Protein 7ETK (pdb70)

Sequence (568 aa):
KPQLQRLAADADVDDRMCRLLEEDGAFILKGLLPFDVVEESSFNRRELDVQMAIPPPKGERLLADKYPPHFKYVPNVATTCPTFRRNTVLINPVIHAICEAYFQRTGDYWLSAAFLREIESSGMMPAQPFHRDDATHPLMHYQQPLEAPPVSSLSVIFPLLTEFTEENGATEVILGSHRWTEVGTPERDQAVLATMDPGDVVLIVRQRVVHAGGGNRTTAGKPRRVVLAYFNSVQLTPFETYYRTMMPREMVESMTVLGQRMLGWRTMKPSDPNIVGINLIDDKRLENVLQLKAADSSKPQLQRLAADADVDRMCRLLEEDGAFILKGLLPFDVVEESSFNRRELDVQMAIPPPKGERLLADKYPPHFKYVPNVATTCPTFRNTVLINPVIHAICEAYFQRTTGDYWLSAAFLREIESGMPAQPFHRDDATHPLMHYQQPLEAPPVSSLSVIFPLTEFTEENGATEVILGSHRWTEVGTPERRDQAVLATMDPGDVLIVRQRVVHAGGGNRTTAGKPRRVVLAYFNSVQLTPFETYRRTMPREMVESMTVLGQRMLGWRTMKPSSDPNIVGINLLIDDKRLENVLQLKAAD

Nearest PDB structures (foldseek):
  7wsb-assembly3_E  TM=9.979E-01  e=2.060E-59  Aspergillus fumigatus Af293
  7de0-assembly1_C  TM=9.839E-01  e=8.414E-59  Aspergillus fumigatus AF210
  7etl-assembly1_B  TM=9.759E-01  e=6.587E-59  Aspergillus fumigatus
  6oxj-assembly1_A  TM=9.762E-01  e=5.483E-59  Aspergillus fumigatus Af293
  7de0-assembly1_B  TM=9.791E-01  e=3.884E-58  Aspergillus fumigatus AF210

Foldseek 3Di:
DDAAAEDELPDDLVVVVVCCLFFQKHKYAQQDDPVLLVLQVVLVVVVVPDDDDPPDDPPVVVDPPQWDKFWPSCQRRVSCLAPVVVRPSVVVNVCVLQVQWFDKAWQTKMKIFGDAPRFKFDKDFPCVVPVVLLVDDLPHRFFKKKKKFWSAWADPQQWAKWWQTPQLVPSDPPHDDSVNTHGPGGGGSMIMIGGGRTIMITGHHNDPDDGTTMMMIGMMGRPVDHRNDAPVPRDLVVLQAAAPSSCSNRLQWWTDTDPPPPQTPSDPPSHINCVVVVRHHNVD/DDDAAAEDELPDDLVVVVVCCLAFQKHKYAQQADPVLLVLQVVQVVVVVPPDDDDDDDPPCVPDPPQWDKDWQCCQRRVSCLAPVVVRPSVVSNVCVLQVQWFDKAWQIKMKIKGWAPRFKFAKDFPCVLPVVLLVDDLPHRFFKKKKKFWSAWADPQAWAKWWQTPQLVPSDPPHDDSVNTHGPGGHGNMIMIGGGRTIMITGHNNDHGDDMTMMMMGMMGRPVDHRNDAPVPRDLVSLQAGAPSSNSNRLQWWTATDPPVPQTPSADPSHINCVVVVRHHND

Secondary structure (DSSP, 8-state):
---PPEEETTS-HHHHHHHHHHTSEEEEES-S-HHHHHHHHHHHHHHHTSPPPSS--TTGGGS-SSSEEE--HHHH-HHHHHTGGG-HHHHHHHHHHTTTTB-EEEEEEEEEEE-TT--PPPPB-GGGGSGGGGGS-TTSPP-EEEEEEESS-B-TTTT--EE-TTGGG-SS-----GGG-EE--B-TT-EEEEETT--EE------SSSPPEEEEEEEEEETTBPPSB--TTS-HHHHHTS-HHHHHHTT-S-B-BPTT--S-BSEETTEEHHHHTT---TT-/-PPPPPEEETTS-HHHHHHHHHHTSEEEEES-S-HHHHHHHHHHHHHHHHSPPP-S--TTTTTS-SSSEEE--GGGT-HHIIIIITT-HHHHHHHHHHTTTTB-EEEEEEEEEEE-TTPPPPPPB-GGGGSGGGGGS-TTSPP-EEEEEEESS-B-TTTT--EE-TTGGG-S------GGGSEE--B-TT-EEEEETT--EEPPP---SSS--EEEEEEEEEETTBPPSB--TTS-HHHHHTS-HHHHHHTT-S-B-BSTT--S-BSEETTEEHHHHTT-----

GO terms:
  GO:0051213 dioxygenase activity (F, IDA)
  GO:1902181 verruculogen biosynthetic process (P, IDA)
  GO:1902181 verruculogen biosynthetic process (P, IMP)

InterPro domains:
  IPR008775 Phytanoyl-CoA dioxygenase-like [PF05721] (26-219)

B-factor: mean 18.47, std 6.69, range [8.36, 71.86]

CATH classification: 2.60.120.620

Structure (mmCIF, N/CA/C/O backbone):
data_7ETK
#
_entry.id   7ETK
#
_cell.length_a   62.024
_cell.length_b   77.782
_cell.length_c   62.208
_cell.angle_alpha   90.000
_cell.angle_beta   103.708
_cell.angle_gamma   90.000
#
_symmetry.space_group_name_H-M   'P 1 21 1'
#
loop_
_entity.id
_entity.type
_entity.pdbx_description
1 polymer 'Verruculogen synthase'
2 non-polymer '2-OXOGLUTARIC ACID'
3 non-polymer 'FE (II) ION'
4 non-polymer 1,2-ETHANEDIOL
5 non-polymer 'fumitremorgen B'
6 non-polymer GLYCEROL
7 water water
#
loop_
_atom_site.group_PDB
_atom_site.id
_atom_site.type_symbol
_atom_site.label_atom_id
_atom_site.label_alt_id
_atom_site.label_comp_id
_atom_site.label_asym_id
_atom_site.label_entity_id
_atom_site.label_seq_id
_atom_site.pdbx_PDB_ins_code
_atom_site.Cartn_x
_atom_site.Cartn_y
_atom_site.Cartn_z
_atom_site.occupancy
_atom_site.B_iso_or_equiv
_atom_site.auth_seq_id
_atom_site.auth_comp_id
_atom_site.auth_asym_id
_atom_site.auth_atom_id
_atom_site.pdbx_PDB_model_num
ATOM 1 N N . LYS A 1 6 ? -7.24915 43.79778 -40.60699 0.890 29.96644 6 LYS A N 1
ATOM 2 C CA . LYS A 1 6 ? -7.15605 42.87192 -39.48167 0.890 28.83816 6 LYS A CA 1
ATOM 3 C C . LYS A 1 6 ? -8.39244 41.97864 -39.40340 0.890 25.84999 6 LYS A C 1
ATOM 4 O O . LYS A 1 6 ? -9.51344 42.48174 -39.34378 0.890 25.26565 6 LYS A O 1
ATOM 10 N N . PRO A 1 7 ? -8.18817 40.66116 -39.40790 1.000 24.07743 7 PRO A N 1
ATOM 11 C CA . PRO A 1 7 ? -9.33280 39.73946 -39.45370 1.000 21.88969 7 PRO A CA 1
ATOM 12 C C . PRO A 1 7 ? -10.26063 39.93496 -38.26338 1.000 18.98546 7 PRO A C 1
ATOM 13 O O . PRO A 1 7 ? -9.82179 40.02666 -37.11552 1.000 19.46699 7 PRO A O 1
ATOM 17 N N . GLN A 1 8 ? -11.55690 39.98193 -38.54834 1.000 17.83195 8 GLN A N 1
ATOM 18 C CA . GLN A 1 8 ? -12.58372 40.24996 -37.55537 1.000 16.97111 8 GLN A CA 1
ATOM 19 C C . GLN A 1 8 ? -13.33106 38.97005 -37.21045 1.000 15.70384 8 GLN A C 1
ATOM 20 O O . GLN A 1 8 ? -13.27372 37.97766 -37.94139 1.000 16.88708 8 GLN A O 1
ATOM 26 N N . LEU A 1 9 ? -14.03613 39.00351 -36.07943 1.000 14.94495 9 LEU A N 1
ATOM 27 C CA . LEU A 1 9 ? -14.95598 37.91918 -35.76302 1.000 14.77600 9 LEU A CA 1
ATOM 28 C C . LEU A 1 9 ? -15.98333 37.77253 -36.87931 1.000 14.56218 9 LEU A C 1
ATOM 29 O O . LEU A 1 9 ? -16.53158 38.75786 -37.37889 1.000 15.16903 9 LEU A O 1
ATOM 34 N N . GLN A 1 10 ? -16.23615 36.53560 -37.28137 1.000 14.43515 10 GLN A N 1
ATOM 35 C CA . GLN A 1 10 ? -17.25134 36.27359 -38.29161 1.000 14.53176 10 GLN A CA 1
ATOM 36 C C . GLN A 1 10 ? -18.62846 36.25453 -37.64155 1.000 13.87667 10 GLN A C 1
ATOM 37 O O . GLN A 1 10 ? -18.82467 35.61592 -36.60375 1.000 14.81602 10 GLN A O 1
ATOM 43 N N . ARG A 1 11 ? -19.57218 36.96638 -38.24815 1.000 13.53785 11 ARG A N 1
ATOM 44 C CA . ARG A 1 11 ? -20.96939 36.95017 -37.83675 1.000 13.67794 11 ARG A CA 1
ATOM 45 C C . ARG A 1 11 ? -21.74527 35.98384 -38.72336 1.000 14.38599 11 ARG A C 1
ATOM 46 O O . ARG A 1 11 ? -21.54857 35.95445 -39.93863 1.000 15.98231 11 ARG A O 1
ATOM 54 N N . LEU A 1 12 ? -22.61297 35.18197 -38.10804 1.000 14.14664 12 LEU A N 1
ATOM 55 C CA . LEU A 1 12 ? -23.46944 34.23819 -38.81239 1.000 14.92700 12 LEU A CA 1
ATOM 56 C C . LEU A 1 12 ? -24.90920 34.47064 -38.38175 1.000 14.90269 12 LEU A C 1
ATOM 57 O O . LEU A 1 12 ? -25.16742 34.88182 -37.25029 1.000 15.83098 12 LEU A O 1
ATOM 62 N N . ALA A 1 13 ? -25.84581 34.18257 -39.27958 1.000 14.37138 13 ALA A N 1
ATOM 63 C CA . ALA A 1 13 ? -27.25145 34.19806 -38.90416 1.000 14.01689 13 ALA A CA 1
ATOM 64 C C . ALA A 1 13 ? -27.58506 33.00932 -38.00188 1.000 14.01111 13 ALA A C 1
ATOM 65 O O . ALA A 1 13 ? -26.87676 31.99531 -37.96060 1.000 14.78767 13 ALA A O 1
ATOM 67 N N . ALA A 1 14 ? -28.72046 33.12552 -37.31171 1.000 15.50159 14 ALA A N 1
ATOM 68 C CA . ALA A 1 14 ? -29.13955 32.09827 -36.36472 1.000 16.03926 14 ALA A CA 1
ATOM 69 C C . ALA A 1 14 ? -29.42448 30.76078 -37.03556 1.000 15.78986 14 ALA A C 1
ATOM 70 O O . ALA A 1 14 ? -29.39694 29.72651 -36.35759 1.000 16.70652 14 ALA A O 1
ATOM 72 N N . ASP A 1 15 ? -29.71817 30.75778 -38.33544 1.000 15.04886 15 ASP A N 1
ATOM 73 C CA . ASP A 1 15 ? -29.99086 29.53505 -39.08142 1.000 14.72680 15 ASP A CA 1
ATOM 74 C C . ASP A 1 15 ? -28.78760 29.02705 -39.87455 1.000 14.04435 15 ASP A C 1
ATOM 75 O O . ASP A 1 15 ? -28.95021 28.14755 -40.72440 1.000 14.82840 15 ASP A O 1
ATOM 80 N N . ALA A 1 16 ? -27.58510 29.53836 -39.61581 1.000 14.16979 16 ALA A N 1
ATOM 81 C CA . ALA A 1 16 ? -26.40824 28.98468 -40.27227 1.000 14.34480 16 ALA A CA 1
ATOM 82 C C . ALA A 1 16 ? -26.21150 27.52233 -39.86571 1.000 13.78918 16 ALA A C 1
ATOM 83 O O . ALA A 1 16 ? -26.67208 27.07065 -38.81457 1.000 14.36006 16 ALA A O 1
ATOM 85 N N . ASP A 1 17 ? -25.51688 26.77499 -40.71971 1.000 14.07437 17 ASP A N 1
ATOM 86 C CA . ASP A 1 17 ? -25.18853 25.39266 -40.39274 1.000 14.29354 17 ASP A CA 1
ATOM 87 C C . ASP A 1 17 ? -24.13701 25.32976 -39.28930 1.000 13.91487 17 ASP A C 1
ATOM 88 O O . ASP A 1 17 ? -23.18693 26.11777 -39.25864 1.000 14.06811 17 ASP A O 1
ATOM 93 N N . VAL A 1 18 ? -24.28947 24.34944 -38.39850 1.000 13.37454 18 VAL A N 1
ATOM 94 C CA . VAL A 1 18 ? -23.34951 24.20567 -37.29410 1.000 13.83812 18 VAL A CA 1
ATOM 95 C C . VAL A 1 18 ? -21.96363 23.80469 -37.79129 1.000 13.99288 18 VAL A C 1
ATOM 96 O O . VAL A 1 18 ? -20.95500 24.13495 -37.16016 1.000 14.07341 18 VAL A O 1
ATOM 100 N N . ASP A 1 19 ? -21.87018 23.14217 -38.94717 1.000 14.95553 19 ASP A N 1
ATOM 101 C CA A ASP A 1 19 ? -20.54100 22.80259 -39.44109 0.569 16.29862 19 ASP A CA 1
ATOM 102 C CA B ASP A 1 19 ? -20.56021 22.80448 -39.50237 0.431 17.10630 19 ASP A CA 1
ATOM 103 C C . ASP A 1 19 ? -19.70983 24.05522 -39.71178 1.000 16.26062 19 ASP A C 1
ATOM 104 O O . ASP A 1 19 ? -18.50276 24.06531 -39.44209 1.000 15.83610 19 ASP A O 1
ATOM 113 N N . ARG A 1 20 ? -20.33286 25.13033 -40.19240 1.000 15.59332 20 ARG A N 1
ATOM 114 C CA . ARG A 1 20 ? -19.59866 26.37575 -40.39126 1.000 16.04423 20 ARG A CA 1
ATOM 115 C C . ARG A 1 20 ? -19.16299 26.97952 -39.06158 1.000 15.18574 20 ARG A C 1
ATOM 116 O O . ARG A 1 20 ? -18.04671 27.50298 -38.94728 1.000 15.65348 20 ARG A O 1
ATOM 124 N N . MET A 1 21 ? -20.04584 26.93814 -38.06082 1.000 14.47432 21 MET A N 1
ATOM 125 C CA . MET A 1 21 ? -19.70200 27.37892 -36.71226 1.000 14.66511 21 MET A CA 1
ATOM 126 C C . MET A 1 21 ? -18.49888 26.62061 -36.17855 1.000 15.00190 21 MET A C 1
ATOM 127 O O . MET A 1 21 ? -17.58313 27.21322 -35.59961 1.000 15.55119 21 MET A O 1
ATOM 132 N N . CYS A 1 22 ? -18.48416 25.30038 -36.36773 1.000 15.16091 22 CYS A N 1
ATOM 133 C CA . CYS A 1 22 ? -17.37007 24.49259 -35.88140 1.000 16.06309 22 CYS A CA 1
ATOM 134 C C . CYS A 1 22 ? -16.07052 24.85659 -36.57839 1.000 15.17118 22 CYS A C 1
ATOM 135 O O . CYS A 1 22 ? -15.00890 24.90188 -35.94375 1.000 16.09239 22 CYS A O 1
ATOM 138 N N . ARG A 1 23 ? -16.12474 25.08480 -37.89216 1.000 16.16351 23 ARG A N 1
ATOM 139 C CA . ARG A 1 23 ? -14.91859 25.49145 -38.60511 1.000 16.75738 23 ARG A CA 1
ATOM 140 C C . ARG A 1 23 ? -14.37801 26.80888 -38.06693 1.000 15.47918 23 ARG A C 1
ATOM 141 O O . ARG A 1 23 ? -13.16071 26.97833 -37.92470 1.000 15.57000 23 ARG A O 1
ATOM 149 N N . LEU A 1 24 ? -15.26831 27.75564 -37.76234 1.000 14.69039 24 LEU A N 1
ATOM 150 C CA . LEU A 1 24 ? -14.82495 29.03143 -37.20684 1.000 14.56055 24 LEU A CA 1
ATOM 151 C C . LEU A 1 24 ? -14.21173 28.85992 -35.82086 1.000 14.37432 24 LEU A C 1
ATOM 152 O O . LEU A 1 24 ? -13.22443 29.52774 -35.49105 1.000 15.20302 24 LEU A O 1
ATOM 157 N N . LEU A 1 25 ? -14.78511 27.98404 -34.98758 1.000 14.93493 25 LEU A N 1
ATOM 158 C CA . LEU A 1 25 ? -14.19479 27.74502 -33.67236 1.000 15.80757 25 LEU A CA 1
ATOM 159 C C . LEU A 1 25 ? -12.80119 27.15173 -33.80363 1.000 16.45009 25 LEU A C 1
ATOM 160 O O . LEU A 1 25 ? -11.89265 27.50754 -33.04436 1.000 16.45387 25 LEU A O 1
ATOM 165 N N . GLU A 1 26 ? -12.60618 26.24448 -34.76065 1.000 17.26916 26 GLU A N 1
ATOM 166 C CA . GLU A 1 26 ? -11.28866 25.64032 -34.90049 1.000 18.19557 26 GLU A CA 1
ATOM 167 C C . GLU A 1 26 ? -10.27769 26.63514 -35.45399 1.000 17.43356 26 GLU A C 1
ATOM 168 O O . GLU A 1 26 ? -9.12296 26.65888 -35.01715 1.000 17.65894 26 GLU A O 1
ATOM 174 N N . GLU A 1 27 ? -10.69223 27.47485 -36.40133 1.000 16.37503 27 GLU A N 1
ATOM 175 C CA . GLU A 1 27 ? -9.75438 28.38342 -37.05184 1.000 17.23767 27 GLU A CA 1
ATOM 176 C C . GLU A 1 27 ? -9.53775 29.64809 -36.23094 1.000 16.35688 27 GLU A C 1
ATOM 177 O O . GLU A 1 27 ? -8.40480 29.98116 -35.86707 1.000 18.38638 27 GLU A O 1
ATOM 183 N N . ASP A 1 28 ? -10.61427 30.37775 -35.95049 1.000 14.57881 28 ASP A N 1
ATOM 184 C CA . ASP A 1 28 ? -10.51795 31.65473 -35.25979 1.000 15.03736 28 ASP A CA 1
ATOM 185 C C . ASP A 1 28 ? -10.61697 31.52566 -33.74974 1.000 14.37259 28 ASP A C 1
ATOM 186 O O . ASP A 1 28 ? -10.08397 32.38138 -33.03405 1.000 15.53700 28 ASP A O 1
ATOM 191 N N . GLY A 1 29 ? -11.32350 30.51214 -33.25523 1.000 13.34413 29 GLY A N 1
ATOM 192 C CA . GLY A 1 29 ? -11.55926 30.35598 -31.83543 1.000 13.18338 29 GLY A CA 1
ATOM 193 C C . GLY A 1 29 ? -12.86515 30.93574 -31.34399 1.000 13.36745 29 GLY A C 1
ATOM 194 O O . GLY A 1 29 ? -13.18327 30.78793 -30.15733 1.000 13.58653 29 GLY A O 1
ATOM 195 N N . ALA A 1 30 ? -13.62556 31.60466 -32.20596 1.000 13.15935 30 ALA A N 1
ATOM 196 C CA . ALA A 1 30 ? -14.81395 32.32127 -31.76614 1.000 12.57317 30 ALA A CA 1
ATOM 197 C C . ALA A 1 30 ? -15.58717 32.75595 -32.99776 1.000 12.73178 30 ALA A C 1
ATOM 198 O O . ALA A 1 30 ? -15.02773 32.86250 -34.09613 1.000 14.04485 30 ALA A O 1
ATOM 200 N N . PHE A 1 31 ? -16.88233 33.00257 -32.79995 1.000 13.32954 31 PHE A N 1
ATOM 201 C CA . PHE A 1 31 ? -17.73806 33.58663 -33.82371 1.000 13.56814 31 PHE A CA 1
ATOM 202 C C . PHE A 1 31 ? -18.95003 34.18017 -33.11924 1.000 12.35072 31 PHE A C 1
ATOM 203 O O . PHE A 1 31 ? -19.17209 33.94944 -31.92802 1.000 12.83246 31 PHE A O 1
ATOM 211 N N . ILE A 1 32 ? -19.74215 34.93749 -33.87573 1.000 13.04637 32 ILE A N 1
ATOM 212 C CA . ILE A 1 32 ? -20.94876 35.57768 -33.36205 1.000 12.46586 32 ILE A CA 1
ATOM 213 C C . ILE A 1 32 ? -22.15819 35.05362 -34.12526 1.000 12.96935 32 ILE A C 1
ATOM 214 O O . ILE A 1 32 ? -22.13359 34.98153 -35.36092 1.000 13.19673 32 ILE A O 1
ATOM 219 N N . LEU A 1 33 ? -23.22454 34.71928 -33.39347 1.000 13.58009 33 LEU A N 1
ATOM 220 C CA . LEU A 1 33 ? -24.53388 34.45254 -33.98413 1.000 15.12590 33 LEU A CA 1
ATOM 221 C C . LEU A 1 33 ? -25.41315 35.68208 -33.83510 1.000 15.04037 33 LEU A C 1
ATOM 222 O O . LEU A 1 33 ? -25.50110 36.25833 -32.74664 1.000 15.23615 33 LEU A O 1
ATOM 227 N N . LYS A 1 34 ? -26.07220 36.07110 -34.91825 1.000 15.10588 34 LYS A N 1
ATOM 228 C CA . LYS A 1 34 ? -26.90583 37.26405 -34.93642 1.000 15.09712 34 LYS A CA 1
ATOM 229 C C . LYS A 1 34 ? -28.36860 36.89907 -34.71435 1.000 15.46066 34 LYS A C 1
ATOM 230 O O . LYS A 1 34 ? -28.89729 35.99529 -35.36994 1.000 16.77854 34 LYS A O 1
ATOM 236 N N . GLY A 1 35 ? -29.01607 37.60678 -33.79444 1.000 15.57254 35 GLY A N 1
ATOM 237 C CA . GLY A 1 35 ? -30.46571 37.52048 -33.67911 1.000 16.65038 35 GLY A CA 1
ATOM 238 C C . GLY A 1 35 ? -30.97746 36.17939 -33.20656 1.000 16.14677 35 GLY A C 1
ATOM 239 O O . GLY A 1 35 ? -32.04361 35.73109 -33.65401 1.000 17.75961 35 GLY A O 1
ATOM 240 N N . LEU A 1 36 ? -30.24772 35.52516 -32.30733 1.000 15.35204 36 LEU A N 1
ATOM 241 C CA . LEU A 1 36 ? -30.70139 34.23703 -31.80594 1.000 15.35506 36 LEU A CA 1
ATOM 242 C C . LEU A 1 36 ? -31.89272 34.39691 -30.87318 1.000 15.39512 36 LEU A C 1
ATOM 243 O O . LEU A 1 36 ? -32.90216 33.70073 -31.02503 1.000 16.39757 36 LEU A O 1
ATOM 248 N N . LEU A 1 37 ? -31.79686 35.31826 -29.89329 1.000 15.57901 37 LEU A N 1
ATOM 249 C CA . LEU A 1 37 ? -32.86824 35.44618 -28.91041 1.000 16.35227 37 LEU A CA 1
ATOM 250 C C . LEU A 1 37 ? -33.83085 36.54833 -29.32139 1.000 17.85101 37 LEU A C 1
ATOM 251 O O . LEU A 1 37 ? -33.38527 37.65139 -29.67126 1.000 18.44614 37 LEU A O 1
ATOM 256 N N . PRO A 1 38 ? -35.14050 36.30183 -29.26870 1.000 19.84567 38 PRO A N 1
ATOM 257 C CA . PRO A 1 38 ? -36.11250 37.34150 -29.62250 1.000 20.87990 38 PRO A CA 1
ATOM 258 C C . PRO A 1 38 ? -36.16555 38.45305 -28.58622 1.000 19.94734 38 PRO A C 1
ATOM 259 O O . PRO A 1 38 ? -35.73979 38.30387 -27.43419 1.000 18.70326 38 PRO A O 1
ATOM 263 N N . PHE A 1 39 ? -36.75151 39.57318 -29.02199 1.000 21.54430 39 PHE A N 1
ATOM 264 C CA . PHE A 1 39 ? -36.85675 40.76805 -28.19063 1.000 23.00811 39 PHE A CA 1
ATOM 265 C C . PHE A 1 39 ? -37.49545 40.47130 -26.83916 1.000 22.60164 39 PHE A C 1
ATOM 266 O O . PHE A 1 39 ? -37.01183 40.93926 -25.80257 1.000 22.44723 39 PHE A O 1
ATOM 274 N N . ASP A 1 40 ? -38.58003 39.69389 -26.82717 1.000 22.18166 40 ASP A N 1
ATOM 275 C CA . ASP A 1 40 ? -39.29461 39.46638 -25.57384 1.000 22.11852 40 ASP A CA 1
ATOM 276 C C . ASP A 1 40 ? -38.45975 38.66921 -24.58284 1.000 19.77861 40 ASP A C 1
ATOM 277 O O . ASP A 1 40 ? -38.58109 38.87674 -23.37173 1.000 20.00317 40 ASP A O 1
ATOM 282 N N . VAL A 1 41 ? -37.61513 37.76266 -25.07675 1.000 18.63398 41 VAL A N 1
ATOM 283 C CA . VAL A 1 41 ? -36.75789 36.97182 -24.20179 1.000 18.10486 41 VAL A CA 1
ATOM 284 C C . VAL A 1 41 ? -35.67439 37.84812 -23.58926 1.000 17.27590 41 VAL A C 1
ATOM 285 O O . VAL A 1 41 ? -35.40984 37.78651 -22.38167 1.000 16.65121 41 VAL A O 1
ATOM 289 N N . VAL A 1 42 ? -35.03580 38.68228 -24.41222 1.000 17.36822 42 VAL A N 1
ATOM 290 C CA . VAL A 1 42 ? -34.03691 39.61384 -23.89587 1.000 18.60658 42 VAL A CA 1
ATOM 291 C C . VAL A 1 42 ? -34.66155 40.53321 -22.85734 1.000 18.31528 42 VAL A C 1
ATOM 292 O O . VAL A 1 42 ? -34.08258 40.78340 -21.79181 1.000 17.90397 42 VAL A O 1
ATOM 296 N N . GLU A 1 43 ? -35.86947 41.02344 -23.14023 1.000 19.22871 43 GLU A N 1
ATOM 297 C CA A GLU A 1 43 ? -36.51978 41.97126 -22.24288 0.566 20.30724 43 GLU A CA 1
ATOM 298 C CA B GLU A 1 43 ? -36.51465 41.97386 -22.24125 0.434 20.63439 43 GLU A CA 1
ATOM 299 C C . GLU A 1 43 ? -36.85006 41.32994 -20.90026 1.000 19.22992 43 GLU A C 1
ATOM 300 O O . GLU A 1 43 ? -36.57863 41.90720 -19.84136 1.000 18.74424 43 GLU A O 1
ATOM 311 N N . SER A 1 44 ? -37.43727 40.13002 -20.92017 1.000 18.02706 44 SER A N 1
ATOM 312 C CA A SER A 1 44 ? -37.78032 39.46021 -19.66725 0.316 17.57322 44 SER A CA 1
ATOM 313 C CA B SER A 1 44 ? -37.78133 39.48077 -19.65835 0.684 17.66574 44 SER A CA 1
ATOM 314 C C . SER A 1 44 ? -36.53286 39.09501 -18.87030 1.000 16.79830 44 SER A C 1
ATOM 315 O O . SER A 1 44 ? -36.51406 39.22003 -17.64043 1.000 16.52078 44 SER A O 1
ATOM 320 N N . PHE A 1 45 ? -35.47887 38.63433 -19.55537 1.000 16.57606 45 PHE A N 1
ATOM 321 C CA . PHE A 1 45 ? -34.22186 38.33393 -18.87542 1.000 16.10179 45 PHE A CA 1
ATOM 322 C C . PHE A 1 45 ? -33.67025 39.58425 -18.19442 1.000 16.03895 45 PHE A C 1
ATOM 323 O O . PHE A 1 45 ? -33.26358 39.54397 -17.02661 1.000 16.07353 45 PHE A O 1
ATOM 331 N N . ASN A 1 46 ? -33.69580 40.72205 -18.89161 1.000 16.32586 46 ASN A N 1
ATOM 332 C CA . ASN A 1 46 ? -33.20030 41.95517 -18.28815 1.000 16.74891 46 ASN A CA 1
ATOM 333 C C . ASN A 1 46 ? -34.02689 42.37215 -17.07599 1.000 16.94921 46 ASN A C 1
ATOM 334 O O . ASN A 1 46 ? -33.47320 42.87109 -16.08982 1.000 17.58222 46 ASN A O 1
ATOM 339 N N . ARG A 1 47 ? -35.35398 42.19828 -17.13339 1.000 16.47753 47 ARG A N 1
ATOM 340 C CA A ARG A 1 47 ? -36.19070 42.54989 -15.98748 0.447 16.99701 47 ARG A CA 1
ATOM 341 C CA B ARG A 1 47 ? -36.19215 42.54938 -15.98820 0.553 17.12901 47 ARG A CA 1
ATOM 342 C C . ARG A 1 47 ? -35.90869 41.64454 -14.79465 1.000 16.08043 47 ARG A C 1
ATOM 343 O O . ARG A 1 47 ? -35.93451 42.09834 -13.64521 1.000 15.89372 47 ARG A O 1
ATOM 358 N N . GLU A 1 48 ? -35.63719 40.36139 -15.04704 1.000 14.97929 48 GLU A N 1
ATOM 359 C CA . GLU A 1 48 ? -35.28773 39.45020 -13.96030 1.000 14.65000 48 GLU A CA 1
ATOM 360 C C . GLU A 1 48 ? -33.94426 39.82276 -13.35003 1.000 14.93243 48 GLU A C 1
ATOM 361 O O . GLU A 1 48 ? -33.77745 39.78957 -12.12622 1.000 15.22414 48 GLU A O 1
ATOM 367 N N . LEU A 1 49 ? -32.98578 40.21643 -14.18313 1.000 15.63183 49 LEU A N 1
ATOM 368 C CA . LEU A 1 49 ? -31.70761 40.67450 -13.65522 1.000 16.61787 49 LEU A CA 1
ATOM 369 C C . LEU A 1 49 ? -31.84501 41.99398 -12.91637 1.000 17.04340 49 LEU A C 1
ATOM 370 O O . LEU A 1 49 ? -31.12984 42.22094 -11.93601 1.000 17.50328 49 LEU A O 1
ATOM 375 N N . ASP A 1 50 ? -32.76884 42.86089 -13.34823 1.000 16.18702 50 ASP A N 1
ATOM 376 C CA . ASP A 1 50 ? -33.00112 44.10975 -12.62767 1.000 17.41056 50 ASP A CA 1
ATOM 377 C C . ASP A 1 50 ? -33.38037 43.83700 -11.17934 1.000 16.84459 50 ASP A C 1
ATOM 378 O O . ASP A 1 50 ? -32.96699 44.56751 -10.27259 1.000 17.51921 50 ASP A O 1
ATOM 383 N N . VAL A 1 51 ? -34.19397 42.80428 -10.94737 1.000 16.44850 51 VAL A N 1
ATOM 384 C CA . VAL A 1 51 ? -34.57096 42.43844 -9.58249 1.000 16.89896 51 VAL A CA 1
ATOM 385 C C . VAL A 1 51 ? -33.32492 42.16266 -8.75225 1.000 17.17553 51 VAL A C 1
ATOM 386 O O . VAL A 1 51 ? -33.18712 42.64324 -7.62029 1.000 18.50901 51 VAL A O 1
ATOM 390 N N . GLN A 1 52 ? -32.39836 41.37760 -9.30906 1.000 17.20519 52 GLN A N 1
ATOM 391 C CA . GLN A 1 52 ? -31.18796 41.01457 -8.57687 1.000 18.51247 52 GLN A CA 1
ATOM 392 C C . GLN A 1 52 ? -30.23620 42.19448 -8.44020 1.000 19.86404 52 GLN A C 1
ATOM 393 O O . GLN A 1 52 ? -29.55227 42.32474 -7.41876 1.000 21.41529 52 GLN A O 1
ATOM 399 N N . MET A 1 53 ? -30.16321 43.05400 -9.46226 1.000 20.05436 53 MET A N 1
ATOM 400 C CA . MET A 1 53 ? -29.27669 44.21378 -9.40981 1.000 21.41200 53 MET A CA 1
ATOM 401 C C . MET A 1 53 ? -29.73209 45.24865 -8.39040 1.000 23.65081 53 MET A C 1
ATOM 402 O O . MET A 1 53 ? -28.91018 46.04274 -7.92021 1.000 25.41470 53 MET A O 1
ATOM 407 N N . ALA A 1 54 ? -31.01983 45.26849 -8.04866 1.000 24.70282 54 ALA A N 1
ATOM 408 C CA . ALA A 1 54 ? -31.50979 46.17635 -7.02239 1.000 27.12465 54 ALA A CA 1
ATOM 409 C C . ALA A 1 54 ? -31.20763 45.68761 -5.61233 1.000 30.02357 54 ALA A C 1
ATOM 410 O O . ALA A 1 54 ? -31.32773 46.47035 -4.66305 1.000 31.69365 54 ALA A O 1
ATOM 412 N N . ILE A 1 55 ? -30.82589 44.42744 -5.45776 1.000 32.30944 55 ILE A N 1
ATOM 413 C CA . ILE A 1 55 ? -30.41824 43.89785 -4.15527 1.000 34.17798 55 ILE A CA 1
ATOM 414 C C . ILE A 1 55 ? -28.99632 44.36942 -3.86448 1.000 35.99328 55 ILE A C 1
ATOM 415 O O . ILE A 1 55 ? -28.10050 44.15902 -4.69930 1.000 36.20347 55 ILE A O 1
ATOM 420 N N . PRO A 1 56 ? -28.74524 44.99870 -2.71564 1.000 37.73253 56 PRO A N 1
ATOM 421 C CA . PRO A 1 56 ? -27.37994 45.40629 -2.39926 1.000 38.61120 56 PRO A CA 1
ATOM 422 C C . PRO A 1 56 ? -26.49673 44.18808 -2.21251 1.000 39.36965 56 PRO A C 1
ATOM 423 O O . PRO A 1 56 ? -26.96957 43.11988 -1.78595 1.000 39.69138 56 PRO A O 1
ATOM 427 N N . PRO A 1 57 ? -25.20645 44.28958 -2.53981 1.000 39.75840 57 PRO A N 1
ATOM 428 C CA . PRO A 1 57 ? -24.31392 43.15364 -2.32710 1.000 39.62380 57 PRO A CA 1
ATOM 429 C C . PRO A 1 57 ? -24.17160 42.86656 -0.84402 1.000 39.03896 57 PRO A C 1
ATOM 430 O O . PRO A 1 57 ? -24.32976 43.77009 -0.00580 1.000 39.75192 57 PRO A O 1
ATOM 434 N N . PRO A 1 58 ? -23.88305 41.62392 -0.46982 0.662 38.08996 58 PRO A N 1
ATOM 435 C CA . PRO A 1 58 ? -23.65142 41.32927 0.94498 0.662 37.12898 58 PRO A CA 1
ATOM 436 C C . PRO A 1 58 ? -22.28762 41.84070 1.37128 0.662 36.02498 58 PRO A C 1
ATOM 437 O O . PRO A 1 58 ? -21.36381 41.95679 0.56323 0.662 35.90678 58 PRO A O 1
ATOM 441 N N . LYS A 1 59 ? -22.16922 42.16635 2.65648 0.504 35.11525 59 LYS A N 1
ATOM 442 C CA . LYS A 1 59 ? -20.86909 42.50107 3.22275 0.504 34.36062 59 LYS A CA 1
ATOM 443 C C . LYS A 1 59 ? -20.17384 41.29721 3.84137 0.504 32.85690 59 LYS A C 1
ATOM 444 O O . LYS A 1 59 ? -19.06695 41.43758 4.37014 0.504 33.53807 59 LYS A O 1
ATOM 450 N N . GLY A 1 60 ? -20.79177 40.12416 3.78986 1.000 30.54805 60 GLY A N 1
ATOM 451 C CA . GLY A 1 60 ? -20.07534 38.90775 4.07684 1.000 28.50824 60 GLY A CA 1
ATOM 452 C C . GLY A 1 60 ? -19.13782 38.56806 2.92996 1.000 26.26544 60 GLY A C 1
ATOM 453 O O . GLY A 1 60 ? -18.86148 39.37091 2.03694 1.000 26.21047 60 GLY A O 1
ATOM 454 N N . GLU A 1 61 ? -18.65238 37.33278 2.95842 1.000 25.04698 61 GLU A N 1
ATOM 455 C CA . GLU A 1 61 ? -17.68043 36.89341 1.96811 1.000 24.26729 61 GLU A CA 1
ATOM 456 C C . GLU A 1 61 ? -18.31058 36.84685 0.58001 1.000 21.91772 61 GLU A C 1
ATOM 457 O O . GLU A 1 61 ? -19.45435 36.41910 0.40800 1.000 22.90999 61 GLU A O 1
ATOM 463 N N . ARG A 1 62 ? -17.55505 37.30825 -0.41205 1.000 18.77564 62 ARG A N 1
ATOM 464 C CA . ARG A 1 62 ? -17.90699 37.17868 -1.82405 1.000 18.29423 62 ARG A CA 1
ATOM 465 C C . ARG A 1 62 ? -16.66733 36.62014 -2.50964 1.000 16.48740 62 ARG A C 1
ATOM 466 O O . ARG A 1 62 ? -15.68380 37.34569 -2.69565 1.000 17.33696 62 ARG A O 1
ATOM 474 N N . LEU A 1 63 ? -16.71030 35.33400 -2.87714 1.000 15.26443 63 LEU A N 1
ATOM 475 C CA . LEU A 1 63 ? -15.47851 34.61999 -3.20838 1.000 15.40013 63 LEU A CA 1
ATOM 476 C C . LEU A 1 63 ? -14.79780 35.18952 -4.44829 1.000 15.33201 63 LEU A C 1
ATOM 477 O O . LEU A 1 63 ? -13.56200 35.29969 -4.48995 1.000 16.07933 63 LEU A O 1
ATOM 482 N N . LEU A 1 64 ? -15.57617 35.54026 -5.47639 1.000 14.89440 64 LEU A N 1
ATOM 483 C CA . LEU A 1 64 ? -15.01358 36.17015 -6.66451 1.000 18.46083 64 LEU A CA 1
ATOM 484 C C . LEU A 1 64 ? -14.95438 37.68666 -6.50843 1.000 14.52931 64 LEU A C 1
ATOM 485 O O . LEU A 1 64 ? -13.90203 38.28880 -6.73633 1.000 15.33683 64 LEU A O 1
ATOM 490 N N . ALA A 1 65 ? -16.06264 38.31897 -6.10817 1.000 14.00873 65 ALA A N 1
ATOM 491 C CA . ALA A 1 65 ? -16.11676 39.78042 -6.13239 1.000 14.85975 65 ALA A CA 1
ATOM 492 C C . ALA A 1 65 ? -15.10941 40.40828 -5.17238 1.000 15.82430 65 ALA A C 1
ATOM 493 O O . ALA A 1 65 ? -14.54632 41.46813 -5.46805 1.000 16.93005 65 ALA A O 1
ATOM 495 N N . ASP A 1 66 ? -14.85608 39.76920 -4.02250 1.000 15.10680 66 ASP A N 1
ATOM 496 C CA . ASP A 1 66 ? -13.92801 40.35249 -3.05424 1.000 16.46597 66 ASP A CA 1
ATOM 497 C C . ASP A 1 66 ? -12.49031 40.34306 -3.54606 1.000 15.98417 66 ASP A C 1
ATOM 498 O O . ASP A 1 66 ? -11.66377 41.08806 -3.01420 1.000 17.98438 66 ASP A O 1
ATOM 503 N N . LYS A 1 67 ? -12.16045 39.50602 -4.52270 1.000 15.10816 67 LYS A N 1
ATOM 504 C CA . LYS A 1 67 ? -10.76735 39.35429 -4.90247 1.000 14.98699 67 LYS A CA 1
ATOM 505 C C . LYS A 1 67 ? -10.34035 40.29179 -6.01911 1.000 14.56440 67 LYS A C 1
ATOM 506 O O . LYS A 1 67 ? -9.13821 40.52930 -6.18738 1.000 16.63876 67 LYS A O 1
ATOM 512 N N . TYR A 1 68 ? -11.28376 40.85947 -6.75069 1.000 14.25228 68 TYR A N 1
ATOM 513 C CA . TYR A 1 68 ? -10.99707 41.66779 -7.91921 1.000 14.47402 68 TYR A CA 1
ATOM 514 C C . TYR A 1 68 ? -11.44563 43.10481 -7.67793 1.000 14.59888 68 TYR A C 1
ATOM 515 O O . TYR A 1 68 ? -12.27332 43.36739 -6.79809 1.000 14.96215 68 TYR A O 1
ATOM 524 N N . PRO A 1 69 ? -10.90264 44.06638 -8.41713 1.000 14.57884 69 PRO A N 1
ATOM 525 C CA . PRO A 1 69 ? -11.29729 45.46325 -8.20798 1.000 15.02852 69 PRO A CA 1
ATOM 526 C C . PRO A 1 69 ? -12.76570 45.66541 -8.53411 1.000 14.98335 69 PRO A C 1
ATOM 527 O O . PRO A 1 69 ? -13.37081 44.85650 -9.25706 1.000 14.55555 69 PRO A O 1
ATOM 531 N N . PRO A 1 70 ? -13.37633 46.73699 -8.01151 1.000 15.72535 70 PRO A N 1
ATOM 532 C CA . PRO A 1 70 ? -14.80384 47.01933 -8.25145 1.000 15.69609 70 PRO A CA 1
ATOM 533 C C . PRO A 1 70 ? -15.03940 47.60583 -9.63815 1.000 16.66835 70 PRO A C 1
ATOM 534 O O . PRO A 1 70 ? -15.51520 48.72709 -9.80327 1.000 17.69657 70 PRO A O 1
ATOM 538 N N . HIS A 1 71 ? -14.70742 46.82352 -10.66020 1.000 15.68789 71 HIS A N 1
ATOM 539 C CA . HIS A 1 71 ? -14.77063 47.27406 -12.04167 1.000 15.50134 71 HIS A CA 1
ATOM 540 C C . HIS A 1 71 ? -15.90892 46.60715 -12.80585 1.000 14.46720 71 HIS A C 1
ATOM 541 O O . HIS A 1 71 ? -15.94291 46.64497 -14.04269 1.000 15.38015 71 HIS A O 1
ATOM 548 N N . PHE A 1 72 ? -16.85381 46.02464 -12.07660 1.000 14.20914 72 PHE A N 1
ATOM 549 C CA . PHE A 1 72 ? -18.00867 45.32373 -12.61587 1.000 14.33873 72 PHE A CA 1
ATOM 550 C C . PHE A 1 72 ? -18.93422 45.08859 -11.44115 1.000 14.11792 72 PHE A C 1
ATOM 551 O O . PHE A 1 72 ? -18.48395 45.04014 -10.29265 1.000 15.34535 72 PHE A O 1
ATOM 559 N N . LYS A 1 73 ? -20.22111 44.95758 -11.73070 1.000 14.89785 73 LYS A N 1
ATOM 560 C CA . LYS A 1 73 ? -21.18490 44.44025 -10.77341 1.000 15.59503 73 LYS A CA 1
ATOM 561 C C . LYS A 1 73 ? -21.52696 43.01693 -11.18955 1.000 15.21805 73 LYS A C 1
ATOM 562 O O . LYS A 1 73 ? -21.64554 42.72562 -12.38147 1.000 17.21526 73 LYS A O 1
ATOM 568 N N . TYR A 1 74 ? -21.63498 42.12429 -10.21171 1.000 15.84293 74 TYR A N 1
ATOM 569 C CA . TYR A 1 74 ? -21.65317 40.68404 -10.43909 1.000 15.63414 74 TYR A CA 1
ATOM 570 C C . TYR A 1 74 ? -22.93250 40.08763 -9.87216 1.000 14.96288 74 TYR A C 1
ATOM 571 O O . TYR A 1 74 ? -23.24533 40.30388 -8.69396 1.000 17.00027 74 TYR A O 1
ATOM 580 N N . VAL A 1 75 ? -23.65642 39.33643 -10.69516 1.000 14.76807 75 VAL A N 1
ATOM 581 C CA . VAL A 1 75 ? -24.80026 38.54609 -10.25531 1.000 14.81162 75 VAL A CA 1
ATOM 582 C C . VAL A 1 75 ? -24.54689 37.09408 -10.63196 1.000 14.14968 75 VAL A C 1
ATOM 583 O O . VAL A 1 75 ? -24.68533 36.71151 -11.79571 1.000 14.31776 75 VAL A O 1
ATOM 587 N N . PRO A 1 76 ? -24.17282 36.25578 -9.67100 1.000 14.73024 76 PRO A N 1
ATOM 588 C CA . PRO A 1 76 ? -24.02004 34.81751 -9.92251 1.000 15.64514 76 PRO A CA 1
ATOM 589 C C . PRO A 1 76 ? -25.38741 34.13751 -9.84928 1.000 14.26844 76 PRO A C 1
ATOM 590 O O . PRO A 1 76 ? -26.40726 34.77664 -9.60809 1.000 15.10161 76 PRO A O 1
ATOM 594 N N . ASN A 1 77 ? -25.40753 32.82300 -10.08339 1.000 14.72538 77 ASN A N 1
ATOM 595 C CA . ASN A 1 77 ? -26.59328 32.02098 -9.77711 1.000 15.50046 77 ASN A CA 1
ATOM 596 C C . ASN A 1 77 ? -27.79242 32.38019 -10.66165 1.000 14.64150 77 ASN A C 1
ATOM 597 O O . ASN A 1 77 ? -28.94774 32.25228 -10.24359 1.000 15.53867 77 ASN A O 1
ATOM 602 N N . VAL A 1 78 ? -27.52601 32.81400 -11.89807 1.000 14.46950 78 VAL A N 1
ATOM 603 C CA . VAL A 1 78 ? -28.56894 33.31116 -12.79178 1.000 15.03246 78 VAL A CA 1
ATOM 604 C C . VAL A 1 78 ? -29.58859 32.22865 -13.13698 1.000 14.11002 78 VAL A C 1
ATOM 605 O O . VAL A 1 78 ? -30.76810 32.52814 -13.35966 1.000 14.24759 78 VAL A O 1
ATOM 609 N N . ALA A 1 79 ? -29.17604 30.95989 -13.16448 1.000 13.72474 79 ALA A N 1
ATOM 610 C CA . ALA A 1 79 ? -30.14523 29.91154 -13.46331 1.000 14.90156 79 ALA A CA 1
ATOM 611 C C . ALA A 1 79 ? -31.19660 29.75946 -12.36775 1.000 14.90088 79 ALA A C 1
ATOM 612 O O . ALA A 1 79 ? -32.29299 29.26194 -12.63917 1.000 16.18178 79 ALA A O 1
ATOM 614 N N . THR A 1 80 ? -30.89895 30.18821 -11.14714 1.000 14.24709 80 THR A N 1
ATOM 615 C CA . THR A 1 80 ? -31.88505 30.15425 -10.07948 1.000 14.74356 80 THR A CA 1
ATOM 616 C C . THR A 1 80 ? -32.76660 31.39298 -10.08604 1.000 14.14158 80 THR A C 1
ATOM 617 O O . THR A 1 80 ? -33.98429 31.29535 -9.89505 1.000 15.70636 80 THR A O 1
ATOM 621 N N . THR A 1 81 ? -32.18299 32.56377 -10.30672 1.000 13.76358 81 THR A N 1
ATOM 622 C CA . THR A 1 81 ? -32.92494 33.79736 -10.08903 1.000 14.89683 81 THR A CA 1
ATOM 623 C C . THR A 1 81 ? -33.57622 34.33896 -11.34963 1.000 14.21198 81 THR A C 1
ATOM 624 O O . THR A 1 81 ? -34.38551 35.26481 -11.25693 1.000 14.89948 81 THR A O 1
ATOM 628 N N . CYS A 1 82 ? -33.28087 33.77305 -12.51859 1.000 13.97593 82 CYS A N 1
ATOM 629 C CA . CYS A 1 82 ? -33.79741 34.27968 -13.78886 1.000 14.51654 82 CYS A CA 1
ATOM 630 C C . CYS A 1 82 ? -34.53839 33.17316 -14.52276 1.000 14.58507 82 CYS A C 1
ATOM 631 O O . CYS A 1 82 ? -33.93040 32.41068 -15.29092 1.000 14.88550 82 CYS A O 1
ATOM 634 N N . PRO A 1 83 ? -35.86208 33.07343 -14.34614 1.000 14.69328 83 PRO A N 1
ATOM 635 C CA . PRO A 1 83 ? -36.61935 32.01841 -15.04636 1.000 15.14495 83 PRO A CA 1
ATOM 636 C C . PRO A 1 83 ? -36.47349 32.05046 -16.56203 1.000 14.58586 83 PRO A C 1
ATOM 637 O O . PRO A 1 83 ? -36.53514 30.99361 -17.20071 1.000 15.13298 83 PRO A O 1
ATOM 641 N N . THR A 1 84 ? -36.29605 33.22439 -17.16794 1.000 14.37435 84 THR A N 1
ATOM 642 C CA . THR A 1 84 ? -36.09356 33.24965 -18.61332 1.000 14.72523 84 THR A CA 1
ATOM 643 C C . THR A 1 84 ? -34.80742 32.52961 -18.99875 1.000 14.21187 84 THR A C 1
ATOM 644 O O . THR A 1 84 ? -34.74839 31.86269 -20.03962 1.000 14.93807 84 THR A O 1
ATOM 648 N N . PHE A 1 85 ? -33.76187 32.64310 -18.17448 1.000 14.14136 85 PHE A N 1
ATOM 649 C CA . PHE A 1 85 ? -32.55725 31.87044 -18.45172 1.000 14.19661 85 PHE A CA 1
ATOM 650 C C . PHE A 1 85 ? -32.82138 30.38143 -18.28157 1.000 14.24168 85 PHE A C 1
ATOM 651 O O . PHE A 1 85 ? -32.53395 29.58198 -19.17591 1.000 14.67965 85 PHE A O 1
ATOM 659 N N . ARG A 1 86 ? -33.38611 29.99529 -17.13973 1.000 15.55787 86 ARG A N 1
ATOM 660 C CA A ARG A 1 86 ? -33.56241 28.58533 -16.80548 0.535 16.88022 86 ARG A CA 1
ATOM 661 C CA B ARG A 1 86 ? -33.51111 28.57200 -16.85345 0.465 17.08288 86 ARG A CA 1
ATOM 662 C C . ARG A 1 86 ? -34.52539 27.88297 -17.76310 1.000 17.58852 86 ARG A C 1
ATOM 663 O O . ARG A 1 86 ? -34.30030 26.73204 -18.15722 1.000 19.54650 86 ARG A O 1
ATOM 678 N N . ASN A 1 87 ? -35.61389 28.55979 -18.14101 1.000 16.37147 87 ASN A N 1
ATOM 679 C CA . ASN A 1 87 ? -36.67181 27.92695 -18.92723 1.000 17.35217 87 ASN A CA 1
ATOM 680 C C . ASN A 1 87 ? -36.53802 28.12082 -20.43024 1.000 16.70279 87 ASN A C 1
ATOM 681 O O . ASN A 1 87 ? -37.20164 27.40061 -21.18169 1.000 17.97424 87 ASN A O 1
ATOM 686 N N . THR A 1 88 ? -35.72070 29.07096 -20.88656 1.000 15.27936 88 THR A N 1
ATOM 687 C CA . THR A 1 88 ? -35.67079 29.40972 -22.30454 1.000 15.14202 88 THR A CA 1
ATOM 688 C C . THR A 1 88 ? -34.24152 29.46873 -22.83512 1.000 14.63229 88 THR A C 1
ATOM 689 O O . THR A 1 88 ? -33.89299 28.72621 -23.75416 1.000 16.56518 88 THR A O 1
ATOM 693 N N . VAL A 1 89 ? -33.40314 30.34274 -22.28193 1.000 13.90646 89 VAL A N 1
ATOM 694 C CA . VAL A 1 89 ? -32.05889 30.50367 -22.83274 1.000 14.40007 89 VAL A CA 1
ATOM 695 C C . VAL A 1 89 ? -31.24044 29.22603 -22.66089 1.000 14.01766 89 VAL A C 1
ATOM 696 O O . VAL A 1 89 ? -30.58649 28.75489 -23.59957 1.000 14.32922 89 VAL A O 1
ATOM 700 N N . LEU A 1 90 ? -31.28546 28.63749 -21.46403 1.000 13.89410 90 LEU A N 1
ATOM 701 C CA . LEU A 1 90 ? -30.47017 27.47574 -21.13788 1.000 14.16041 90 LEU A CA 1
ATOM 702 C C . LEU A 1 90 ? -30.77747 26.27916 -22.02439 1.000 14.53115 90 LEU A C 1
ATOM 703 O O . LEU A 1 90 ? -29.91831 25.40936 -22.18067 1.000 15.89436 90 LEU A O 1
ATOM 708 N N . ILE A 1 91 ? -31.97718 26.20812 -22.59232 1.000 14.72564 91 ILE A N 1
ATOM 709 C CA . ILE A 1 91 ? -32.38923 25.07043 -23.40296 1.000 14.85580 91 ILE A CA 1
ATOM 710 C C . ILE A 1 91 ? -32.49689 25.43736 -24.88468 1.000 14.40602 91 ILE A C 1
ATOM 711 O O . ILE A 1 91 ? -33.07487 24.68498 -25.67440 1.000 15.64875 91 ILE A O 1
ATOM 716 N N . ASN A 1 92 ? -31.92235 26.56683 -25.27966 1.000 14.38452 92 ASN A N 1
ATOM 717 C CA . ASN A 1 92 ? -32.04542 27.01976 -26.65835 1.000 14.08247 92 ASN A CA 1
ATOM 718 C C . ASN A 1 92 ? -31.53921 25.95543 -27.63536 1.000 13.78782 92 ASN A C 1
ATOM 719 O O . ASN A 1 92 ? -30.41985 25.44130 -27.47034 1.000 13.75033 92 ASN A O 1
ATOM 724 N N . PRO A 1 93 ? -32.31431 25.61068 -28.66912 1.000 14.79294 93 PRO A N 1
ATOM 725 C CA . PRO A 1 93 ? -31.90349 24.50150 -29.54906 1.000 15.52341 93 PRO A CA 1
ATOM 726 C C . PRO A 1 93 ? -30.64880 24.76868 -30.35905 1.000 15.16937 93 PRO A C 1
ATOM 727 O O . PRO A 1 93 ? -29.92273 23.81567 -30.65778 1.000 15.48069 93 PRO A O 1
ATOM 731 N N . VAL A 1 94 ? -30.38044 26.01373 -30.75754 1.000 14.67994 94 VAL A N 1
ATOM 732 C CA . VAL A 1 94 ? -29.15698 26.29845 -31.50537 1.000 15.20044 94 VAL A CA 1
ATOM 733 C C . VAL A 1 94 ? -27.93910 26.15269 -30.60279 1.000 14.11621 94 VAL A C 1
ATOM 734 O O . VAL A 1 94 ? -26.93385 25.54143 -30.98550 1.000 14.53297 94 VAL A O 1
ATOM 738 N N . ILE A 1 95 ? -28.01128 26.71172 -29.38942 1.000 14.26232 95 ILE A N 1
ATOM 739 C CA . ILE A 1 95 ? -26.92865 26.53081 -28.42071 1.000 13.99604 95 ILE A CA 1
ATOM 740 C C . ILE A 1 95 ? -26.62958 25.05047 -28.21805 1.000 12.99873 95 ILE A C 1
ATOM 741 O O . ILE A 1 95 ? -25.46689 24.63128 -28.21572 1.000 13.15336 95 ILE A O 1
ATOM 746 N N . HIS A 1 96 ? -27.67196 24.22514 -28.08574 1.000 12.70482 96 HIS A N 1
ATOM 747 C CA . HIS A 1 96 ? -27.43037 22.80113 -27.87064 1.000 13.16147 96 HIS A CA 1
ATOM 748 C C . HIS A 1 96 ? -26.94056 22.09232 -29.12133 1.000 13.56639 96 HIS A C 1
ATOM 749 O O . HIS A 1 96 ? -26.13005 21.16682 -29.01712 1.000 13.91904 96 HIS A O 1
ATOM 756 N N . ALA A 1 97 ? -27.36280 22.53048 -30.30673 1.000 12.93739 97 ALA A N 1
ATOM 757 C CA . ALA A 1 97 ? -26.78520 21.95336 -31.51536 1.000 13.20325 97 ALA A CA 1
ATOM 758 C C . ALA A 1 97 ? -25.28753 22.23186 -31.57520 1.000 12.69912 97 ALA A C 1
ATOM 759 O O . ALA A 1 97 ? -24.49992 21.35369 -31.95016 1.000 13.19190 97 ALA A O 1
ATOM 761 N N . ILE A 1 98 ? -24.87870 23.45007 -31.19829 1.000 12.85999 98 ILE A N 1
ATOM 762 C CA . ILE A 1 98 ? -23.45430 23.78260 -31.14459 1.000 13.37018 98 ILE A CA 1
ATOM 763 C C . ILE A 1 98 ? -22.74631 22.90755 -30.12020 1.000 13.21537 98 ILE A C 1
ATOM 764 O O . ILE A 1 98 ? -21.70246 22.30065 -30.40214 1.000 13.78887 98 ILE A O 1
ATOM 769 N N . CYS A 1 99 ? -23.30700 22.83720 -28.90500 1.000 12.97613 99 CYS A N 1
ATOM 770 C CA . CYS A 1 99 ? -22.68157 22.05132 -27.84449 1.000 13.09562 99 CYS A CA 1
ATOM 771 C C . CYS A 1 99 ? -22.56493 20.58457 -28.23538 1.000 13.16526 99 CYS A C 1
ATOM 772 O O . CYS A 1 99 ? -21.53433 19.94737 -27.98385 1.000 13.43676 99 CYS A O 1
ATOM 775 N N . GLU A 1 100 ? -23.61100 20.02582 -28.84982 1.000 13.46850 100 GLU A N 1
ATOM 776 C CA . GLU A 1 100 ? -23.56767 18.61613 -29.22834 1.000 13.78866 100 GLU A CA 1
ATOM 777 C C . GLU A 1 100 ? -22.46737 18.34756 -30.24551 1.000 13.56695 100 GLU A C 1
ATOM 778 O O . GLU A 1 100 ? -21.80077 17.30997 -30.18711 1.000 15.27316 100 GLU A O 1
ATOM 784 N N . ALA A 1 101 ? -22.25836 19.26771 -31.18937 1.000 13.54631 101 ALA A N 1
ATOM 785 C CA . ALA A 1 101 ? -21.17532 19.08841 -32.15273 1.000 13.87454 101 ALA A CA 1
ATOM 786 C C . ALA A 1 101 ? -19.81784 19.29665 -31.49203 1.000 14.00380 101 ALA A C 1
ATOM 787 O O . ALA A 1 101 ? -18.88199 18.51681 -31.70346 1.000 15.59080 101 ALA A O 1
ATOM 789 N N . TYR A 1 102 ? -19.70119 20.34548 -30.68191 1.000 13.50431 102 TYR A N 1
ATOM 790 C CA . TYR A 1 102 ? -18.41827 20.70981 -30.09338 1.000 13.70679 102 TYR A CA 1
ATOM 791 C C . TYR A 1 102 ? -17.95195 19.68215 -29.06838 1.000 13.28752 102 TYR A C 1
ATOM 792 O O . TYR A 1 102 ? -16.76634 19.32401 -29.03825 1.000 13.79318 102 TYR A O 1
ATOM 801 N N . PHE A 1 103 ? -18.86480 19.18787 -28.22953 1.000 13.06886 103 PHE A N 1
ATOM 802 C CA . PHE A 1 103 ? -18.54476 18.24444 -27.16981 1.000 13.61254 103 PHE A CA 1
ATOM 803 C C . PHE A 1 103 ? -18.67887 16.79627 -27.61716 1.000 13.44303 103 PHE A C 1
ATOM 804 O O . PHE A 1 103 ? -18.60833 15.89825 -26.77760 1.000 14.33516 103 PHE A O 1
ATOM 812 N N . GLN A 1 104 ? -18.86736 16.55271 -28.91626 1.000 14.67201 104 GLN A N 1
ATOM 813 C CA . GLN A 1 104 ? -19.06777 15.18994 -29.40899 1.000 15.65256 104 GLN A CA 1
ATOM 814 C C . GLN A 1 104 ? -18.00279 14.23193 -28.88215 1.000 14.98553 104 GLN A C 1
ATOM 815 O O . GLN A 1 104 ? -18.31814 13.14078 -28.38886 1.000 16.47537 104 GLN A O 1
ATOM 821 N N . ARG A 1 105 ? -16.73159 14.62405 -28.97574 1.000 14.59987 105 ARG A N 1
ATOM 822 C CA . ARG A 1 105 ? -15.65478 13.71141 -28.60403 1.000 14.63144 105 ARG A CA 1
ATOM 823 C C . ARG A 1 105 ? -15.57189 13.47957 -27.09568 1.000 14.48270 105 ARG A C 1
ATOM 824 O O . ARG A 1 105 ? -15.15205 12.40247 -26.66855 1.000 16.89029 105 ARG A O 1
ATOM 832 N N . THR A 1 106 ? -15.94065 14.46035 -26.27291 1.000 13.60015 106 THR A N 1
ATOM 833 C CA . THR A 1 106 ? -15.82319 14.29003 -24.82472 1.000 13.18339 106 THR A CA 1
ATOM 834 C C . THR A 1 106 ? -17.04529 13.63364 -24.19955 1.000 12.68311 106 THR A C 1
ATOM 835 O O . THR A 1 106 ? -16.93528 13.08058 -23.09979 1.000 13.12934 106 THR A O 1
ATOM 839 N N . GLY A 1 107 ? -18.19758 13.68094 -24.86400 1.000 12.42594 107 GLY A N 1
ATOM 840 C CA . GLY A 1 107 ? -19.41832 13.16122 -24.28407 1.000 12.26408 107 GLY A CA 1
ATOM 841 C C . GLY A 1 107 ? -20.31933 14.24375 -23.72553 1.000 12.04052 107 GLY A C 1
ATOM 842 O O . GLY A 1 107 ? -20.37669 15.35318 -24.26573 1.000 13.43197 107 GLY A O 1
ATOM 843 N N . ASP A 1 108 ? -21.03302 13.93862 -22.64407 1.000 11.82673 108 ASP A N 1
ATOM 844 C CA . ASP A 1 108 ? -22.01709 14.88100 -22.14182 1.000 12.46120 108 ASP A CA 1
ATOM 845 C C . ASP A 1 108 ? -21.35130 16.13266 -21.58435 1.000 11.74543 108 ASP A C 1
ATOM 846 O O . ASP A 1 108 ? -20.19141 16.12470 -21.14334 1.000 11.37088 108 ASP A O 1
ATOM 851 N N . TYR A 1 109 ? -22.11766 17.21631 -21.60586 1.000 12.03925 109 TYR A N 1
ATOM 852 C CA . TYR A 1 109 ? -21.71645 18.50170 -21.06804 1.000 11.41704 109 TYR A CA 1
ATOM 853 C C . TYR A 1 109 ? -22.81617 19.00515 -20.13557 1.000 11.02244 109 TYR A C 1
ATOM 854 O O . TYR A 1 109 ? -23.95534 18.52981 -20.16080 1.000 11.47794 109 TYR A O 1
ATOM 863 N N . TRP A 1 110 ? -22.47332 19.99560 -19.31602 1.000 10.94963 110 TRP A N 1
ATOM 864 C CA . TRP A 1 110 ? -23.43484 20.63151 -18.42231 1.000 11.22800 110 TRP A CA 1
ATOM 865 C C . TRP A 1 110 ? -22.99563 22.05904 -18.14301 1.000 11.31821 110 TRP A C 1
ATOM 866 O O . TRP A 1 110 ? -21.94440 22.51473 -18.59934 1.000 11.77770 110 TRP A O 1
ATOM 877 N N . LEU A 1 111 ? -23.81831 22.76927 -17.38738 1.000 11.96870 111 LEU A N 1
ATOM 878 C CA . LEU A 1 111 ? -23.56941 24.17274 -17.09671 1.000 11.74345 111 LEU A CA 1
ATOM 879 C C . LEU A 1 111 ? -22.63766 24.29045 -15.89844 1.000 10.93923 111 LEU A C 1
ATOM 880 O O . LEU A 1 111 ? -22.96667 23.84042 -14.79765 1.000 13.46937 111 LEU A O 1
ATOM 885 N N . SER A 1 112 ? -21.48660 24.91064 -16.11576 1.000 11.46900 112 SER A N 1
ATOM 886 C CA . SER A 1 112 ? -20.53407 25.14008 -15.04285 1.000 11.65391 112 SER A CA 1
ATOM 887 C C . SER A 1 112 ? -20.79432 26.43770 -14.28975 1.000 11.60341 112 SER A C 1
ATOM 888 O O . SER A 1 112 ? -20.56233 26.50076 -13.07344 1.000 13.19700 112 SER A O 1
ATOM 891 N N . ALA A 1 113 ? -21.27594 27.46959 -14.98070 1.000 12.06402 113 ALA A N 1
ATOM 892 C CA . ALA A 1 113 ? -21.61686 28.72974 -14.33716 1.000 12.91438 113 ALA A CA 1
ATOM 893 C C . ALA A 1 113 ? -22.50118 29.52278 -15.28048 1.000 12.33568 113 ALA A C 1
ATOM 894 O O . ALA A 1 113 ? -22.38885 29.39837 -16.50479 1.000 12.82106 113 ALA A O 1
ATOM 896 N N . ALA A 1 114 ? -23.35606 30.36427 -14.70425 1.000 12.22659 114 ALA A N 1
ATOM 897 C CA . ALA A 1 114 ? -24.05681 31.37681 -15.47687 1.000 12.61528 114 ALA A CA 1
ATOM 898 C C . ALA A 1 114 ? -24.14945 32.62107 -14.61937 1.000 12.51604 114 ALA A C 1
ATOM 899 O O . ALA A 1 114 ? -24.70600 32.57748 -13.51964 1.000 13.01402 114 ALA A O 1
ATOM 901 N N . PHE A 1 115 ? -23.60192 33.72704 -15.11481 1.000 12.34593 115 PHE A N 1
ATOM 902 C CA . PHE A 1 115 ? -23.55919 34.93665 -14.31338 1.000 12.14221 115 PHE A CA 1
ATOM 903 C C . PHE A 1 115 ? -23.67773 36.16526 -15.19480 1.000 11.87728 115 PHE A C 1
ATOM 904 O O . PHE A 1 115 ? -23.39003 36.12562 -16.39473 1.000 12.60843 115 PHE A O 1
ATOM 912 N N . LEU A 1 116 ? -24.08145 37.26776 -14.56619 1.000 12.46390 116 LEU A N 1
ATOM 913 C CA . LEU A 1 116 ? -24.09937 38.58200 -15.19340 1.000 12.15591 116 LEU A CA 1
ATOM 914 C C . LEU A 1 116 ? -22.93365 39.42158 -14.69710 1.000 11.53271 116 LEU A C 1
ATOM 915 O O . LEU A 1 116 ? -22.61317 39.41026 -13.50303 1.000 12.90117 116 LEU A O 1
ATOM 920 N N . ARG A 1 117 ? -22.32832 40.16729 -15.61783 1.000 12.43118 117 ARG A N 1
ATOM 921 C CA . ARG A 1 117 ? -21.51003 41.32640 -15.28651 1.000 12.63961 117 ARG A CA 1
ATOM 922 C C . ARG A 1 117 ? -22.21386 42.55826 -15.83018 1.000 12.43380 117 ARG A C 1
ATOM 923 O O . ARG A 1 117 ? -22.66131 42.56222 -16.98376 1.000 13.16953 117 ARG A O 1
ATOM 931 N N . GLU A 1 118 ? -22.29785 43.60201 -15.01393 1.000 12.74802 118 GLU A N 1
ATOM 932 C CA . GLU A 1 118 ? -22.78002 44.90136 -15.45758 1.000 13.36241 118 GLU A CA 1
ATOM 933 C C . GLU A 1 118 ? -21.65108 45.90665 -15.27296 1.000 13.52338 118 GLU A C 1
ATOM 934 O O . GLU A 1 118 ? -21.08866 46.01417 -14.17696 1.000 14.43817 118 GLU A O 1
ATOM 940 N N . ILE A 1 119 ? -21.31384 46.63389 -16.33959 1.000 13.64555 119 ILE A N 1
ATOM 941 C CA . ILE A 1 119 ? -20.14016 47.50844 -16.35606 1.000 14.23663 119 ILE A CA 1
ATOM 942 C C . ILE A 1 119 ? -20.58145 48.93675 -16.66206 1.000 15.32076 119 ILE A C 1
ATOM 943 O O . ILE A 1 119 ? -20.96874 49.25491 -17.79516 1.000 15.31756 119 ILE A O 1
ATOM 948 N N . GLU A 1 120 ? -20.48606 49.80669 -15.67035 1.000 16.15347 120 GLU A N 1
ATOM 949 C CA . GLU A 1 120 ? -20.95186 51.17570 -15.80804 1.000 18.00148 120 GLU A CA 1
ATOM 950 C C . GLU A 1 120 ? -19.84029 52.08358 -16.32643 1.000 18.12662 120 GLU A C 1
ATOM 951 O O . GLU A 1 120 ? -18.65723 51.74211 -16.29789 1.000 17.57204 120 GLU A O 1
ATOM 957 N N . SER A 1 121 ? -20.24798 53.26149 -16.79804 1.000 19.28034 121 SER A N 1
ATOM 958 C CA A SER A 1 121 ? -19.29947 54.26155 -17.27008 0.545 19.68246 121 SER A CA 1
ATOM 959 C CA B SER A 1 121 ? -19.30393 54.26361 -17.27123 0.455 20.12961 121 SER A CA 1
ATOM 960 C C . SER A 1 121 ? -18.25473 54.55828 -16.20575 1.000 19.70484 121 SER A C 1
ATOM 961 O O . SER A 1 121 ? -18.57348 54.72398 -15.02282 1.000 19.67178 121 SER A O 1
ATOM 966 N N . GLY A 1 122 ? -16.99807 54.64525 -16.64157 1.000 19.81331 122 GLY A N 1
ATOM 967 C CA . GLY A 1 122 ? -15.88168 54.90020 -15.75881 1.000 20.99945 122 GLY A CA 1
ATOM 968 C C . GLY A 1 122 ? -15.12457 53.66060 -15.33629 1.000 21.17729 122 GLY A C 1
ATOM 969 O O . GLY A 1 122 ? -14.01978 53.78450 -14.79852 1.000 22.74924 122 GLY A O 1
ATOM 970 N N . MET A 1 123 ? -15.68021 52.47583 -15.55683 1.000 19.06575 123 MET A N 1
ATOM 971 C CA A MET A 1 123 ? -14.97763 51.26157 -15.17840 0.562 17.59783 123 MET A CA 1
ATOM 972 C CA B MET A 1 123 ? -14.99212 51.23963 -15.19248 0.438 18.69402 123 MET A CA 1
ATOM 973 C C . MET A 1 123 ? -13.99707 50.86428 -16.28116 1.000 17.62895 123 MET A C 1
ATOM 974 O O . MET A 1 123 ? -14.35065 50.89376 -17.46543 1.000 18.70254 123 MET A O 1
ATOM 983 N N . PRO A 1 124 ? -12.76914 50.50050 -15.93724 1.000 16.52262 124 PRO A N 1
ATOM 984 C CA . PRO A 1 124 ? -11.79463 50.10548 -16.95735 1.000 16.33281 124 PRO A CA 1
ATOM 985 C C . PRO A 1 124 ? -11.99468 48.65164 -17.37935 1.000 15.34446 124 PRO A C 1
ATOM 986 O O . PRO A 1 124 ? -12.82612 47.91781 -16.84343 1.000 16.48123 124 PRO A O 1
ATOM 990 N N . ALA A 1 125 ? -11.18562 48.24011 -18.35035 1.000 13.96525 125 ALA A N 1
ATOM 991 C CA . ALA A 1 125 ? -11.26549 46.91512 -18.94387 1.000 14.13545 125 ALA A CA 1
ATOM 992 C C . ALA A 1 125 ? -10.90598 45.82506 -17.93310 1.000 14.43610 125 ALA A C 1
ATOM 993 O O . ALA A 1 125 ? -10.18975 46.05003 -16.95253 1.000 15.15997 125 ALA A O 1
ATOM 995 N N . GLN A 1 126 ? -11.39208 44.62330 -18.21218 1.000 13.36438 126 GLN A N 1
ATOM 996 C CA . GLN A 1 126 ? -11.07273 43.39727 -17.50655 1.000 12.90510 126 GLN A CA 1
ATOM 997 C C . GLN A 1 126 ? -9.74036 42.85890 -18.02279 1.000 13.24928 126 GLN A C 1
ATOM 998 O O . GLN A 1 126 ? -9.42756 43.00987 -19.20613 1.000 14.24705 126 GLN A O 1
ATOM 1004 N N . PRO A 1 127 ? -8.93809 42.21992 -17.16493 1.000 13.39964 127 PRO A N 1
ATOM 1005 C CA . PRO A 1 127 ? -7.71101 41.58001 -17.66163 1.000 13.96308 127 PRO A CA 1
ATOM 1006 C C . PRO A 1 127 ? -8.01345 40.45967 -18.64490 1.000 13.39690 127 PRO A C 1
ATOM 1007 O O . PRO A 1 127 ? -9.00634 39.73914 -18.51129 1.000 13.47401 127 PRO A O 1
ATOM 1011 N N . PHE A 1 128 ? -7.12308 40.30416 -19.62716 1.000 13.67645 128 PHE A N 1
ATOM 1012 C CA . PHE A 1 128 ? -7.19582 39.17165 -20.54274 1.000 13.66970 128 PHE A CA 1
ATOM 1013 C C . PHE A 1 128 ? -7.08364 37.86294 -19.77333 1.000 13.20834 128 PHE A C 1
ATOM 1014 O O . PHE A 1 128 ? -6.29363 37.73414 -18.82832 1.000 14.24134 128 PHE A O 1
ATOM 1022 N N . HIS A 1 129 ? -7.83937 36.86811 -20.21729 1.000 12.50678 129 HIS A N 1
ATOM 1023 C CA . HIS A 1 129 ? -7.81986 35.57632 -19.55027 1.000 12.55714 129 HIS A CA 1
ATOM 1024 C C . HIS A 1 129 ? -8.36480 34.50969 -20.48797 1.000 12.23058 129 HIS A C 1
ATOM 1025 O O . HIS A 1 129 ? -8.94328 34.79685 -21.54099 1.000 12.77471 129 HIS A O 1
ATOM 1032 N N . ARG A 1 130 ? -8.17257 33.26493 -20.07474 1.000 13.18212 130 ARG A N 1
ATOM 1033 C CA . ARG A 1 130 ? -8.92517 32.13290 -20.58549 1.000 12.61641 130 ARG A CA 1
ATOM 1034 C C . ARG A 1 130 ? -9.90700 31.71902 -19.50446 1.000 12.19567 130 ARG A C 1
ATOM 1035 O O . ARG A 1 130 ? -9.54138 31.64877 -18.32675 1.000 12.73177 130 ARG A O 1
ATOM 1043 N N . ASP A 1 131 ? -11.14971 31.42211 -19.89337 1.000 12.21212 131 ASP A N 1
ATOM 1044 C CA . ASP A 1 131 ? -12.08064 30.87827 -18.91557 1.000 12.29482 131 ASP A CA 1
ATOM 1045 C C . ASP A 1 131 ? -11.57262 29.55210 -18.37414 1.000 11.56798 131 ASP A C 1
ATOM 1046 O O . ASP A 1 131 ? -11.94303 29.17153 -17.25889 1.000 12.32116 131 ASP A O 1
ATOM 1051 N N . ASP A 1 132 ? -10.69665 28.87458 -19.13864 1.000 11.97541 132 ASP A N 1
ATOM 1052 C CA . ASP A 1 132 ? -10.08759 27.60201 -18.75438 1.000 12.29225 132 ASP A CA 1
ATOM 1053 C C . ASP A 1 132 ? -9.47494 27.63181 -17.36584 1.000 11.76479 132 ASP A C 1
ATOM 1054 O O . ASP A 1 132 ? -9.26486 26.57223 -16.76343 1.000 12.15071 132 ASP A O 1
ATOM 1059 N N . ALA A 1 133 ? -9.05436 28.80795 -16.89458 1.000 12.08375 133 ALA A N 1
ATOM 1060 C CA . ALA A 1 133 ? -8.38708 28.90922 -15.60045 1.000 12.61069 133 ALA A CA 1
ATOM 1061 C C . ALA A 1 133 ? -9.25186 28.41782 -14.43996 1.000 11.80127 133 ALA A C 1
ATOM 1062 O O . ALA A 1 133 ? -8.71322 28.19183 -13.34967 1.000 13.42816 133 ALA A O 1
ATOM 1064 N N . THR A 1 134 ? -10.56551 28.24295 -14.62972 1.000 11.78687 134 THR A N 1
ATOM 1065 C CA . THR A 1 134 ? -11.37190 27.61598 -13.58455 1.000 11.71403 134 THR A CA 1
ATOM 1066 C C . THR A 1 134 ? -10.86123 26.22038 -13.24946 1.000 11.27505 134 THR A C 1
ATOM 1067 O O . THR A 1 134 ? -10.95335 25.78169 -12.09884 1.000 11.71917 134 THR A O 1
ATOM 1071 N N . HIS A 1 135 ? -10.37481 25.49075 -14.25445 1.000 11.02703 135 HIS A N 1
ATOM 1072 C CA . HIS A 1 135 ? -9.93222 24.10558 -14.10560 1.000 11.25220 135 HIS A CA 1
ATOM 1073 C C . HIS A 1 135 ? -8.53470 24.02795 -14.70184 1.000 11.16511 135 HIS A C 1
ATOM 1074 O O . HIS A 1 135 ? -8.37068 23.75005 -15.90059 1.000 11.87314 135 HIS A O 1
ATOM 1081 N N . PRO A 1 136 ? -7.50401 24.29817 -13.89271 1.000 11.63554 136 PRO A N 1
ATOM 1082 C CA . PRO A 1 136 ? -6.12687 24.39543 -14.41249 1.000 12.32628 136 PRO A CA 1
ATOM 1083 C C . PRO A 1 136 ? -5.61793 23.17700 -15.17540 1.000 11.87388 136 PRO A C 1
ATOM 1084 O O . PRO A 1 136 ? -4.65240 23.30988 -15.94201 1.000 12.67851 136 PRO A O 1
ATOM 1088 N N . LEU A 1 137 ? -6.22753 22.00155 -15.00873 1.000 12.58254 137 LEU A N 1
ATOM 1089 C CA . LEU A 1 137 ? -5.81397 20.85888 -15.81880 1.000 12.14817 137 LEU A CA 1
ATOM 1090 C C . LEU A 1 137 ? -5.96882 21.13333 -17.31326 1.000 11.44529 137 LEU A C 1
ATOM 1091 O O . LEU A 1 137 ? -5.26530 20.51202 -18.12141 1.000 12.38353 137 LEU A O 1
ATOM 1096 N N . MET A 1 138 ? -6.84941 22.07053 -17.69474 1.000 12.11141 138 MET A N 1
ATOM 1097 C CA . MET A 1 138 ? -7.04882 22.34691 -19.11391 1.000 12.32315 138 MET A CA 1
ATOM 1098 C C . MET A 1 138 ? -5.78877 22.89722 -19.75521 1.000 12.82037 138 MET A C 1
ATOM 1099 O O . MET A 1 138 ? -5.58389 22.73469 -20.96366 1.000 13.55719 138 MET A O 1
ATOM 1104 N N . HIS A 1 139 ? -4.93656 23.54751 -18.96600 1.000 12.49203 139 HIS A N 1
ATOM 1105 C CA . HIS A 1 139 ? -3.71131 24.10645 -19.51533 1.000 13.70618 139 HIS A CA 1
ATOM 1106 C C . HIS A 1 139 ? -2.83321 23.02448 -20.11812 1.000 13.45731 139 HIS A C 1
ATOM 1107 O O . HIS A 1 139 ? -2.10209 23.28295 -21.08436 1.000 14.32963 139 HIS A O 1
ATOM 1114 N N . TYR A 1 140 ? -2.90331 21.81532 -19.56880 1.000 13.34102 140 TYR A N 1
ATOM 1115 C CA . TYR A 1 140 ? -2.06965 20.70326 -19.99308 1.000 13.86263 140 TYR A CA 1
ATOM 1116 C C . TYR A 1 140 ? -2.72154 19.83149 -21.05613 1.000 14.05678 140 TYR A C 1
ATOM 1117 O O . TYR A 1 140 ? -2.05941 18.94070 -21.59588 1.000 15.85063 140 TYR A O 1
ATOM 1126 N N . GLN A 1 141 ? -3.98513 20.06508 -21.37620 1.000 13.87970 141 GLN A N 1
ATOM 1127 C CA A GLN A 1 141 ? -4.64477 19.28151 -22.41796 0.551 14.15238 141 GLN A CA 1
ATOM 1128 C CA B GLN A 1 141 ? -4.64263 19.28076 -22.41377 0.449 14.27714 141 GLN A CA 1
ATOM 1129 C C . GLN A 1 141 ? -4.10062 19.67989 -23.78407 1.000 15.24249 141 GLN A C 1
ATOM 1130 O O . GLN A 1 141 ? -4.06091 20.87046 -24.10065 1.000 16.61387 141 GLN A O 1
ATOM 1141 N N . PRO A 1 142 ? -3.67744 18.72139 -24.61749 1.000 17.24451 142 PRO A N 1
ATOM 1142 C CA . PRO A 1 142 ? -3.20057 19.06784 -25.96243 1.000 19.60490 142 PRO A CA 1
ATOM 1143 C C . PRO A 1 142 ? -4.30361 19.72382 -26.77807 1.000 19.64803 142 PRO A C 1
ATOM 1144 O O . PRO A 1 142 ? -5.49295 19.47934 -26.56521 1.000 18.01245 142 PRO A O 1
ATOM 1148 N N . LEU A 1 143 ? -3.89543 20.56086 -27.73646 1.000 21.88035 143 LEU A N 1
ATOM 1149 C CA . LEU A 1 143 ? -4.87918 21.27543 -28.54585 1.000 23.31087 143 LEU A CA 1
ATOM 1150 C C . LEU A 1 143 ? -5.79254 20.31756 -29.29609 1.000 22.40859 143 LEU A C 1
ATOM 1151 O O . LEU A 1 143 ? -6.97922 20.61188 -29.48972 1.000 22.65383 143 LEU A O 1
ATOM 1156 N N . GLU A 1 144 ? -5.27504 19.15920 -29.69370 1.000 21.47422 144 GLU A N 1
ATOM 1157 C CA . GLU A 1 144 ? -6.06273 18.22693 -30.48603 1.000 21.84207 144 GLU A CA 1
ATOM 1158 C C . GLU A 1 144 ? -6.95258 17.31390 -29.64828 1.000 19.31578 144 GLU A C 1
ATOM 1159 O O . GLU A 1 144 ? -7.73586 16.55702 -30.22746 1.000 20.16432 144 GLU A O 1
ATOM 1165 N N . ALA A 1 145 ? -6.86057 17.36656 -28.31864 1.000 17.52680 145 ALA A N 1
ATOM 1166 C CA . ALA A 1 145 ? -7.68874 16.52852 -27.46318 1.000 16.50119 145 ALA A CA 1
ATOM 1167 C C . ALA A 1 145 ? -9.15217 16.98348 -27.49982 1.000 15.14097 145 ALA A C 1
ATOM 1168 O O . ALA A 1 145 ? -9.45183 18.11720 -27.87878 1.000 14.89417 145 ALA A O 1
ATOM 1170 N N . PRO A 1 146 ? -10.08422 16.10634 -27.13064 1.000 13.91764 146 PRO A N 1
ATOM 1171 C CA . PRO A 1 146 ? -11.50436 16.49283 -27.09144 1.000 13.90490 146 PRO A CA 1
ATOM 1172 C C . PRO A 1 146 ? -11.70786 17.71843 -26.22062 1.000 13.55387 146 PRO A C 1
ATOM 1173 O O . PRO A 1 146 ? -11.30346 17.72815 -25.04895 1.000 13.32369 146 PRO A O 1
ATOM 1177 N N . PRO A 1 147 ? -12.33104 18.77170 -26.74630 1.000 13.96357 147 PRO A N 1
ATOM 1178 C CA . PRO A 1 147 ? -12.55835 19.96387 -25.92051 1.000 13.49430 147 PRO A CA 1
ATOM 1179 C C . PRO A 1 147 ? -13.48471 19.66148 -24.75328 1.000 12.55448 147 PRO A C 1
ATOM 1180 O O . PRO A 1 147 ? -14.42060 18.86108 -24.86219 1.000 13.18869 147 PRO A O 1
ATOM 1184 N N . VAL A 1 148 ? -13.22864 20.33924 -23.63458 1.000 11.99077 148 VAL A N 1
ATOM 1185 C CA . VAL A 1 148 ? -13.98617 20.13756 -22.40448 1.000 12.00784 148 VAL A CA 1
ATOM 1186 C C . VAL A 1 148 ? -14.65485 21.40590 -21.88323 1.000 12.05244 148 VAL A C 1
ATOM 1187 O O . VAL A 1 148 ? -15.33487 21.34461 -20.85560 1.000 12.18180 148 VAL A O 1
ATOM 1191 N N . SER A 1 149 ? -14.51202 22.54758 -22.56273 1.000 11.87532 149 SER A N 1
ATOM 1192 C CA A SER A 1 149 ? -15.10629 23.78760 -22.08884 0.259 11.94585 149 SER A CA 1
ATOM 1193 C CA B SER A 1 149 ? -15.15479 23.76768 -22.09282 0.741 12.30745 149 SER A CA 1
ATOM 1194 C C . SER A 1 149 ? -15.50693 24.65881 -23.27546 1.000 11.83900 149 SER A C 1
ATOM 1195 O O . SER A 1 149 ? -14.83271 24.65660 -24.31163 1.000 12.74703 149 SER A O 1
ATOM 1200 N N . LEU A 1 150 ? -16.58241 25.43628 -23.10691 1.000 11.52493 150 LEU A N 1
ATOM 1201 C CA . LEU A 1 150 ? -17.08655 26.33624 -24.13915 1.000 11.82138 150 LEU A CA 1
ATOM 1202 C C . LEU A 1 150 ? -17.74242 27.51754 -23.44316 1.000 11.58518 150 LEU A C 1
ATOM 1203 O O . LEU A 1 150 ? -18.50283 27.33250 -22.49816 1.000 12.50793 150 LEU A O 1
ATOM 1208 N N . SER A 1 151 ? -17.48362 28.72407 -23.92873 1.000 11.35077 151 SER A N 1
ATOM 1209 C CA . SER A 1 151 ? -18.03770 29.93348 -23.32983 1.000 11.53213 151 SER A CA 1
ATOM 1210 C C . SER A 1 151 ? -19.08532 30.53488 -24.25886 1.000 11.12123 151 SER A C 1
ATOM 1211 O O . SER A 1 151 ? -18.80646 30.79597 -25.43294 1.000 12.85219 151 SER A O 1
ATOM 1214 N N . VAL A 1 152 ? -20.28262 30.76538 -23.73342 1.000 11.26296 152 VAL A N 1
ATOM 1215 C CA . VAL A 1 152 ? -21.40781 31.27962 -24.50673 1.000 11.74399 152 VAL A CA 1
ATOM 1216 C C . VAL A 1 152 ? -21.78717 32.61736 -23.88500 1.000 11.54217 152 VAL A C 1
ATOM 1217 O O . VAL A 1 152 ? -22.26393 32.67182 -22.74291 1.000 12.85784 152 VAL A O 1
ATOM 1221 N N . ILE A 1 153 ? -21.55209 33.69956 -24.61949 1.000 11.74713 153 ILE A N 1
ATOM 1222 C CA . ILE A 1 153 ? -21.55656 35.04593 -24.06238 1.000 12.60205 153 ILE A CA 1
ATOM 1223 C C . ILE A 1 153 ? -22.71786 35.82318 -24.68046 1.000 12.59612 153 ILE A C 1
ATOM 1224 O O . ILE A 1 153 ? -22.74255 36.06273 -25.89387 1.000 13.24042 153 ILE A O 1
ATOM 1229 N N . PHE A 1 154 ? -23.68214 36.21772 -23.84385 1.000 13.14184 154 PHE A N 1
ATOM 1230 C CA . PHE A 1 154 ? -24.89157 36.89818 -24.30639 1.000 13.28514 154 PHE A CA 1
ATOM 1231 C C . PHE A 1 154 ? -24.81051 38.38333 -24.00422 1.000 12.47098 154 PHE A C 1
ATOM 1232 O O . PHE A 1 154 ? -24.76440 38.76114 -22.82434 1.000 14.28586 154 PHE A O 1
ATOM 1240 N N . PRO A 1 155 ? -24.84739 39.25771 -25.01058 1.000 12.50828 155 PRO A N 1
ATOM 1241 C CA . PRO A 1 155 ? -25.01402 40.69258 -24.74501 1.000 13.37303 155 PRO A CA 1
ATOM 1242 C C . PRO A 1 155 ? -26.46840 40.97240 -24.38924 1.000 13.17036 155 PRO A C 1
ATOM 1243 O O . PRO A 1 155 ? -27.38488 40.58624 -25.12023 1.000 14.39095 155 PRO A O 1
ATOM 1247 N N . LEU A 1 156 ? -26.68404 41.63578 -23.25468 1.000 13.69830 156 LEU A N 1
ATOM 1248 C CA A LEU A 1 156 ? -28.01880 42.05600 -22.85037 0.411 14.07868 156 LEU A CA 1
ATOM 1249 C CA B LEU A 1 156 ? -28.02180 42.05361 -22.86372 0.589 14.03098 156 LEU A CA 1
ATOM 1250 C C . LEU A 1 156 ? -28.24194 43.54422 -23.06485 1.000 14.32393 156 LEU A C 1
ATOM 1251 O O . LEU A 1 156 ? -29.36566 44.03198 -22.87129 1.000 15.18692 156 LEU A O 1
ATOM 1260 N N . THR A 1 157 ? -27.19694 44.26322 -23.45118 1.000 14.68273 157 THR A N 1
ATOM 1261 C CA . THR A 1 157 ? -27.24369 45.59622 -24.01769 1.000 14.85935 157 THR A CA 1
ATOM 1262 C C . THR A 1 157 ? -26.42590 45.53036 -25.29518 1.000 14.72293 157 THR A C 1
ATOM 1263 O O . THR A 1 157 ? -25.74932 44.53567 -25.56734 1.000 15.22177 157 THR A O 1
ATOM 1267 N N . GLU A 1 158 ? -26.45181 46.60642 -26.07067 0.785 13.09309 158 GLU A N 1
ATOM 1268 C CA . GLU A 1 158 ? -25.49124 46.69995 -27.15813 0.785 13.74801 158 GLU A CA 1
ATOM 1269 C C . GLU A 1 158 ? -24.07161 46.62005 -26.60338 0.785 12.71136 158 GLU A C 1
ATOM 1270 O O . GLU A 1 158 ? -23.79526 47.03104 -25.46873 0.785 13.23805 158 GLU A O 1
ATOM 1276 N N . PHE A 1 159 ? -23.18011 46.04413 -27.40350 1.000 14.24784 159 PHE A N 1
ATOM 1277 C CA . PHE A 1 159 ? -21.74295 46.07103 -27.16002 1.000 14.08468 159 PHE A CA 1
ATOM 1278 C C . PHE A 1 159 ? -21.13234 46.95167 -28.23988 1.000 14.66307 159 PHE A C 1
ATOM 1279 O O . PHE A 1 159 ? -21.26408 46.64359 -29.43170 1.000 15.01679 159 PHE A O 1
ATOM 1287 N N . THR A 1 160 ? -20.44568 48.01747 -27.83187 1.000 15.17440 160 THR A N 1
ATOM 1288 C CA . THR A 1 160 ? -19.79619 48.93570 -28.76077 1.000 15.67780 160 THR A CA 1
ATOM 1289 C C . THR A 1 160 ? -18.33961 49.10214 -28.35589 1.000 16.05398 160 THR A C 1
ATOM 1290 O O . THR A 1 160 ? -17.92116 48.70126 -27.26779 1.000 16.00604 160 THR A O 1
ATOM 1294 N N . GLU A 1 161 ? -17.56445 49.72788 -29.24145 1.000 16.72532 161 GLU A N 1
ATOM 1295 C CA . GLU A 1 161 ? -16.18157 50.03490 -28.90392 1.000 18.11688 161 GLU A CA 1
ATOM 1296 C C . GLU A 1 161 ? -16.11411 50.90421 -27.65533 1.000 17.14822 161 GLU A C 1
ATOM 1297 O O . GLU A 1 161 ? -15.30671 50.65989 -26.74880 1.000 18.48348 161 GLU A O 1
ATOM 1303 N N . GLU A 1 162 ? -16.99074 51.89998 -27.57045 1.000 16.19785 162 GLU A N 1
ATOM 1304 C CA . GLU A 1 162 ? -16.91956 52.85360 -26.47238 1.000 16.17447 162 GLU A CA 1
ATOM 1305 C C . GLU A 1 162 ? -17.42501 52.28045 -25.15624 1.000 15.36525 162 GLU A C 1
ATOM 1306 O O . GLU A 1 162 ? -16.96208 52.71746 -24.09760 1.000 16.01665 162 GLU A O 1
ATOM 1312 N N . ASN A 1 163 ? -18.35989 51.32335 -25.18006 1.000 15.29548 163 ASN A N 1
ATOM 1313 C CA . ASN A 1 163 ? -18.87369 50.78858 -23.92406 1.000 14.87647 163 ASN A CA 1
ATOM 1314 C C . ASN A 1 163 ? -18.18959 49.50481 -23.47803 1.000 13.65643 163 ASN A C 1
ATOM 1315 O O . ASN A 1 163 ? -18.52095 48.98688 -22.40703 1.000 14.60727 163 ASN A O 1
ATOM 1320 N N . GLY A 1 164 ? -17.24147 48.98556 -24.26167 1.000 14.45285 164 GLY A N 1
ATOM 1321 C CA . GLY A 1 164 ? -16.38781 47.89969 -23.80703 1.000 14.66912 164 GLY A CA 1
ATOM 1322 C C . GLY A 1 164 ? -16.74273 46.51927 -24.31827 1.000 13.66959 164 GLY A C 1
ATOM 1323 O O . GLY A 1 164 ? -16.57693 45.53958 -23.58895 1.000 14.28658 164 GLY A O 1
ATOM 1324 N N . ALA A 1 165 ? -17.20131 46.42603 -25.56928 1.000 13.87134 165 ALA A N 1
ATOM 1325 C CA . ALA A 1 165 ? -17.48487 45.14662 -26.21104 1.000 14.24225 165 ALA A CA 1
ATOM 1326 C C . ALA A 1 165 ? -16.36767 44.14599 -25.95508 1.000 13.38528 165 ALA A C 1
ATOM 1327 O O . ALA A 1 165 ? -15.18314 44.48721 -26.01012 1.000 13.96724 165 ALA A O 1
ATOM 1329 N N . THR A 1 166 ? -16.75589 42.89670 -25.69440 1.000 13.67472 166 THR A N 1
ATOM 1330 C CA . THR A 1 166 ? -15.78673 41.84249 -25.42649 1.000 13.23913 166 THR A CA 1
ATOM 1331 C C . THR A 1 166 ? -14.69868 41.81712 -26.48883 1.000 13.44839 166 THR A C 1
ATOM 1332 O O . THR A 1 166 ? -14.97738 41.84445 -27.68997 1.000 13.52442 166 THR A O 1
ATOM 1336 N N . GLU A 1 167 ? -13.45780 41.73664 -26.03128 1.000 13.80860 167 GLU A N 1
ATOM 1337 C CA . GLU A 1 167 ? -12.28599 41.68283 -26.89462 1.000 14.63059 167 GLU A CA 1
ATOM 1338 C C . GLU A 1 167 ? -11.81002 40.24182 -26.95832 1.000 13.67937 167 GLU A C 1
ATOM 1339 O O . GLU A 1 167 ? -11.69219 39.58690 -25.92245 1.000 14.46325 167 GLU A O 1
ATOM 1345 N N . VAL A 1 168 ? -11.56972 39.74717 -28.17044 1.000 13.02996 168 VAL A N 1
ATOM 1346 C CA . VAL A 1 168 ? -11.18230 38.36036 -28.39474 1.000 13.12955 168 VAL A CA 1
ATOM 1347 C C . VAL A 1 168 ? -9.91634 38.35246 -29.23707 1.000 13.04884 168 VAL A C 1
ATOM 1348 O O . VAL A 1 168 ? -9.84550 39.04500 -30.25758 1.000 13.63084 168 VAL A O 1
ATOM 1352 N N . ILE A 1 169 ? -8.92555 37.56209 -28.83424 1.000 13.67236 169 ILE A N 1
ATOM 1353 C CA . ILE A 1 169 ? -7.70727 37.40853 -29.62447 1.000 13.83973 169 ILE A CA 1
ATOM 1354 C C . ILE A 1 169 ? -7.87183 36.16196 -30.48991 1.000 13.66643 169 ILE A C 1
ATOM 1355 O O . ILE A 1 169 ? -7.75422 35.03008 -30.01056 1.000 14.27817 169 ILE A O 1
ATOM 1360 N N . LEU A 1 170 ? -8.14510 36.36416 -31.77685 1.000 13.71841 170 LEU A N 1
ATOM 1361 C CA . LEU A 1 170 ? -8.36135 35.23824 -32.67611 1.000 14.26296 170 LEU A CA 1
ATOM 1362 C C . LEU A 1 170 ? -7.10548 34.38245 -32.75821 1.000 14.95046 170 LEU A C 1
ATOM 1363 O O . LEU A 1 170 ? -5.98298 34.89567 -32.78116 1.000 15.54525 170 LEU A O 1
ATOM 1368 N N . GLY A 1 171 ? -7.29795 33.06922 -32.78328 1.000 14.74645 171 GLY A N 1
ATOM 1369 C CA . GLY A 1 171 ? -6.18492 32.15886 -32.91117 1.000 15.41438 171 GLY A CA 1
ATOM 1370 C C . GLY A 1 171 ? -5.41750 31.89490 -31.63629 1.000 15.55571 171 GLY A C 1
ATOM 1371 O O . GLY A 1 171 ? -4.49317 31.07300 -31.65298 1.000 16.28489 171 GLY A O 1
ATOM 1372 N N . SER A 1 172 ? -5.77449 32.54510 -30.52587 1.000 14.36090 172 SER A N 1
ATOM 1373 C CA . SER A 1 172 ? -4.98812 32.41502 -29.30375 1.000 13.68869 172 SER A CA 1
ATOM 1374 C C . SER A 1 172 ? -5.15401 31.06005 -28.63267 1.000 13.93253 172 SER A C 1
ATOM 1375 O O . SER A 1 172 ? -4.39922 30.75314 -27.70336 1.000 14.79967 172 SER A O 1
ATOM 1378 N N . HIS A 1 173 ? -6.11165 30.24464 -29.07664 1.000 13.85783 173 HIS A N 1
ATOM 1379 C CA . HIS A 1 173 ? -6.17482 28.87033 -28.60242 1.000 14.20167 173 HIS A CA 1
ATOM 1380 C C . HIS A 1 173 ? -5.00670 28.03226 -29.09345 1.000 15.94172 173 HIS A C 1
ATOM 1381 O O . HIS A 1 173 ? -4.80571 26.93115 -28.58081 1.000 18.13306 173 HIS A O 1
ATOM 1388 N N . ARG A 1 174 ? -4.22897 28.52448 -30.04960 1.000 16.49728 174 ARG A N 1
ATOM 1389 C CA . ARG A 1 174 ? -3.02760 27.83080 -30.48152 1.000 18.10815 174 ARG A CA 1
ATOM 1390 C C . ARG A 1 174 ? -1.79700 28.21548 -29.67212 1.000 18.74146 174 ARG A C 1
ATOM 1391 O O . ARG A 1 174 ? -0.72738 27.64121 -29.88957 1.000 21.11889 174 ARG A O 1
ATOM 1399 N N . TRP A 1 175 ? -1.91908 29.15509 -28.73985 1.000 17.77641 175 TRP A N 1
ATOM 1400 C CA . TRP A 1 175 ? -0.80952 29.51700 -27.87123 1.000 17.84344 175 TRP A CA 1
ATOM 1401 C C . TRP A 1 175 ? -0.76370 28.57801 -26.67223 1.000 17.64905 175 TRP A C 1
ATOM 1402 O O . TRP A 1 175 ? -1.79952 28.23793 -26.09058 1.000 17.28304 175 TRP A O 1
ATOM 1413 N N . THR A 1 176 ? 0.44585 28.19203 -26.26739 1.000 19.29975 176 THR A N 1
ATOM 1414 C CA . THR A 1 176 ? 0.55935 27.46547 -25.00742 1.000 20.13627 176 THR A CA 1
ATOM 1415 C C . THR A 1 176 ? 0.20668 28.36468 -23.82444 1.000 18.61852 176 THR A C 1
ATOM 1416 O O . THR A 1 176 ? -0.62982 28.00339 -22.98314 1.000 17.55670 176 THR A O 1
ATOM 1420 N N . GLU A 1 177 ? 0.80348 29.55316 -23.76334 1.000 19.01379 177 GLU A N 1
ATOM 1421 C CA . GLU A 1 177 ? 0.64061 30.47023 -22.64563 1.000 19.08236 177 GLU A CA 1
ATOM 1422 C C . GLU A 1 177 ? -0.19163 31.67925 -23.05073 1.000 18.96171 177 GLU A C 1
ATOM 1423 O O . GLU A 1 177 ? -0.15276 32.12331 -24.20068 1.000 19.55554 177 GLU A O 1
ATOM 1429 N N . VAL A 1 178 ? -0.93681 32.21953 -22.08116 1.000 19.00432 178 VAL A N 1
ATOM 1430 C CA . VAL A 1 178 ? -1.63345 33.48656 -22.29788 1.000 19.11009 178 VAL A CA 1
ATOM 1431 C C . VAL A 1 178 ? -0.63280 34.59961 -22.58767 1.000 20.38540 178 VAL A C 1
ATOM 1432 O O . VAL A 1 178 ? -0.82935 35.41548 -23.49609 1.000 20.97247 178 VAL A O 1
ATOM 1436 N N . GLY A 1 179 ? 0.46059 34.64337 -21.83111 1.000 21.26725 179 GLY A N 1
ATOM 1437 C CA . GLY A 1 179 ? 1.42177 35.71281 -22.00276 1.000 22.12367 179 GLY A CA 1
ATOM 1438 C C . GLY A 1 179 ? 0.86033 37.04073 -21.52393 1.000 23.38912 179 GLY A C 1
ATOM 1439 O O . GLY A 1 179 ? -0.02256 37.10662 -20.66147 1.000 24.03848 179 GLY A O 1
ATOM 1440 N N . THR A 1 180 ? 1.36961 38.11872 -22.11070 1.000 24.26827 180 THR A N 1
ATOM 1441 C CA . THR A 1 180 ? 0.93975 39.47875 -21.78754 1.000 24.97118 180 THR A CA 1
ATOM 1442 C C . THR A 1 180 ? 0.62148 40.21445 -23.08270 1.000 25.11304 180 THR A C 1
ATOM 1443 O O . THR A 1 180 ? 1.33792 41.13842 -23.48254 1.000 25.73373 180 THR A O 1
ATOM 1447 N N . PRO A 1 181 ? -0.45094 39.82766 -23.76756 1.000 24.74102 181 PRO A N 1
ATOM 1448 C CA . PRO A 1 181 ? -0.75105 40.45268 -25.05761 1.000 24.65551 181 PRO A CA 1
ATOM 1449 C C . PRO A 1 181 ? -1.22403 41.88652 -24.88557 1.000 24.72940 181 PRO A C 1
ATOM 1450 O O . PRO A 1 181 ? -1.81377 42.25754 -23.86879 1.000 24.94499 181 PRO A O 1
ATOM 1454 N N . GLU A 1 182 ? -0.95769 42.69427 -25.90688 0.791 24.19307 182 GLU A N 1
ATOM 1455 C CA . GLU A 1 182 ? -1.46131 44.05652 -25.95469 0.791 24.71508 182 GLU A CA 1
ATOM 1456 C C . GLU A 1 182 ? -2.92222 44.05190 -26.38447 0.791 22.51998 182 GLU A C 1
ATOM 1457 O O . GLU A 1 182 ? -3.37614 43.14802 -27.09282 0.791 20.73833 182 GLU A O 1
ATOM 1463 N N . ARG A 1 183 ? -3.66448 45.07671 -25.94455 1.000 22.91142 183 ARG A N 1
ATOM 1464 C CA . ARG A 1 183 ? -5.08404 45.14880 -26.28003 1.000 22.57283 183 ARG A CA 1
ATOM 1465 C C . ARG A 1 183 ? -5.30693 45.14915 -27.78573 1.000 21.50018 183 ARG A C 1
ATOM 1466 O O . ARG A 1 183 ? -6.29465 44.58136 -28.25951 1.000 21.04476 183 ARG A O 1
ATOM 1474 N N . ASP A 1 184 ? -4.39378 45.75111 -28.55658 1.000 20.72829 184 ASP A N 1
ATOM 1475 C CA . ASP A 1 184 ? -4.59327 45.82865 -30.00114 1.000 21.68178 184 ASP A CA 1
ATOM 1476 C C . ASP A 1 184 ? -4.43486 44.48695 -30.70929 1.000 20.01636 184 ASP A C 1
ATOM 1477 O O . ASP A 1 184 ? -4.66112 44.42100 -31.92073 1.000 20.80283 184 ASP A O 1
ATOM 1482 N N . GLN A 1 185 ? -4.04455 43.42625 -29.99783 1.000 18.61323 185 GLN A N 1
ATOM 1483 C CA . GLN A 1 185 ? -4.06659 42.09824 -30.59613 1.000 18.65194 185 GLN A CA 1
ATOM 1484 C C . GLN A 1 185 ? -5.47992 41.54909 -30.70761 1.000 17.97972 185 GLN A C 1
ATOM 1485 O O . GLN A 1 185 ? -5.71325 40.61733 -31.48879 1.000 19.13815 185 GLN A O 1
ATOM 1491 N N . ALA A 1 186 ? -6.42531 42.11292 -29.96155 1.000 16.36925 186 ALA A N 1
ATOM 1492 C CA . ALA A 1 186 ? -7.78991 41.61505 -29.93817 1.000 16.02225 186 ALA A CA 1
ATOM 1493 C C . ALA A 1 186 ? -8.66463 42.36298 -30.93859 1.000 15.99186 186 ALA A C 1
ATOM 1494 O O . ALA A 1 186 ? -8.37671 43.49589 -31.33786 1.000 17.62889 186 ALA A O 1
ATOM 1496 N N . VAL A 1 187 ? -9.74846 41.70821 -31.34271 1.000 14.77727 187 VAL A N 1
ATOM 1497 C CA . VAL A 1 187 ? -10.81895 42.34647 -32.09243 1.000 14.89011 187 VAL A CA 1
ATOM 1498 C C . VAL A 1 187 ? -12.06683 42.38649 -31.21398 1.000 13.92381 187 VAL A C 1
ATOM 1499 O O . VAL A 1 187 ? -12.17003 41.68026 -30.20954 1.000 14.65286 187 VAL A O 1
ATOM 1503 N N . LEU A 1 188 ? -13.03441 43.20577 -31.61725 1.000 14.12175 188 LEU A N 1
ATOM 1504 C CA . LEU A 1 188 ? -14.19413 43.50809 -30.78668 1.000 13.98940 188 LEU A CA 1
ATOM 1505 C C . LEU A 1 188 ? -15.41500 42.71238 -31.22350 1.000 14.05709 188 LEU A C 1
ATOM 1506 O O . LEU A 1 188 ? -15.74653 42.66834 -32.41301 1.000 15.35709 188 LEU A O 1
ATOM 1511 N N . ALA A 1 189 ? -16.11060 42.13728 -30.24524 1.000 14.12610 189 ALA A N 1
ATOM 1512 C CA . ALA A 1 189 ? -17.40986 41.50786 -30.45464 1.000 14.03195 189 ALA A CA 1
ATOM 1513 C C . ALA A 1 189 ? -18.51829 42.54773 -30.27974 1.000 13.78042 189 ALA A C 1
ATOM 1514 O O . ALA A 1 189 ? -19.33883 42.49441 -29.36165 1.000 14.25863 189 ALA A O 1
ATOM 1516 N N . THR A 1 190 ? -18.52583 43.52479 -31.18520 1.000 14.35584 190 THR A N 1
ATOM 1517 C CA . THR A 1 190 ? -19.64491 44.45802 -31.22981 1.000 14.90263 190 THR A CA 1
ATOM 1518 C C . THR A 1 190 ? -20.89846 43.69622 -31.65157 1.000 15.38742 190 THR A C 1
ATOM 1519 O O . THR A 1 190 ? -20.85459 42.87401 -32.57435 1.000 15.82998 190 THR A O 1
ATOM 1523 N N . MET A 1 191 ? -21.99870 43.92354 -30.93218 1.000 14.96085 191 MET A N 1
ATOM 1524 C CA . MET A 1 191 ? -23.18683 43.08449 -31.00732 1.000 15.08731 191 MET A CA 1
ATOM 1525 C C . MET A 1 191 ? -24.36774 43.88343 -30.49191 1.000 14.41447 191 MET A C 1
ATOM 1526 O O . MET A 1 191 ? -24.20499 44.90513 -29.82322 1.000 15.22107 191 MET A O 1
ATOM 1531 N N . ASP A 1 192 ? -25.55972 43.38421 -30.78810 1.000 15.13675 192 ASP A N 1
ATOM 1532 C CA . ASP A 1 192 ? -26.80627 43.90222 -30.25613 1.000 16.06788 192 ASP A CA 1
ATOM 1533 C C . ASP A 1 192 ? -27.47422 42.83733 -29.39724 1.000 15.35281 192 ASP A C 1
ATOM 1534 O O . ASP A 1 192 ? -27.18272 41.64289 -29.53797 1.000 15.58048 192 ASP A O 1
ATOM 1539 N N . PRO A 1 193 ? -28.33966 43.23330 -28.46090 1.000 15.85448 193 PRO A N 1
ATOM 1540 C CA . PRO A 1 193 ? -29.04271 42.23198 -27.65500 1.000 16.23731 193 PRO A CA 1
ATOM 1541 C C . PRO A 1 193 ? -29.77759 41.26318 -28.56517 1.000 15.88026 193 PRO A C 1
ATOM 1542 O O . PRO A 1 193 ? -30.33965 41.65284 -29.59061 1.000 17.05864 193 PRO A O 1
ATOM 1546 N N . GLY A 1 194 ? -29.74001 39.98736 -28.19939 1.000 16.41549 194 GLY A N 1
ATOM 1547 C CA . GLY A 1 194 ? -30.23215 38.92198 -29.03628 1.000 16.69741 194 GLY A CA 1
ATOM 1548 C C . GLY A 1 194 ? -29.14192 38.13821 -29.72769 1.000 14.73519 194 GLY A C 1
ATOM 1549 O O . GLY A 1 194 ? -29.35166 36.96641 -30.05009 1.000 14.91307 194 GLY A O 1
ATOM 1550 N N . ASP A 1 195 ? -27.98289 38.75511 -29.94473 1.000 13.77585 195 ASP A N 1
ATOM 1551 C CA . ASP A 1 195 ? -26.83377 38.05827 -30.49728 1.000 13.36136 195 ASP A CA 1
ATOM 1552 C C . ASP A 1 195 ? -26.19191 37.16753 -29.42913 1.000 13.58171 195 ASP A C 1
ATOM 1553 O O . ASP A 1 195 ? -26.54048 37.22057 -28.24250 1.000 14.32708 195 ASP A O 1
ATOM 1558 N N . VAL A 1 196 ? -25.21793 36.35465 -29.84912 1.000 13.09514 196 VAL A N 1
ATOM 1559 C CA A VAL A 1 196 ? -24.42284 35.525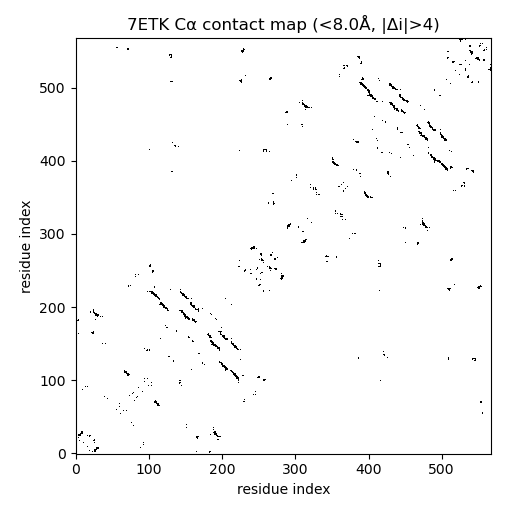67 -28.94224 0.490 13.37506 196 VAL A CA 1
ATOM 1560 C CA B VAL A 1 196 ? -24.40785 35.58566 -28.91493 0.510 13.45018 196 VAL A CA 1
ATOM 1561 C C . VAL A 1 196 ? -22.99793 35.45813 -29.47549 1.000 13.02383 196 VAL A C 1
ATOM 1562 O O . VAL A 1 196 ? -22.79376 35.30984 -30.68560 1.000 14.00962 196 VAL A O 1
ATOM 1569 N N . LEU A 1 197 ? -22.01909 35.54032 -28.57696 1.000 12.11957 197 LEU A N 1
ATOM 1570 C CA . LEU A 1 197 ? -20.61701 35.31576 -28.90230 1.000 11.53584 197 LEU A CA 1
ATOM 1571 C C . LEU A 1 197 ? -20.21352 33.95251 -28.34330 1.000 11.76241 197 LEU A C 1
ATOM 1572 O O . LEU A 1 197 ? -20.41433 33.68074 -27.15531 1.000 12.96466 197 LEU A O 1
ATOM 1577 N N . ILE A 1 198 ? -19.67780 33.08004 -29.19545 1.000 12.22767 198 ILE A N 1
ATOM 1578 C CA . ILE A 1 198 ? -19.25389 31.74113 -28.79017 1.000 12.14379 198 ILE A CA 1
ATOM 1579 C C . ILE A 1 198 ? -17.73612 31.71772 -28.80900 1.000 11.62281 198 ILE A C 1
ATOM 1580 O O . ILE A 1 198 ? -17.12724 32.04430 -29.83401 1.000 12.48950 198 ILE A O 1
ATOM 1585 N N . VAL A 1 199 ? -17.12458 31.33100 -27.68622 1.000 11.84991 199 VAL A N 1
ATOM 1586 C CA . VAL A 1 199 ? -15.67209 31.36806 -27.51928 1.000 12.20051 199 VAL A CA 1
ATOM 1587 C C . VAL A 1 199 ? -15.17569 29.98005 -27.12059 1.000 12.09546 199 VAL A C 1
ATOM 1588 O O . VAL A 1 199 ? -15.55092 29.45440 -26.06189 1.000 12.65602 199 VAL A O 1
ATOM 1592 N N . ARG A 1 200 ? -14.30320 29.41021 -27.95403 1.000 12.44970 200 ARG A N 1
ATOM 1593 C CA . ARG A 1 200 ? -13.71775 28.09092 -27.75606 1.000 13.44804 200 ARG A CA 1
ATOM 1594 C C . ARG A 1 200 ? -12.82697 28.05720 -26.51186 1.000 11.94710 200 ARG A C 1
ATOM 1595 O O . ARG A 1 200 ? -12.29286 29.07492 -26.06603 1.000 12.57376 200 ARG A O 1
ATOM 1603 N N . GLN A 1 201 ? -12.66433 26.85303 -25.96024 1.000 12.16514 201 GLN A N 1
ATOM 1604 C CA . GLN A 1 201 ? -11.63857 26.60210 -24.95552 1.000 12.03882 201 GLN A CA 1
ATOM 1605 C C . GLN A 1 201 ? -10.29604 27.17527 -25.40455 1.000 11.70180 201 GLN A C 1
ATOM 1606 O O . GLN A 1 201 ? -9.93252 27.10285 -26.58088 1.000 12.89338 201 GLN A O 1
ATOM 1612 N N . ARG A 1 202 ? -9.56410 27.75804 -24.45802 1.000 12.22790 202 ARG A N 1
ATOM 1613 C CA . ARG A 1 202 ? -8.18682 28.23292 -24.60956 1.000 12.15609 202 ARG A CA 1
ATOM 1614 C C . ARG A 1 202 ? -8.07938 29.58137 -25.32415 1.000 11.97535 202 ARG A C 1
ATOM 1615 O O . ARG A 1 202 ? -6.95182 30.05153 -25.54631 1.000 13.06435 202 ARG A O 1
ATOM 1623 N N . VAL A 1 203 ? -9.18971 30.23634 -25.66250 1.000 11.66846 203 VAL A N 1
ATOM 1624 C CA . VAL A 1 203 ? -9.14591 31.50908 -26.37754 1.000 12.38780 203 VAL A CA 1
ATOM 1625 C C . VAL A 1 203 ? -9.05788 32.65087 -25.37331 1.000 12.37128 203 VAL A C 1
ATOM 1626 O O . VAL A 1 203 ? -9.85041 32.72846 -24.42403 1.000 13.05225 203 VAL A O 1
ATOM 1630 N N . VAL A 1 204 ? -8.08659 33.53322 -25.58251 1.000 12.46480 204 VAL A N 1
ATOM 1631 C CA . VAL A 1 204 ? -7.84966 34.66475 -24.69344 1.000 12.81309 204 VAL A CA 1
ATOM 1632 C C . VAL A 1 204 ? -8.82663 35.78396 -25.03784 1.000 12.28099 204 VAL A C 1
ATOM 1633 O O . VAL A 1 204 ? -8.98502 36.15323 -26.21021 1.000 13.09805 204 VAL A O 1
ATOM 1637 N N . HIS A 1 205 ? -9.46803 36.34542 -24.01571 1.000 12.37205 205 HIS A N 1
ATOM 1638 C CA . HIS A 1 205 ? -10.49021 37.36364 -24.23128 1.000 12.28019 205 HIS A CA 1
ATOM 1639 C C . HIS A 1 205 ? -10.65484 38.17281 -22.95194 1.000 12.41302 205 HIS A C 1
ATOM 1640 O O . HIS A 1 205 ? -10.10530 37.82469 -21.90632 1.000 13.11470 205 HIS A O 1
ATOM 1647 N N . ALA A 1 206 ? -11.43640 39.25244 -23.03874 1.000 12.40159 206 ALA A N 1
ATOM 1648 C CA . ALA A 1 206 ? -11.65943 40.13349 -21.89343 1.000 13.47067 206 ALA A CA 1
ATOM 1649 C C . ALA A 1 206 ? -12.76046 41.13404 -22.20053 1.000 12.58507 206 ALA A C 1
ATOM 1650 O O . ALA A 1 206 ? -12.86970 41.62119 -23.32259 1.000 13.33919 206 ALA A O 1
ATOM 1652 N N . GLY A 1 207 ? -13.52788 41.49329 -21.17342 1.000 12.83792 207 GLY A N 1
ATOM 1653 C CA . GLY A 1 207 ? -14.38490 42.66118 -21.27774 1.000 13.66032 207 GLY A CA 1
ATOM 1654 C C . GLY A 1 207 ? -13.57396 43.93863 -21.37885 1.000 13.82942 207 GLY A C 1
ATOM 1655 O O . GLY A 1 207 ? -12.45126 44.03287 -20.88519 1.000 13.61598 207 GLY A O 1
ATOM 1656 N N . GLY A 1 208 ? -14.14486 44.93378 -22.05467 1.000 13.82193 208 GLY A N 1
ATOM 1657 C CA . GLY A 1 208 ? -13.49117 46.21145 -22.21723 1.000 14.51997 208 GLY A CA 1
ATOM 1658 C C . GLY A 1 208 ? -13.96052 47.23848 -21.19341 1.000 14.84893 208 GLY A C 1
ATOM 1659 O O . GLY A 1 208 ? -14.84640 46.99376 -20.37806 1.000 15.10542 208 GLY A O 1
ATOM 1660 N N . GLY A 1 209 ? -13.32904 48.41173 -21.24000 1.000 15.24509 209 GLY A N 1
ATOM 1661 C CA . GLY A 1 209 ? -13.73780 49.49476 -20.36823 1.000 15.62349 209 GLY A CA 1
ATOM 1662 C C . GLY A 1 209 ? -14.94125 50.22712 -20.93291 1.000 15.60392 209 GLY A C 1
ATOM 1663 O O . GLY A 1 209 ? -15.17858 50.24102 -22.13636 1.000 16.25179 209 GLY A O 1
ATOM 1664 N N . ASN A 1 210 ? -15.72829 50.83208 -20.04989 1.000 15.80507 210 ASN A N 1
ATOM 1665 C CA . ASN A 1 210 ? -16.88407 51.61780 -20.46283 1.000 16.33875 210 ASN A CA 1
ATOM 1666 C C . ASN A 1 210 ? -16.51809 53.09262 -20.36395 1.000 16.53843 210 ASN A C 1
ATOM 1667 O O . ASN A 1 210 ? -16.43299 53.64816 -19.26643 1.000 18.49407 210 ASN A O 1
ATOM 1672 N N . ARG A 1 211 ? -16.28975 53.71334 -21.51600 1.000 16.69310 211 ARG A N 1
ATOM 1673 C CA . ARG A 1 211 ? -15.89168 55.11035 -21.60550 1.000 18.84302 211 ARG A CA 1
ATOM 1674 C C . ARG A 1 211 ? -17.03827 56.03679 -21.98733 1.000 17.69518 211 ARG A C 1
ATOM 1675 O O . ARG A 1 211 ? -16.81525 57.23804 -22.17763 1.000 18.24170 211 ARG A O 1
ATOM 1683 N N . THR A 1 212 ? -18.25542 55.51772 -22.10322 1.000 16.95571 212 THR A N 1
ATOM 1684 C CA . THR A 1 212 ? -19.36575 56.34875 -22.53333 1.000 16.21173 212 THR A CA 1
ATOM 1685 C C . THR A 1 212 ? -19.78759 57.29028 -21.41109 1.000 15.95847 212 THR A C 1
ATOM 1686 O O . THR A 1 212 ? -19.44096 57.09990 -20.23992 1.000 17.37082 212 THR A O 1
ATOM 1690 N N . THR A 1 213 ? -20.54689 58.32234 -21.77955 1.000 15.91092 213 THR A N 1
ATOM 1691 C CA . THR A 1 213 ? -21.19758 59.18274 -20.79809 1.000 15.54419 213 THR A CA 1
ATOM 1692 C C . THR A 1 213 ? -22.70305 59.23657 -21.01928 1.000 16.36525 213 THR A C 1
ATOM 1693 O O . THR A 1 213 ? -23.37010 60.13816 -20.50807 1.000 15.58390 213 THR A O 1
ATOM 1697 N N . ALA A 1 214 ? -23.23793 58.28057 -21.77729 1.000 16.81945 214 ALA A N 1
ATOM 1698 C CA . ALA A 1 214 ? -24.66599 58.10090 -21.99384 1.000 17.95078 214 ALA A CA 1
ATOM 1699 C C . ALA A 1 214 ? -24.91903 56.62297 -22.25925 1.000 19.27058 214 ALA A C 1
ATOM 1700 O O . ALA A 1 214 ? -24.02242 55.88761 -22.67407 1.000 21.60049 214 ALA A O 1
ATOM 1702 N N . GLY A 1 215 ? -26.14711 56.19047 -22.00583 1.000 19.63668 215 GLY A N 1
ATOM 1703 C CA . GLY A 1 215 ? -26.53605 54.81952 -22.25456 1.000 20.37510 215 GLY A CA 1
ATOM 1704 C C . GLY A 1 215 ? -26.48633 53.96006 -21.00006 1.000 20.35768 215 GLY A C 1
ATOM 1705 O O . GLY A 1 215 ? -25.79363 54.26065 -20.02052 1.000 21.08714 215 GLY A O 1
ATOM 1706 N N . LYS A 1 216 ? -27.23016 52.85437 -21.04697 1.000 20.70187 216 LYS A N 1
ATOM 1707 C CA . LYS A 1 216 ? -27.26925 51.91696 -19.93590 1.000 20.75999 216 LYS A CA 1
ATOM 1708 C C . LYS A 1 216 ? -25.89587 51.27531 -19.74096 1.000 18.78809 216 LYS A C 1
ATOM 1709 O O . LYS A 1 216 ? -25.13927 51.10802 -20.69782 1.000 19.05612 216 LYS A O 1
ATOM 1715 N N . PRO A 1 217 ? -25.56075 50.88110 -18.51597 1.000 16.98112 217 PRO A N 1
ATOM 1716 C CA . PRO A 1 217 ? -24.32465 50.11572 -18.30729 1.000 16.22858 217 PRO A CA 1
ATOM 1717 C C . PRO A 1 217 ? -24.33124 48.85163 -19.16314 1.000 15.06498 217 PRO A C 1
ATOM 1718 O O . PRO A 1 217 ? -25.37411 48.21995 -19.37459 1.000 16.22009 217 PRO A O 1
ATOM 1722 N N . ARG A 1 218 ? -23.15818 48.49374 -19.67780 1.000 13.41887 218 ARG A N 1
ATOM 1723 C CA . ARG A 1 218 ? -23.05733 47.28844 -20.49085 1.000 13.17718 218 ARG A CA 1
ATOM 1724 C C . ARG A 1 218 ? -23.40567 46.05424 -19.65885 1.000 12.97070 218 ARG A C 1
ATOM 1725 O O . ARG A 1 218 ? -22.96986 45.90891 -18.51228 1.000 14.47307 218 ARG A O 1
ATOM 1733 N N . ARG A 1 219 ? -24.21634 45.16078 -20.22796 1.000 12.78199 219 ARG A N 1
ATOM 1734 C CA . ARG A 1 219 ? -24.59010 43.92550 -19.54618 1.000 12.97572 219 ARG A CA 1
ATOM 1735 C C . ARG A 1 219 ? -24.18220 42.71947 -20.37226 1.000 12.69346 219 ARG A C 1
ATOM 1736 O O . ARG A 1 219 ? -24.51584 42.63048 -21.56295 1.000 13.57531 219 ARG A O 1
ATOM 1744 N N . VAL A 1 220 ? -23.50538 41.77611 -19.72322 1.000 13.81076 220 VAL A N 1
ATOM 1745 C CA . VAL A 1 220 ? -23.04756 40.56083 -20.37777 1.000 13.82591 220 VAL A CA 1
ATOM 1746 C C . VAL A 1 220 ? -23.35569 39.37880 -19.46666 1.000 12.97325 220 VAL A C 1
ATOM 1747 O O . VAL A 1 220 ? -23.06490 39.41665 -18.26510 1.000 14.55060 220 VAL A O 1
ATOM 1751 N N . VAL A 1 221 ? -23.95158 38.33211 -20.02755 1.000 12.74218 221 VAL A N 1
ATOM 1752 C CA . VAL A 1 221 ? -24.15502 37.07686 -19.31486 1.000 13.10014 221 VAL A CA 1
ATOM 1753 C C . VAL A 1 221 ? -23.24759 36.01708 -19.92376 1.000 13.04224 221 VAL A C 1
ATOM 1754 O O . VAL A 1 221 ? -23.27310 35.78878 -21.14217 1.000 14.16098 221 VAL A O 1
ATOM 1758 N N . LEU A 1 222 ? -22.45537 35.36332 -19.08068 1.000 12.72266 222 LEU A N 1
ATOM 1759 C CA . LEU A 1 222 ? -21.69240 34.19275 -19.49437 1.000 12.69979 222 LEU A CA 1
ATOM 1760 C C . LEU A 1 222 ? -22.44569 32.94719 -19.06914 1.000 11.72874 222 LEU A C 1
ATOM 1761 O O . LEU A 1 222 ? -22.77513 32.79292 -17.88928 1.000 12.91409 222 LEU A O 1
ATOM 1766 N N . ALA A 1 223 ? -22.69063 32.06135 -20.02657 1.000 11.87049 223 ALA A N 1
ATOM 1767 C CA . ALA A 1 223 ? -23.09328 30.68753 -19.76310 1.000 11.96383 223 ALA A CA 1
ATOM 1768 C C . ALA A 1 223 ? -21.88807 29.82140 -20.11478 1.000 11.61931 223 ALA A C 1
ATOM 1769 O O . ALA A 1 223 ? -21.52246 29.69296 -21.29195 1.000 12.10315 223 ALA A O 1
ATOM 1771 N N . TYR A 1 224 ? -21.25684 29.25964 -19.09117 1.000 11.54839 224 TYR A N 1
ATOM 1772 C CA . TYR A 1 224 ? -20.01340 28.51191 -19.23140 1.000 11.48873 224 TYR A CA 1
ATOM 1773 C C . TYR A 1 224 ? -20.36144 27.03218 -19.17505 1.000 11.07313 224 TYR A C 1
ATOM 1774 O O . TYR A 1 224 ? -20.87013 26.55196 -18.15974 1.000 12.40295 224 TYR A O 1
ATOM 1783 N N . PHE A 1 225 ? -20.13704 26.32565 -20.27878 1.000 11.42084 225 PHE A N 1
ATOM 1784 C CA . PHE A 1 225 ? -20.44561 24.90723 -20.37029 1.000 11.31592 225 PHE A CA 1
ATOM 1785 C C . PHE A 1 225 ? -19.15858 24.10242 -20.26688 1.000 10.45886 225 PHE A C 1
ATOM 1786 O O . PHE A 1 225 ? -18.12438 24.48897 -20.82075 1.000 12.06962 225 PHE A O 1
ATOM 1794 N N . ASN A 1 226 ? -19.21498 22.98327 -19.55096 1.000 11.10173 226 ASN A N 1
ATOM 1795 C CA . ASN A 1 226 ? -18.06567 22.10075 -19.42723 1.000 11.59048 226 ASN A CA 1
ATOM 1796 C C . ASN A 1 226 ? -18.51358 20.66978 -19.69092 1.000 11.22591 226 ASN A C 1
ATOM 1797 O O . ASN A 1 226 ? -19.66687 20.30619 -19.44262 1.000 11.51687 226 ASN A O 1
ATOM 1802 N N . SER A 1 227 ? -17.57095 19.83594 -20.13169 1.000 11.18958 227 SER A N 1
ATOM 1803 C CA . SER A 1 227 ? -17.76378 18.39418 -20.02125 1.000 11.05824 227 SER A CA 1
ATOM 1804 C C . SER A 1 227 ? -18.24268 18.04100 -18.61741 1.000 10.53812 227 SER A C 1
ATOM 1805 O O . SER A 1 227 ? -17.80950 18.63875 -17.63077 1.000 10.63699 227 SER A O 1
ATOM 1808 N N . VAL A 1 228 ? -19.11847 17.03896 -18.52483 1.000 10.86860 228 VAL A N 1
ATOM 1809 C CA . VAL A 1 228 ? -19.56671 16.55161 -17.22135 1.000 11.19286 228 VAL A CA 1
ATOM 1810 C C . VAL A 1 228 ? -18.44367 15.92021 -16.41618 1.000 10.67543 228 VAL A C 1
ATOM 1811 O O . VAL A 1 228 ? -18.61491 15.65266 -15.21901 1.000 11.72080 228 VAL A O 1
ATOM 1815 N N . GLN A 1 229 ? -17.28974 15.68247 -17.04231 1.000 10.89402 229 GLN A N 1
ATOM 1816 C CA . GLN A 1 229 ? -16.11928 15.24913 -16.29812 1.000 11.42445 229 GLN A CA 1
ATOM 1817 C C . GLN A 1 229 ? -15.58756 16.33211 -15.37486 1.000 10.88795 229 GLN A C 1
ATOM 1818 O O . GLN A 1 229 ? -14.82933 16.01471 -14.44763 1.000 11.59763 229 GLN A O 1
ATOM 1824 N N . LEU A 1 230 ? -15.93085 17.59228 -15.62988 1.000 11.12298 230 LEU A N 1
ATOM 1825 C CA . LEU A 1 230 ? -15.41384 18.72582 -14.87265 1.000 11.06904 230 LEU A CA 1
ATOM 1826 C C . LEU A 1 230 ? -16.44407 19.21739 -13.86175 1.000 11.00330 230 LEU A C 1
ATOM 1827 O O . LEU A 1 230 ? -17.62257 19.39291 -14.19260 1.000 11.40960 230 LEU A O 1
ATOM 1832 N N . THR A 1 231 ? -15.98602 19.44843 -12.63910 1.000 11.13514 231 THR A N 1
ATOM 1833 C CA . THR A 1 231 ? -16.85427 19.90700 -11.55547 1.000 10.96541 231 THR A CA 1
ATOM 1834 C C . THR A 1 231 ? -17.40742 21.29318 -11.85724 1.000 10.88040 231 THR A C 1
ATOM 1835 O O . THR A 1 231 ? -16.63524 22.20386 -12.16563 1.000 11.55709 231 THR A O 1
ATOM 1839 N N . PRO A 1 232 ? -18.71859 21.50711 -11.74147 1.000 10.45381 232 PRO A N 1
ATOM 1840 C CA . PRO A 1 232 ? -19.25925 22.85301 -11.96938 1.000 11.06792 232 PRO A CA 1
ATOM 1841 C C . PRO A 1 232 ? -18.65139 23.86804 -11.00980 1.000 11.42531 232 PRO A C 1
ATOM 1842 O O . PRO A 1 232 ? -18.51662 23.62239 -9.80581 1.000 11.93117 232 PRO A O 1
ATOM 1846 N N . PHE A 1 233 ? -18.25826 25.01118 -11.56868 1.000 11.66480 233 PHE A N 1
ATOM 1847 C CA . PHE A 1 233 ? -17.81255 26.14246 -10.76474 1.000 12.10580 233 PHE A CA 1
ATOM 1848 C C . PHE A 1 233 ? -18.87543 26.53494 -9.74544 1.000 12.31341 233 PHE A C 1
ATOM 1849 O O . PHE A 1 233 ? -18.58437 26.65746 -8.54913 1.000 13.27324 233 PHE A O 1
ATOM 1857 N N . GLU A 1 234 ? -20.12232 26.68993 -10.19910 1.000 12.61967 234 GLU A N 1
ATOM 1858 C CA . GLU A 1 234 ? -21.28401 26.93950 -9.35116 1.000 13.46174 234 GLU A CA 1
ATOM 1859 C C . GLU A 1 234 ? -22.09300 25.65886 -9.23657 1.000 12.19075 234 GLU A C 1
ATOM 1860 O O . GLU A 1 234 ? -22.36822 25.00695 -10.24758 1.000 13.28491 234 GLU A O 1
ATOM 1866 N N . THR A 1 235 ? -22.55501 25.34467 -8.03023 1.000 12.51192 235 THR A N 1
ATOM 1867 C CA . THR A 1 235 ? -23.44045 24.20322 -7.84018 1.000 12.93800 235 THR A CA 1
ATOM 1868 C C . THR A 1 235 ? -24.89440 24.63566 -7.69526 1.000 12.08732 235 THR A C 1
ATOM 1869 O O . THR A 1 235 ? -25.20983 25.55025 -6.92881 1.000 14.34699 235 THR A O 1
ATOM 1873 N N . TYR A 1 236 ? -25.78001 23.95450 -8.41921 1.000 12.29503 236 TYR A N 1
ATOM 1874 C CA A TYR A 1 236 ? -27.21280 24.19857 -8.33265 0.548 12.26553 236 TYR A CA 1
ATOM 1875 C CA B TYR A 1 236 ? -27.21371 24.19361 -8.33570 0.452 12.53239 236 TYR A CA 1
ATOM 1876 C C . TYR A 1 236 ? -27.91207 23.19665 -7.41896 1.000 12.36461 236 TYR A C 1
ATOM 1877 O O . TYR A 1 236 ? -29.14438 23.08157 -7.44988 1.000 13.59003 236 TYR A O 1
ATOM 1894 N N . ARG A 1 237 ? -27.14277 22.51687 -6.56577 1.000 12.95249 237 ARG A N 1
ATOM 1895 C CA . ARG A 1 237 ? -27.67899 21.46512 -5.71548 1.000 13.97784 237 ARG A CA 1
ATOM 1896 C C . ARG A 1 237 ? -28.60361 21.98058 -4.62399 1.000 14.37610 237 ARG A C 1
ATOM 1897 O O . ARG A 1 237 ? -29.30400 21.16905 -4.01274 1.000 16.28214 237 ARG A O 1
ATOM 1905 N N . THR A 1 238 ? -28.60389 23.28396 -4.33159 1.000 14.98784 238 THR A N 1
ATOM 1906 C CA . THR A 1 238 ? -29.51162 23.82156 -3.32561 1.000 15.96924 238 THR A CA 1
ATOM 1907 C C . THR A 1 238 ? -30.78472 24.40258 -3.92004 1.000 16.97358 238 THR A C 1
ATOM 1908 O O . THR A 1 238 ? -31.59675 24.96244 -3.18102 1.000 18.52147 238 THR A O 1
ATOM 1912 N N . MET A 1 239 ? -30.97605 24.28972 -5.22860 1.000 16.04266 239 MET A N 1
ATOM 1913 C CA A MET A 1 239 ? -32.23252 24.71978 -5.81897 0.386 16.20793 239 MET A CA 1
ATOM 1914 C CA B MET A 1 239 ? -32.23038 24.71081 -5.83599 0.614 15.92991 239 MET A CA 1
ATOM 1915 C C . MET A 1 239 ? -33.37602 23.90504 -5.22218 1.000 16.37935 239 MET A C 1
ATOM 1916 O O . MET A 1 239 ? -33.25367 22.68511 -5.06039 1.000 16.87709 239 MET A O 1
ATOM 1925 N N . PRO A 1 240 ? -34.49053 24.54244 -4.85956 1.000 17.31607 240 PRO A N 1
ATOM 1926 C CA . PRO A 1 240 ? -35.60182 23.77961 -4.27492 1.000 18.23168 240 PRO A CA 1
ATOM 1927 C C . PRO A 1 240 ? -36.10482 22.72634 -5.24912 1.000 17.22714 240 PRO A C 1
ATOM 1928 O O . PRO A 1 240 ? -36.12469 22.94479 -6.46347 1.000 16.44210 240 PRO A O 1
ATOM 1932 N N . ARG A 1 241 ? -36.50895 21.57208 -4.70432 1.000 18.04349 241 ARG A N 1
ATOM 1933 C CA . ARG A 1 241 ? -37.03591 20.49882 -5.54837 1.000 19.26171 241 ARG A CA 1
ATOM 1934 C C . ARG A 1 241 ? -38.16863 20.99709 -6.43486 1.000 19.13617 241 ARG A C 1
ATOM 1935 O O . ARG A 1 241 ? -38.26139 20.62931 -7.61274 1.000 18.83408 241 ARG A O 1
ATOM 1943 N N . GLU A 1 242 ? -39.04667 21.82568 -5.87446 1.000 19.60997 242 GLU A N 1
ATOM 1944 C CA . GLU A 1 242 ? -40.14536 22.39430 -6.64031 1.000 20.83196 242 GLU A CA 1
ATOM 1945 C C . GLU A 1 242 ? -39.63800 23.10448 -7.89182 1.000 18.66572 242 GLU A C 1
ATOM 1946 O O . GLU A 1 242 ? -40.20946 22.95631 -8.98006 1.000 18.79771 242 GLU A O 1
ATOM 1952 N N . MET A 1 243 ? -38.54320 23.85486 -7.76556 1.000 16.78378 243 MET A N 1
ATOM 1953 C CA . MET A 1 243 ? -38.01058 24.55343 -8.92832 1.000 16.83723 243 MET A CA 1
ATOM 1954 C C . MET A 1 243 ? -37.34241 23.58126 -9.90083 1.000 16.57996 243 MET A C 1
ATOM 1955 O O . MET A 1 243 ? -37.52047 23.69380 -11.11960 1.000 17.15110 243 MET A O 1
ATOM 1960 N N . VAL A 1 244 ? -36.58199 22.61246 -9.38289 1.000 16.26382 244 VAL A N 1
ATOM 1961 C CA . VAL A 1 244 ? -35.96106 21.60274 -10.24243 1.000 16.54893 244 VAL A CA 1
ATOM 1962 C C . VAL A 1 244 ? -37.01825 20.90880 -11.08847 1.000 15.91500 244 VAL A C 1
ATOM 1963 O O . VAL A 1 244 ? -36.85628 20.73650 -12.30362 1.000 15.69939 244 VAL A O 1
ATOM 1967 N N . GLU A 1 245 ? -38.11336 20.48419 -10.45292 1.000 15.49048 245 GLU A N 1
ATOM 1968 C CA . GLU A 1 245 ? -39.11647 19.69404 -11.15206 1.000 17.25043 245 GLU A CA 1
ATOM 1969 C C . GLU A 1 245 ? -39.93496 20.51786 -12.13318 1.000 18.01923 245 GLU A C 1
ATOM 1970 O O . GLU A 1 245 ? -40.60769 19.93512 -12.99099 1.000 19.45103 245 GLU A O 1
ATOM 1976 N N . SER A 1 246 ? -39.87608 21.84718 -12.04320 1.000 18.05845 246 SER A N 1
ATOM 1977 C CA . SER A 1 246 ? -40.50970 22.71266 -13.02768 1.000 19.10222 246 SER A CA 1
ATOM 1978 C C . SER A 1 246 ? -39.68552 22.85120 -14.30111 1.000 18.41744 246 SER A C 1
ATOM 1979 O O . SER A 1 246 ? -40.17911 23.42127 -15.28078 1.000 20.03240 246 SER A O 1
ATOM 1982 N N . MET A 1 247 ? -38.44993 22.35886 -14.31072 1.000 17.70023 247 MET A N 1
ATOM 1983 C CA . MET A 1 247 ? -37.60681 22.41280 -15.49332 1.000 18.02822 247 MET A CA 1
ATOM 1984 C C . MET A 1 247 ? -37.83972 21.18710 -16.36799 1.000 17.41951 247 MET A C 1
ATOM 1985 O O . MET A 1 247 ? -38.36335 20.16402 -15.92525 1.000 17.86030 247 MET A O 1
ATOM 1990 N N . THR A 1 248 ? -37.43257 21.30349 -17.62747 1.000 16.78091 248 THR A N 1
ATOM 1991 C CA . THR A 1 248 ? -37.40013 20.15111 -18.51223 1.000 16.46123 248 THR A CA 1
ATOM 1992 C C . THR A 1 248 ? -36.24297 19.22764 -18.13262 1.000 15.06323 248 THR A C 1
ATOM 1993 O O . THR A 1 248 ? -35.32920 19.59630 -17.38685 1.000 14.85210 248 THR A O 1
ATOM 1997 N N . VAL A 1 249 ? -36.27534 18.01665 -18.69129 1.000 15.08474 249 VAL A N 1
ATOM 1998 C CA . VAL A 1 249 ? -35.17260 17.08037 -18.48384 1.000 14.76607 249 VAL A CA 1
ATOM 1999 C C . VAL A 1 249 ? -33.84754 17.70936 -18.89082 1.000 13.67743 249 VAL A C 1
ATOM 2000 O O . VAL A 1 249 ? -32.84687 17.60252 -18.16933 1.000 13.27094 249 VAL A O 1
ATOM 2004 N N . LEU A 1 250 ? -33.82017 18.38579 -20.04373 1.000 14.14024 250 LEU A N 1
ATOM 2005 C CA . LEU A 1 250 ? -32.57719 18.99493 -20.50378 1.000 13.60869 250 LEU A CA 1
ATOM 2006 C C . LEU A 1 250 ? -32.06425 20.01914 -19.49853 1.000 13.19485 250 LEU A C 1
ATOM 2007 O O . LEU A 1 250 ? -30.86421 20.05913 -19.19675 1.000 13.00136 250 LEU A O 1
ATOM 2012 N N . GLY A 1 251 ? -32.95798 20.84664 -18.95384 1.000 13.68471 251 GLY A N 1
ATOM 2013 C CA . GLY A 1 251 ? -32.53889 21.80810 -17.95014 1.000 13.80790 251 GLY A CA 1
ATOM 2014 C C . GLY A 1 251 ? -31.99010 21.14699 -16.69942 1.000 13.50975 251 GLY A C 1
ATOM 2015 O O . GLY A 1 251 ? -30.96760 21.57635 -16.15876 1.000 13.83758 251 GLY A O 1
ATOM 2016 N N . GLN A 1 252 ? -32.65545 20.08616 -16.22821 1.000 13.78414 252 GLN A N 1
ATOM 2017 C CA . GLN A 1 252 ? -32.16089 19.34787 -15.06779 1.000 13.15062 252 GLN A CA 1
ATOM 2018 C C . GLN A 1 252 ? -30.78640 18.75961 -15.34158 1.000 13.04923 252 GLN A C 1
ATOM 2019 O O . GLN A 1 252 ? -29.90867 18.77210 -14.47108 1.000 13.05339 252 GLN A O 1
ATOM 2025 N N . ARG A 1 253 ? -30.58923 18.22445 -16.54660 1.000 12.23183 253 ARG A N 1
ATOM 2026 C CA . ARG A 1 253 ? -29.28454 17.68571 -16.91441 1.000 12.23010 253 ARG A CA 1
ATOM 2027 C C . ARG A 1 253 ? -28.21837 18.76987 -16.88732 1.000 11.60034 253 ARG A C 1
ATOM 2028 O O . ARG A 1 253 ? -27.10589 18.54662 -16.39519 1.000 12.10937 253 ARG A O 1
ATOM 2036 N N . MET A 1 254 ? -28.53956 19.95596 -17.41540 1.000 12.00792 254 MET A N 1
ATOM 2037 C CA . MET A 1 254 ? -27.57172 21.04886 -17.41313 1.000 11.63442 254 MET A CA 1
ATOM 2038 C C . MET A 1 254 ? -27.20499 21.48428 -16.00201 1.000 11.67928 254 MET A C 1
ATOM 2039 O O . MET A 1 254 ? -26.07234 21.91899 -15.76536 1.000 11.90638 254 MET A O 1
ATOM 2044 N N . LEU A 1 255 ? -28.14594 21.41890 -15.06661 1.000 11.61168 255 LEU A N 1
ATOM 2045 C CA . LEU A 1 255 ? -27.91602 21.95973 -13.73675 1.000 12.11869 255 LEU A CA 1
ATOM 2046 C C . LEU A 1 255 ? -27.42002 20.91867 -12.73517 1.000 11.40888 255 LEU A C 1
ATOM 2047 O O . LEU A 1 255 ? -27.38799 21.20924 -11.53414 1.000 12.92424 255 LEU A O 1
ATOM 2052 N N . GLY A 1 256 ? -27.02677 19.72891 -13.19059 1.000 11.50952 256 GLY A N 1
ATOM 2053 C CA . GLY A 1 256 ? -26.35858 18.78778 -12.31459 1.000 11.49690 256 GLY A CA 1
ATOM 2054 C C . GLY A 1 256 ? -27.26141 17.86375 -11.53117 1.000 11.57609 256 GLY A C 1
ATOM 2055 O O . GLY A 1 256 ? -26.76836 17.13112 -10.66253 1.000 11.77505 256 GLY A O 1
ATOM 2056 N N . TRP A 1 257 ? -28.56189 17.84493 -11.83411 1.000 11.83485 257 TRP A N 1
ATOM 2057 C CA . TRP A 1 257 ? -29.54874 17.06354 -11.09599 1.000 11.91594 257 TRP A CA 1
ATOM 2058 C C . TRP A 1 257 ? -29.76862 15.66437 -11.66315 1.000 12.23670 257 TRP A C 1
ATOM 2059 O O . TRP A 1 257 ? -30.62008 14.92286 -11.14978 1.000 13.29310 257 TRP A O 1
ATOM 2070 N N . ARG A 1 258 ? -29.02198 15.27592 -12.69442 1.000 12.12604 258 ARG A N 1
ATOM 2071 C CA . ARG A 1 258 ? -29.15724 13.95610 -13.29614 1.000 11.77991 258 ARG A CA 1
ATOM 2072 C C . ARG A 1 258 ? -27.79723 13.29321 -13.47420 1.000 10.90051 258 ARG A C 1
ATOM 2073 O O . ARG A 1 258 ? -26.75287 13.94963 -13.57666 1.000 11.61180 258 ARG A O 1
ATOM 2081 N N . THR A 1 259 ? -27.82357 11.96619 -13.52797 1.000 11.86337 259 THR A N 1
ATOM 2082 C CA . THR A 1 259 ? -26.63121 11.22298 -13.91014 1.000 11.59954 259 THR A CA 1
ATOM 2083 C C . THR A 1 259 ? -26.31295 11.51319 -15.37968 1.000 11.72329 259 THR A C 1
ATOM 2084 O O . THR A 1 259 ? -27.21704 11.68547 -16.20167 1.000 13.31434 259 THR A O 1
ATOM 2088 N N . MET A 1 260 ? -25.02257 11.63776 -15.69670 1.000 11.44922 260 MET A N 1
ATOM 2089 C CA . MET A 1 260 ? -24.57151 12.01918 -17.03094 1.000 12.06342 260 MET A CA 1
ATOM 2090 C C . MET A 1 260 ? -23.56051 10.99774 -17.54072 1.000 11.97659 260 MET A C 1
ATOM 2091 O O . MET A 1 260 ? -23.17570 10.06445 -16.83073 1.000 13.20618 260 MET A O 1
ATOM 2096 N N . LYS A 1 261 ? -23.13109 11.17372 -18.78888 0.734 9.88186 261 LYS A N 1
ATOM 2097 C CA . LYS A 1 261 ? -22.36905 10.15422 -19.50559 0.734 11.40806 261 LYS A CA 1
ATOM 2098 C C . LYS A 1 261 ? -21.15240 10.76729 -20.18863 0.734 10.99933 261 LYS A C 1
ATOM 2099 O O . LYS A 1 261 ? -21.27688 11.34294 -21.28173 0.734 10.44749 261 LYS A O 1
ATOM 2105 N N . PRO A 1 262 ? -19.96144 10.64949 -19.59947 1.000 13.00864 262 PRO A N 1
ATOM 2106 C CA . PRO A 1 262 ? -18.73527 10.94503 -20.35148 1.000 13.84576 262 PRO A CA 1
ATOM 2107 C C . PRO A 1 262 ? -18.60161 9.97155 -21.51179 1.000 13.67222 262 PRO A C 1
ATOM 2108 O O . PRO A 1 262 ? -19.31191 8.96584 -21.60784 1.000 14.00631 262 PRO A O 1
ATOM 2112 N N . SER A 1 263 ? -17.64961 10.26061 -22.39741 1.000 13.83062 263 SER A N 1
ATOM 2113 C CA . SER A 1 263 ? -17.40873 9.39239 -23.54012 1.000 14.23473 263 SER A CA 1
ATOM 2114 C C . SER A 1 263 ? -16.94433 8.00741 -23.09976 1.000 14.46571 263 SER A C 1
ATOM 2115 O O . SER A 1 263 ? -16.52252 7.78203 -21.95928 1.000 14.04151 263 SER A O 1
ATOM 2118 N N . ASP A 1 264 ? -17.02381 7.06725 -24.03523 1.000 15.75251 264 ASP A N 1
ATOM 2119 C CA . ASP A 1 264 ? -16.25200 5.83977 -23.91012 1.000 16.91495 264 ASP A CA 1
ATOM 2120 C C . ASP A 1 264 ? -14.80786 6.22641 -23.59682 1.000 16.14412 264 ASP A C 1
ATOM 2121 O O . ASP A 1 264 ? -14.31996 7.24409 -24.10683 1.000 16.90604 264 ASP A O 1
ATOM 2126 N N . PRO A 1 265 ? -14.08005 5.44364 -22.78431 1.000 14.93321 265 PRO A N 1
ATOM 2127 C CA . 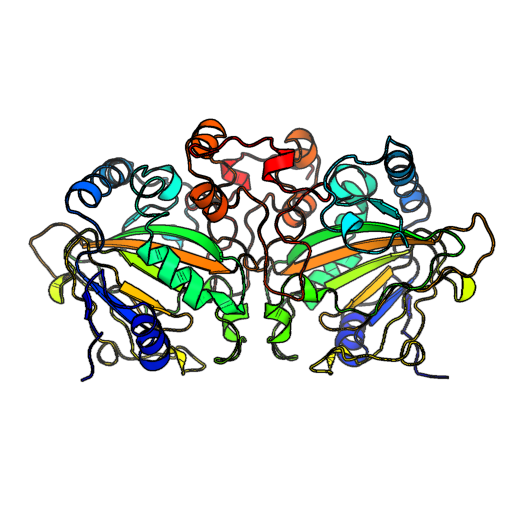PRO A 1 265 ? -14.44971 4.11114 -22.28422 1.000 15.12752 265 PRO A CA 1
ATOM 2128 C C . PRO A 1 265 ? -15.26849 4.05781 -20.98449 1.000 14.82227 265 PRO A C 1
ATOM 2129 O O . PRO A 1 265 ? -15.42263 2.96459 -20.44587 1.000 15.17225 265 PRO A O 1
ATOM 2133 N N . ASN A 1 266 ? -15.78488 5.18039 -20.48903 1.000 13.83630 266 ASN A N 1
ATOM 2134 C CA . ASN A 1 266 ? -16.70789 5.13275 -19.35656 1.000 12.96705 266 ASN A CA 1
ATOM 2135 C C . ASN A 1 266 ? -18.08868 4.77175 -19.89622 1.000 14.22430 266 ASN A C 1
ATOM 2136 O O . ASN A 1 266 ? -18.76805 5.60438 -20.49828 1.000 15.38067 266 ASN A O 1
ATOM 2141 N N . ILE A 1 267 ? -18.51112 3.52164 -19.68264 1.000 13.69056 267 ILE A N 1
ATOM 2142 C CA . ILE A 1 267 ? -19.82948 3.06518 -20.11692 1.000 13.87611 267 ILE A CA 1
ATOM 2143 C C . ILE A 1 267 ? -20.84978 3.09784 -18.99485 1.000 13.66104 267 ILE A C 1
ATOM 2144 O O . ILE A 1 267 ? -22.01100 2.72057 -19.20949 1.000 15.43500 267 ILE A O 1
ATOM 2149 N N . VAL A 1 268 ? -20.45102 3.53034 -17.80420 1.000 13.49045 268 VAL A N 1
ATOM 2150 C CA . VAL A 1 268 ? -21.30725 3.52164 -16.62173 1.000 13.11336 268 VAL A CA 1
ATOM 2151 C C . VAL A 1 268 ? -21.98799 4.86400 -16.40224 1.000 13.60948 268 VAL A C 1
ATOM 2152 O O . VAL A 1 268 ? -23.20693 4.93035 -16.23998 1.000 15.40121 268 VAL A O 1
ATOM 2156 N N . GLY A 1 269 ? -21.21529 5.94562 -16.36783 1.000 12.98274 269 GLY A N 1
ATOM 2157 C CA . GLY A 1 269 ? -21.74788 7.26214 -16.12888 1.000 12.43945 269 GLY A CA 1
ATOM 2158 C C . GLY A 1 269 ? -20.93316 8.00913 -15.10524 1.000 11.90029 269 GLY A C 1
ATOM 2159 O O . GLY A 1 269 ? -19.81618 7.61744 -14.74859 1.000 12.45774 269 GLY A O 1
ATOM 2160 N N . ILE A 1 270 ? -21.50020 9.12181 -14.64731 1.000 12.64837 270 ILE A N 1
ATOM 2161 C CA . ILE A 1 270 ? -20.87752 9.99316 -13.66080 1.000 12.53731 270 ILE A CA 1
ATOM 2162 C C . ILE A 1 270 ? -22.01166 10.69173 -12.93485 1.000 11.74081 270 ILE A C 1
ATOM 2163 O O . ILE A 1 270 ? -23.11282 10.82384 -13.47515 1.000 12.40622 270 ILE A O 1
ATOM 2168 N N . ASN A 1 271 ? -21.76377 11.11013 -11.68927 1.000 11.67635 271 ASN A N 1
ATOM 2169 C CA . ASN A 1 271 ? -22.80475 11.77352 -10.90046 1.000 11.62775 271 ASN A CA 1
ATOM 2170 C C . ASN A 1 271 ? -23.96130 10.81405 -10.61364 1.000 11.58033 271 ASN A C 1
ATOM 2171 O O . ASN A 1 271 ? -25.13391 11.11699 -10.86737 1.000 12.46736 271 ASN A O 1
ATOM 2176 N N . LEU A 1 272 ? -23.62005 9.63861 -10.09162 1.000 12.36836 272 LEU A N 1
ATOM 2177 C CA . LEU A 1 272 ? -24.57981 8.59120 -9.76669 1.000 11.82252 272 LEU A CA 1
ATOM 2178 C C . LEU A 1 272 ? -24.49040 8.27987 -8.27367 1.000 12.34671 272 LEU A C 1
ATOM 2179 O O . LEU A 1 272 ? -23.58460 8.73991 -7.57430 1.000 12.71797 272 LEU A O 1
ATOM 2184 N N . ILE A 1 273 ? -25.44707 7.50437 -7.76531 1.000 12.09901 273 ILE A N 1
ATOM 2185 C CA . ILE A 1 273 ? -25.41954 7.09784 -6.36240 1.000 13.13099 273 ILE A CA 1
ATOM 2186 C C . ILE A 1 273 ? -26.22568 5.81672 -6.22408 1.000 12.26711 273 ILE A C 1
ATOM 2187 O O . ILE A 1 273 ? -27.20691 5.60355 -6.94301 1.000 12.89395 273 ILE A O 1
ATOM 2192 N N . ASP A 1 274 ? -25.80195 4.95298 -5.30301 1.000 13.02075 274 ASP A N 1
ATOM 2193 C CA . ASP A 1 274 ? -26.44519 3.65350 -5.09698 1.000 13.86227 274 ASP A CA 1
ATOM 2194 C C . ASP A 1 274 ? -26.41745 2.80159 -6.36406 1.000 13.80422 274 ASP A C 1
ATOM 2195 O O . ASP A 1 274 ? -27.29418 1.96219 -6.57542 1.000 14.74420 274 ASP A O 1
ATOM 2200 N N . ASP A 1 275 ? -25.41315 3.01712 -7.22364 1.000 13.12324 275 ASP A N 1
ATOM 2201 C CA . ASP A 1 275 ? -25.32220 2.35441 -8.52951 1.000 12.90086 275 ASP A CA 1
ATOM 2202 C C . ASP A 1 275 ? -26.56655 2.61326 -9.37833 1.000 12.33184 275 ASP A C 1
ATOM 2203 O O . ASP A 1 275 ? -26.95840 1.77942 -10.19748 1.000 13.23954 275 ASP A O 1
ATOM 2208 N N . LYS A 1 276 ? -27.18193 3.77454 -9.17722 1.000 12.90246 276 LYS A N 1
ATOM 2209 C CA . LYS A 1 276 ? -28.40612 4.15363 -9.86099 1.000 13.24180 276 LYS A CA 1
ATOM 2210 C C . LYS A 1 276 ? -28.29922 5.58889 -10.35863 1.000 12.69284 276 LYS A C 1
ATOM 2211 O O . LYS A 1 276 ? -27.43444 6.36125 -9.93041 1.000 12.75618 276 LYS A O 1
ATOM 2217 N N . ARG A 1 277 ? -29.19796 5.95170 -11.26982 0.851 11.70065 277 ARG A N 1
ATOM 2218 C CA . ARG A 1 277 ? -29.25260 7.32963 -11.72919 0.851 12.45141 277 ARG A CA 1
ATOM 2219 C C . ARG A 1 277 ? -29.75543 8.22496 -10.60995 0.851 12.51778 277 ARG A C 1
ATOM 2220 O O . ARG A 1 277 ? -30.71221 7.88675 -9.90351 0.851 12.81984 277 ARG A O 1
ATOM 2228 N N . LEU A 1 278 ? -29.10296 9.37989 -10.46237 1.000 13.22337 278 LEU A N 1
ATOM 2229 C CA . LEU A 1 278 ? -29.46328 10.33036 -9.41762 1.000 13.33640 278 LEU A CA 1
ATOM 2230 C C . LEU A 1 278 ? -30.94263 10.69306 -9.47113 1.000 13.53370 278 LEU A C 1
ATOM 2231 O O . LEU A 1 278 ? -31.62096 10.74514 -8.43480 1.000 14.50265 278 LEU A O 1
ATOM 2236 N N . GLU A 1 279 ? -31.46534 10.93182 -10.67420 1.000 13.77308 279 GLU A N 1
ATOM 2237 C CA . GLU A 1 279 ? -32.86256 11.32549 -10.80284 1.000 14.93915 279 GLU A CA 1
ATOM 2238 C C . GLU A 1 279 ? -33.80943 10.19473 -10.42278 1.000 15.60125 279 GLU A C 1
ATOM 2239 O O . GLU A 1 279 ? -34.95014 10.45207 -10.02735 1.000 17.19784 279 GLU A O 1
ATOM 2245 N N . ASN A 1 280 ? -33.36592 8.94431 -10.54538 1.000 14.76717 280 ASN A N 1
ATOM 2246 C CA . ASN A 1 280 ? -34.18259 7.83007 -10.08153 1.000 16.43952 280 ASN A CA 1
ATOM 2247 C C . ASN A 1 280 ? -34.15966 7.71401 -8.56056 1.000 16.22564 280 ASN A C 1
ATOM 2248 O O . ASN A 1 280 ? -35.21180 7.53218 -7.93681 1.000 17.25058 280 ASN A O 1
ATOM 2253 N N . VAL A 1 281 ? -32.98495 7.86156 -7.94502 1.000 15.35925 281 VAL A N 1
ATOM 2254 C CA . VAL A 1 281 ? -32.89800 7.85486 -6.48544 1.000 16.28709 281 VAL A CA 1
ATOM 2255 C C . VAL A 1 281 ? -33.75466 8.96963 -5.89453 1.000 17.04930 281 VAL A C 1
ATOM 2256 O O . VAL A 1 281 ? -34.45840 8.77381 -4.89633 1.000 18.64686 281 VAL A O 1
ATOM 2260 N N . LEU A 1 282 ? -33.73179 10.14685 -6.51605 1.000 16.49871 282 LEU A N 1
ATOM 2261 C CA . LEU A 1 282 ? -34.52081 11.28136 -6.05103 1.000 17.50539 282 LEU A CA 1
ATOM 2262 C C . LEU A 1 282 ? -35.97225 11.23162 -6.50579 1.000 18.16235 282 LEU A C 1
ATOM 2263 O O . LEU A 1 282 ? -36.77157 12.05994 -6.05116 1.000 19.67838 282 LEU A O 1
ATOM 2268 N N . GLN A 1 283 ? -36.32539 10.31292 -7.40270 1.000 18.43119 283 GLN A N 1
ATOM 2269 C CA . GLN A 1 283 ? -37.66652 10.25854 -7.99050 1.000 20.78916 283 GLN A CA 1
ATOM 2270 C C . GLN A 1 283 ? -38.07944 11.61674 -8.55821 1.000 20.51887 283 GLN A C 1
ATOM 2271 O O . GLN A 1 283 ? -39.15993 12.13715 -8.28030 1.000 21.18777 283 GLN A O 1
ATOM 2277 N N . LEU A 1 284 ? -37.20215 12.19033 -9.37303 1.000 19.53075 284 LEU A N 1
ATOM 2278 C CA . LEU A 1 284 ? -37.40069 13.53660 -9.89014 1.000 20.36138 284 LEU A CA 1
ATOM 2279 C C . LEU A 1 284 ? -38.43734 13.54400 -10.99959 1.000 20.14707 284 LEU A C 1
ATOM 2280 O O . LEU A 1 284 ? -38.31367 12.80416 -11.98008 1.000 21.57862 284 LEU A O 1
ATOM 2285 N N . LYS A 1 285 ? -39.44445 14.39579 -10.85268 1.000 19.76842 285 LYS A N 1
ATOM 2286 C CA . LYS A 1 285 ? -40.32497 14.72314 -11.95877 1.000 20.00576 285 LYS A CA 1
ATOM 2287 C C . LYS A 1 285 ? -39.68101 15.80767 -12.81575 1.000 19.08182 285 LYS A C 1
ATOM 2288 O O . LYS A 1 285 ? -38.72466 16.46928 -12.40468 1.000 18.52368 285 LYS A O 1
ATOM 2294 N N . ALA A 1 286 ? -40.20996 15.97659 -14.02506 1.000 19.76698 286 ALA A N 1
ATOM 2295 C CA . ALA A 1 286 ? -39.76292 17.03762 -14.91588 1.000 20.01848 286 ALA A CA 1
ATOM 2296 C C . ALA A 1 286 ? -40.95726 17.54592 -15.70950 1.000 20.83150 286 ALA A C 1
ATOM 2297 O O . ALA A 1 286 ? -41.94967 16.83698 -15.90096 1.000 21.39398 286 ALA A O 1
ATOM 2299 N N . ALA A 1 287 ? -40.84363 18.79125 -16.17568 1.000 21.91186 287 ALA A N 1
ATOM 2300 C CA . ALA A 1 287 ? -41.94654 19.43923 -16.87931 1.000 24.09504 287 ALA A CA 1
ATOM 2301 C C . ALA A 1 287 ? -42.33278 18.69155 -18.14461 1.000 26.37411 287 ALA A C 1
ATOM 2302 O O . ALA A 1 287 ? -43.50481 18.70791 -18.53841 1.000 27.92882 287 ALA A O 1
ATOM 2304 N N . ASP A 1 288 ? -41.37230 18.04650 -18.80370 1.000 27.77125 288 ASP A N 1
ATOM 2305 C CA . ASP A 1 288 ? -41.64467 17.31056 -20.03047 1.000 28.95645 288 ASP A CA 1
ATOM 2306 C C . ASP A 1 288 ? -41.54880 15.80083 -19.84489 1.000 31.32062 288 ASP A C 1
ATOM 2307 O O . ASP A 1 288 ? -41.33391 15.06999 -20.81680 1.000 32.26367 288 ASP A O 1
ATOM 2312 N N . SER A 1 289 ? -41.71207 15.32200 -18.61711 1.000 32.99200 289 SER A N 1
ATOM 2313 C CA . SER A 1 289 ? -41.79553 13.89136 -18.35767 1.000 35.21337 289 SER A CA 1
ATOM 2314 C C . SER A 1 289 ? -43.23954 13.48477 -18.09084 1.000 36.43947 289 SER A C 1
ATOM 2315 O O . SER A 1 289 ? -43.70907 13.54376 -16.95375 1.000 37.60415 289 SER A O 1
ATOM 2318 N N . SER B 1 5 ? 11.85453 -13.71466 -9.98474 1.000 38.55830 5 SER B N 1
ATOM 2319 C CA . SER B 1 5 ? 11.00260 -13.22422 -11.06434 1.000 37.64429 5 SER B CA 1
ATOM 2320 C C . SER B 1 5 ? 11.16716 -11.71995 -11.29417 1.000 36.38199 5 SER B C 1
ATOM 2321 O O . SER B 1 5 ? 12.26382 -11.17882 -11.15967 1.000 37.15406 5 SER B O 1
ATOM 2324 N N . LYS B 1 6 ? 10.07168 -11.05385 -11.64365 1.000 34.54447 6 LYS B N 1
ATOM 2325 C CA . LYS B 1 6 ? 10.10103 -9.65036 -12.01860 1.000 32.27449 6 LYS B CA 1
ATOM 2326 C C . LYS B 1 6 ? 10.25725 -8.76301 -10.78737 1.000 29.79952 6 LYS B C 1
ATOM 2327 O O . LYS B 1 6 ? 10.07115 -9.21875 -9.65639 1.000 29.50040 6 LYS B O 1
ATOM 2333 N N . PRO B 1 7 ? 10.61965 -7.49106 -10.98005 1.000 27.54984 7 PRO B N 1
ATOM 2334 C CA . PRO B 1 7 ? 10.57538 -6.53949 -9.86290 1.000 25.22597 7 PRO B CA 1
ATOM 2335 C C . PRO B 1 7 ? 9.18006 -6.49611 -9.26323 1.000 22.58787 7 PRO B C 1
ATOM 2336 O O . PRO B 1 7 ? 8.17796 -6.46824 -9.97949 1.000 22.79442 7 PRO B O 1
ATOM 2340 N N . GLN B 1 8 ? 9.12582 -6.49437 -7.93801 1.000 20.57179 8 GLN B N 1
ATOM 2341 C CA . GLN B 1 8 ? 7.88011 -6.59371 -7.19558 1.000 19.49742 8 GLN B CA 1
ATOM 2342 C C . GLN B 1 8 ? 7.47941 -5.23043 -6.65325 1.000 17.69673 8 GLN B C 1
ATOM 2343 O O . GLN B 1 8 ? 8.28448 -4.29846 -6.59619 1.000 17.90370 8 GLN B O 1
ATOM 2349 N N . LEU B 1 9 ? 6.21473 -5.12211 -6.25699 1.000 17.02895 9 LEU B N 1
ATOM 2350 C CA . LEU B 1 9 ? 5.77648 -3.93547 -5.53818 1.000 16.05082 9 LEU B CA 1
ATOM 2351 C C . LEU B 1 9 ? 6.62920 -3.74579 -4.29210 1.000 16.21709 9 LEU B C 1
ATOM 2352 O O . LEU B 1 9 ? 6.91678 -4.69591 -3.56187 1.000 16.15375 9 LEU B O 1
ATOM 2357 N N . GLN B 1 10 ? 7.04301 -2.51250 -4.05250 1.000 16.02070 10 GLN B N 1
ATOM 2358 C CA . GLN B 1 10 ? 7.77786 -2.20455 -2.83971 1.000 16.22663 10 GLN B CA 1
ATOM 2359 C C . GLN B 1 10 ? 6.80580 -2.01938 -1.68483 1.000 15.37758 10 GLN B C 1
ATOM 2360 O O . GLN B 1 10 ? 5.75451 -1.38417 -1.83014 1.000 16.27808 10 GLN B O 1
ATOM 2366 N N . ARG B 1 11 ? 7.16113 -2.59383 -0.54183 1.000 15.04799 11 ARG B N 1
ATOM 2367 C CA . ARG B 1 11 ? 6.41901 -2.44070 0.70093 1.000 15.73987 11 ARG B CA 1
ATOM 2368 C C . ARG B 1 11 ? 7.14641 -1.46094 1.61257 1.000 15.66392 11 ARG B C 1
ATOM 2369 O O . ARG B 1 11 ? 8.37888 -1.47415 1.70002 1.000 16.96865 11 ARG B O 1
ATOM 2377 N N . LEU B 1 12 ? 6.37559 -0.61637 2.29467 1.000 15.19015 12 LEU B N 1
ATOM 2378 C CA . LEU B 1 12 ? 6.88813 0.30453 3.29743 1.000 16.42264 12 LEU B CA 1
ATOM 2379 C C . LEU B 1 12 ? 6.03291 0.16920 4.54308 1.000 14.97985 12 LEU B C 1
ATOM 2380 O O . LEU B 1 12 ? 4.86184 -0.20695 4.46474 1.000 16.16101 12 LEU B O 1
ATOM 2385 N N . ALA B 1 13 ? 6.62541 0.46934 5.69394 1.000 14.17672 13 ALA B N 1
ATOM 2386 C CA . ALA B 1 13 ? 5.85606 0.54238 6.92606 1.000 15.06425 13 ALA B CA 1
ATOM 2387 C C . ALA B 1 13 ? 4.93372 1.75407 6.89905 1.000 15.48716 13 ALA B C 1
ATOM 2388 O O . ALA B 1 13 ? 5.16974 2.73433 6.18729 1.000 15.17341 13 ALA B O 1
ATOM 2390 N N . ALA B 1 14 ? 3.88989 1.69139 7.72839 1.000 17.05512 14 ALA B N 1
ATOM 2391 C CA . ALA B 1 14 ? 2.89240 2.75212 7.76230 1.000 18.70522 14 ALA B CA 1
ATOM 2392 C C . ALA B 1 14 ? 3.46710 4.08654 8.21589 1.000 17.70194 14 ALA B C 1
ATOM 2393 O O . ALA B 1 14 ? 2.85472 5.12670 7.95675 1.000 18.91135 14 ALA B O 1
ATOM 2395 N N . ASP B 1 15 ? 4.61623 4.08918 8.88889 1.000 16.29250 15 ASP B N 1
ATOM 2396 C CA . ASP B 1 15 ? 5.23687 5.31944 9.36323 1.000 15.85029 15 ASP B CA 1
ATOM 2397 C C . ASP B 1 15 ? 6.34151 5.83826 8.44494 1.000 15.70021 15 ASP B C 1
ATOM 2398 O O . ASP B 1 15 ? 7.04873 6.77978 8.82081 1.000 16.95097 15 ASP B O 1
ATOM 2403 N N . ALA B 1 16 ? 6.50203 5.26633 7.25261 1.000 15.21393 16 ALA B N 1
ATOM 2404 C CA . ALA B 1 16 ? 7.51570 5.76544 6.32582 1.000 15.93513 16 ALA B CA 1
ATOM 2405 C C . ALA B 1 16 ? 7.20552 7.20094 5.89027 1.000 16.74004 16 ALA B C 1
ATOM 2406 O O . ALA B 1 16 ? 6.08123 7.68209 6.00480 1.000 17.34725 16 ALA B O 1
ATOM 2408 N N . ASP B 1 17 ? 8.23180 7.89824 5.40366 1.000 17.79675 17 ASP B N 1
ATOM 2409 C CA . ASP B 1 17 ? 8.04908 9.27580 4.95729 1.000 18.96987 17 ASP B CA 1
ATOM 2410 C C . ASP B 1 17 ? 7.39233 9.33397 3.58135 1.000 19.79323 17 ASP B C 1
ATOM 2411 O O . ASP B 1 17 ? 7.60128 8.47182 2.71935 1.000 19.75817 17 ASP B O 1
ATOM 2416 N N . VAL B 1 18 ? 6.58517 10.37419 3.38021 1.000 20.60479 18 VAL B N 1
ATOM 2417 C CA . VAL B 1 18 ? 5.84796 10.48172 2.13096 1.000 22.20627 18 VAL B CA 1
ATOM 2418 C C . VAL B 1 18 ? 6.76907 10.68294 0.92534 1.000 21.82364 18 VAL B C 1
ATOM 2419 O O . VAL B 1 18 ? 6.38946 10.32702 -0.19632 1.000 22.17428 18 VAL B O 1
ATOM 2423 N N . ASP B 1 19 ? 7.99384 11.18862 1.12288 0.881 21.50927 19 ASP B N 1
ATOM 2424 C CA . ASP B 1 19 ? 8.87027 11.42077 -0.02555 0.881 23.07709 19 ASP B CA 1
ATOM 2425 C C . ASP B 1 19 ? 9.22700 10.11948 -0.74202 0.881 21.87963 19 ASP B C 1
ATOM 2426 O O . ASP B 1 19 ? 9.23762 10.06704 -1.97827 0.881 22.23347 19 ASP B O 1
ATOM 2431 N N . ARG B 1 20 ? 9.50054 9.05013 0.00450 1.000 22.13672 20 ARG B N 1
ATOM 2432 C CA . ARG B 1 20 ? 9.80286 7.78806 -0.66053 1.000 22.88592 20 ARG B CA 1
ATOM 2433 C C . ARG B 1 20 ? 8.56140 7.21504 -1.33312 1.000 21.94728 20 ARG B C 1
ATOM 2434 O O . ARG B 1 20 ? 8.65216 6.61566 -2.41162 1.000 21.86850 20 ARG B O 1
ATOM 2442 N N . MET B 1 21 ? 7.39285 7.40711 -0.71602 1.000 20.38356 21 MET B N 1
ATOM 2443 C CA . MET B 1 21 ? 6.14289 6.99409 -1.34282 1.000 18.99391 21 MET B CA 1
ATOM 2444 C C . MET B 1 21 ? 5.94656 7.67503 -2.69246 1.000 18.50957 21 MET B C 1
ATOM 2445 O O . MET B 1 21 ? 5.57948 7.02436 -3.67722 1.000 18.16908 21 MET B O 1
ATOM 2450 N N . CYS B 1 22 ? 6.20306 8.98264 -2.76149 1.000 19.41354 22 CYS B N 1
ATOM 2451 C CA . CYS B 1 22 ? 6.09197 9.69248 -4.03167 1.000 20.58630 22 CYS B CA 1
ATOM 2452 C C . CYS B 1 22 ? 7.07887 9.16835 -5.05674 1.000 20.49998 22 CYS B C 1
ATOM 2453 O O . CYS B 1 22 ? 6.74345 9.05053 -6.24159 1.000 21.38983 22 CYS B O 1
ATOM 2456 N N . ARG B 1 23 ? 8.31759 8.90883 -4.63572 1.000 21.11039 23 ARG B N 1
ATOM 2457 C CA . ARG B 1 23 ? 9.30674 8.39754 -5.57451 1.000 22.63496 23 ARG B CA 1
ATOM 2458 C C . ARG B 1 23 ? 8.85227 7.07668 -6.16441 1.000 21.66286 23 ARG B C 1
ATOM 2459 O O . ARG B 1 23 ? 9.01310 6.83532 -7.36536 1.000 21.62193 23 ARG B O 1
ATOM 2467 N N . LEU B 1 24 ? 8.25710 6.22036 -5.33609 1.000 19.44630 24 LEU B N 1
ATOM 2468 C CA . LEU B 1 24 ? 7.77860 4.93769 -5.82725 1.000 18.56267 24 LEU B CA 1
ATOM 2469 C C . LEU B 1 24 ? 6.61773 5.11592 -6.79355 1.000 17.16640 24 LEU B C 1
ATOM 2470 O O . LEU B 1 24 ? 6.51865 4.38504 -7.78507 1.000 17.27441 24 LEU B O 1
ATOM 2475 N N . LEU B 1 25 ? 5.72488 6.07652 -6.52434 1.000 16.37240 25 LEU B N 1
ATOM 2476 C CA . LEU B 1 25 ? 4.61888 6.31219 -7.44874 1.000 16.89694 25 LEU B CA 1
ATOM 2477 C C . LEU B 1 25 ? 5.13523 6.77967 -8.79922 1.000 18.12036 25 LEU B C 1
ATOM 2478 O O . LEU B 1 25 ? 4.64209 6.34582 -9.84632 1.000 18.07578 25 LEU B O 1
ATOM 2483 N N . GLU B 1 26 ? 6.15296 7.63838 -8.80147 1.000 19.40971 26 GLU B N 1
ATOM 2484 C CA . GLU B 1 26 ? 6.66758 8.11605 -10.07746 1.000 21.49564 26 GLU B CA 1
ATOM 2485 C C . GLU B 1 26 ? 7.45580 7.03224 -10.80205 1.000 20.85813 26 GLU B C 1
ATOM 2486 O O . GLU B 1 26 ? 7.36085 6.90835 -12.02815 1.000 21.20773 26 GLU B O 1
ATOM 2492 N N . GLU B 1 27 ? 8.21113 6.21837 -10.06341 1.000 20.99220 27 GLU B N 1
ATOM 2493 C CA . GLU B 1 27 ? 9.03623 5.19331 -10.69545 1.000 22.15086 27 GLU B CA 1
ATOM 2494 C C . GLU B 1 27 ? 8.21519 3.95576 -11.04828 1.000 21.09519 27 GLU B C 1
ATOM 2495 O O . GLU B 1 27 ? 8.11027 3.57813 -12.22002 1.000 22.80445 27 GLU B O 1
ATOM 2501 N N . ASP B 1 28 ? 7.61814 3.31374 -10.04600 1.000 19.46928 28 ASP B N 1
ATOM 2502 C CA . ASP B 1 28 ? 6.91294 2.05811 -10.26925 1.000 18.33606 28 ASP B CA 1
ATOM 2503 C C . ASP B 1 28 ? 5.43998 2.25041 -10.59667 1.000 16.74168 28 ASP B C 1
ATOM 2504 O O . ASP B 1 28 ? 4.85411 1.41009 -11.29029 1.000 17.20634 28 ASP B O 1
ATOM 2509 N N . GLY B 1 29 ? 4.82264 3.32036 -10.09897 1.000 15.08173 29 GLY B N 1
ATOM 2510 C CA . GLY B 1 29 ? 3.40440 3.53697 -10.26628 1.000 14.37122 29 GLY B CA 1
ATOM 2511 C C . GLY B 1 29 ? 2.55318 3.08562 -9.09832 1.000 12.96030 29 GLY B C 1
ATOM 2512 O O . GLY B 1 29 ? 1.34113 3.32507 -9.11300 1.000 13.38347 29 GLY B O 1
ATOM 2513 N N . ALA B 1 30 ? 3.14581 2.44906 -8.09028 1.000 13.27948 30 ALA B N 1
ATOM 2514 C CA . ALA B 1 30 ? 2.36213 1.86727 -7.00948 1.000 13.28954 30 ALA B CA 1
ATOM 2515 C C . ALA B 1 30 ? 3.30823 1.42940 -5.90207 1.000 13.35315 30 ALA B C 1
ATOM 2516 O O . ALA B 1 30 ? 4.49929 1.22630 -6.13340 1.000 14.58085 30 ALA B O 1
ATOM 2518 N N . PHE B 1 31 ? 2.76262 1.29159 -4.69531 1.000 13.75498 31 PHE B N 1
ATOM 2519 C CA . PHE B 1 31 ? 3.48823 0.73308 -3.55969 1.000 14.43076 31 PHE B CA 1
ATOM 2520 C C . PHE B 1 31 ? 2.46602 0.25552 -2.53675 1.000 13.41798 31 PHE B C 1
ATOM 2521 O O . PHE B 1 31 ? 1.27186 0.55122 -2.63867 1.000 13.18892 31 PHE B O 1
ATOM 2529 N N . ILE B 1 32 ? 2.95590 -0.47353 -1.53324 1.000 13.27633 32 ILE B N 1
ATOM 2530 C CA . ILE B 1 32 ? 2.12296 -1.02980 -0.47267 1.000 13.33110 32 ILE B CA 1
ATOM 2531 C C . ILE B 1 32 ? 2.58679 -0.47182 0.86764 1.000 13.59280 32 ILE B C 1
ATOM 2532 O O . ILE B 1 32 ? 3.79093 -0.43775 1.15062 1.000 14.45840 32 ILE B O 1
ATOM 2537 N N . LEU B 1 33 ? 1.63573 -0.02976 1.68812 1.000 13.89711 33 LEU B N 1
ATOM 2538 C CA . LEU B 1 33 ? 1.90746 0.30678 3.07977 1.000 15.05211 33 LEU B CA 1
ATOM 2539 C C . LEU B 1 33 ? 1.44513 -0.82754 3.97999 1.000 14.38268 33 LEU B C 1
ATOM 2540 O O . LEU B 1 33 ? 0.32178 -1.32808 3.83602 1.000 14.91088 33 LEU B O 1
ATOM 2545 N N . LYS B 1 34 ? 2.29434 -1.20072 4.92759 1.000 14.67821 34 LYS B N 1
ATOM 2546 C CA . LYS B 1 34 ? 2.02786 -2.31477 5.82350 1.000 15.24807 34 LYS B CA 1
ATOM 2547 C C . LYS B 1 34 ? 1.45670 -1.81183 7.14395 1.000 15.70371 34 LYS B C 1
ATOM 2548 O O . LYS B 1 34 ? 2.01063 -0.89572 7.76387 1.000 16.49384 34 LYS B O 1
ATOM 2554 N N . GLY B 1 35 ? 0.34315 -2.40290 7.56061 1.000 15.52518 35 GLY B N 1
ATOM 2555 C CA . GLY B 1 35 ? -0.16715 -2.18546 8.90020 1.000 16.88745 35 GLY B CA 1
ATOM 2556 C C . GLY B 1 35 ? -0.68226 -0.78956 9.15815 1.000 16.74295 35 GLY B C 1
ATOM 2557 O O . GLY B 1 35 ? -0.46766 -0.24449 10.24757 1.000 18.63552 35 GLY B O 1
ATOM 2558 N N . LEU B 1 36 ? -1.35894 -0.19351 8.18515 1.000 16.41953 36 LEU B N 1
ATOM 2559 C CA . LEU B 1 36 ? -1.89848 1.13948 8.40413 1.000 17.11785 36 LEU B CA 1
ATOM 2560 C C . LEU B 1 36 ? -3.13620 1.11168 9.29474 1.000 17.53852 36 LEU B C 1
ATOM 2561 O O . LEU B 1 36 ? -3.22821 1.87371 10.26287 1.000 19.27504 36 LEU B O 1
ATOM 2566 N N . LEU B 1 37 ? -4.09915 0.25376 8.98160 1.000 16.69830 37 LEU B N 1
ATOM 2567 C CA . LEU B 1 37 ? -5.32403 0.25569 9.77572 1.000 16.72849 37 LEU B CA 1
ATOM 2568 C C . LEU B 1 37 ? -5.24075 -0.79363 10.86658 1.000 17.84417 37 LEU B C 1
ATOM 2569 O O . LEU B 1 37 ? -4.86358 -1.94022 10.58193 1.000 18.54147 37 LEU B O 1
ATOM 2574 N N . PRO B 1 38 ? -5.59180 -0.45961 12.10629 1.000 19.08903 38 PRO B N 1
ATOM 2575 C CA . PRO B 1 38 ? -5.58322 -1.46579 13.17131 1.000 20.51619 38 PRO B CA 1
ATOM 2576 C C . PRO B 1 38 ? -6.65655 -2.52236 12.95911 1.000 20.67518 38 PRO B C 1
ATOM 2577 O O . PRO B 1 38 ? -7.65452 -2.32058 12.26189 1.000 19.10828 38 PRO B O 1
ATOM 2581 N N . PHE B 1 39 ? -6.43494 -3.66186 13.61610 1.000 22.75653 39 PHE B N 1
ATOM 2582 C CA . PHE B 1 39 ? -7.32904 -4.80811 13.49277 1.000 24.45334 39 PHE B CA 1
ATOM 2583 C C . PHE B 1 39 ? -8.77583 -4.43708 13.80129 1.000 23.40870 39 PHE B C 1
ATOM 2584 O O . PHE B 1 39 ? -9.69689 -4.85820 13.09246 1.000 22.86350 39 PHE B O 1
ATOM 2592 N N . ASP B 1 40 ? -8.99758 -3.62950 14.83871 1.000 23.02757 40 ASP B N 1
ATOM 2593 C CA . ASP B 1 40 ? -10.36938 -3.31999 15.23064 1.000 22.99776 40 ASP B CA 1
ATOM 2594 C C . ASP B 1 40 ? -11.07528 -2.46053 14.19177 1.000 20.05619 40 ASP B C 1
ATOM 2595 O O . ASP B 1 40 ? -12.29565 -2.57113 14.03040 1.000 20.78841 40 ASP B O 1
ATOM 2600 N N . VAL B 1 41 ? -10.33148 -1.59770 13.49536 1.000 18.61744 41 VAL B N 1
ATOM 2601 C CA . VAL B 1 41 ? -10.92028 -0.76634 12.44922 1.000 17.47339 41 VAL B CA 1
ATOM 2602 C C . VAL B 1 41 ? -11.34171 -1.63095 11.26614 1.000 16.80616 41 VAL B C 1
ATOM 2603 O O . VAL B 1 41 ? -12.45025 -1.49024 10.73621 1.000 16.08620 41 VAL B O 1
ATOM 2607 N N . VAL B 1 42 ? -10.46466 -2.54993 10.84806 1.000 16.72521 42 VAL B N 1
ATOM 2608 C CA . VAL B 1 42 ? -10.81137 -3.49892 9.79171 1.000 17.97396 42 VAL B CA 1
ATOM 2609 C C . VAL B 1 42 ? -12.03640 -4.30517 10.18794 1.000 17.86604 42 VAL B C 1
ATOM 2610 O O . VAL B 1 42 ? -12.96176 -4.49002 9.38756 1.000 17.47117 42 VAL B O 1
ATOM 2614 N N . GLU B 1 43 ? -12.07105 -4.77250 11.43929 1.000 18.97433 43 GLU B N 1
ATOM 2615 C CA A GLU B 1 43 ? -13.19160 -5.58250 11.90819 0.403 19.82807 43 GLU B CA 1
ATOM 2616 C CA B GLU B 1 43 ? -13.19014 -5.58494 11.90564 0.597 19.50637 43 GLU B CA 1
ATOM 2617 C C . GLU B 1 43 ? -14.49559 -4.79883 11.86773 1.000 18.16286 43 GLU B C 1
ATOM 2618 O O . GLU B 1 43 ? -15.52213 -5.30083 11.39678 0.990 17.40573 43 GLU B O 1
ATOM 2629 N N . SER B 1 44 ? -14.47738 -3.56287 12.36415 1.000 16.77327 44 SER B N 1
ATOM 2630 C CA A SER B 1 44 ? -15.69439 -2.75688 12.38475 0.650 17.01524 44 SER B CA 1
ATOM 2631 C CA B SER B 1 44 ? -15.70644 -2.77833 12.38561 0.350 17.10956 44 SER B CA 1
ATOM 2632 C C . SER B 1 44 ? -16.18177 -2.45207 10.97486 1.000 16.29752 44 SER B C 1
ATOM 2633 O O . SER B 1 44 ? -17.38629 -2.49222 10.70065 1.000 16.45684 44 SER B O 1
ATOM 2638 N N . PHE B 1 45 ? -15.25686 -2.14260 10.06705 1.000 15.40219 45 PHE B N 1
ATOM 2639 C CA . PHE B 1 45 ? -15.63293 -1.87596 8.68138 1.000 15.34852 45 PHE B CA 1
ATOM 2640 C C . PHE B 1 45 ? -16.26366 -3.11732 8.06001 1.000 15.10623 45 PHE B C 1
ATOM 2641 O O . PHE B 1 45 ? -17.32372 -3.04034 7.42792 1.000 15.81396 45 PHE B O 1
ATOM 2649 N N . ASN B 1 46 ? -15.64702 -4.28434 8.27714 1.000 16.41666 46 ASN B N 1
ATOM 2650 C CA . ASN B 1 46 ? -16.20542 -5.52795 7.75351 1.000 16.32146 46 ASN B CA 1
ATOM 2651 C C . ASN B 1 46 ? -17.59673 -5.80565 8.31633 1.000 15.89467 46 ASN B C 1
ATOM 2652 O O . ASN B 1 46 ? -18.46300 -6.30958 7.60022 1.000 16.10195 46 ASN B O 1
ATOM 2657 N N . ARG B 1 47 ? -17.82505 -5.50128 9.59903 1.000 16.08207 47 ARG B N 1
ATOM 2658 C CA A ARG B 1 47 ? -19.14410 -5.74476 10.17359 0.436 17.03991 47 ARG B CA 1
ATOM 2659 C CA B ARG B 1 47 ? -19.13701 -5.70949 10.21298 0.564 16.97354 47 ARG B CA 1
ATOM 2660 C C . ARG B 1 47 ? -20.20354 -4.84764 9.54629 1.000 15.93565 47 ARG B C 1
ATOM 2661 O O . ARG B 1 47 ? -21.34562 -5.28300 9.34831 1.000 16.34901 47 ARG B O 1
ATOM 2676 N N . GLU B 1 48 ? -19.85050 -3.60782 9.21440 1.000 15.23524 48 GLU B N 1
ATOM 2677 C CA . GLU B 1 48 ? -20.79350 -2.72170 8.54591 1.000 14.67643 48 GLU B CA 1
ATOM 2678 C C . GLU B 1 48 ? -21.04747 -3.17727 7.11642 1.000 14.34121 48 GLU B C 1
ATOM 2679 O O . GLU B 1 48 ? -22.18181 -3.10983 6.62915 1.000 14.90322 48 GLU B O 1
ATOM 2685 N N . LEU B 1 49 ? -20.00806 -3.67228 6.44042 1.000 14.29154 49 LEU B N 1
ATOM 2686 C CA . LEU B 1 49 ? -20.18415 -4.19907 5.09505 1.000 14.40136 49 LEU B CA 1
ATOM 2687 C C . LEU B 1 49 ? -20.99903 -5.48523 5.09284 1.000 15.27087 49 LEU B C 1
ATOM 2688 O O . LEU B 1 49 ? -21.76262 -5.72645 4.14940 1.000 16.06198 49 LEU B O 1
ATOM 2693 N N . ASP B 1 50 ? -20.85594 -6.31703 6.13487 1.000 14.93738 50 ASP B N 1
ATOM 2694 C CA . ASP B 1 50 ? -21.66971 -7.52771 6.24671 1.000 15.92105 50 ASP B CA 1
ATOM 2695 C C . ASP B 1 50 ? -23.15313 -7.18941 6.20915 1.000 15.23118 50 ASP B C 1
ATOM 2696 O O . ASP B 1 50 ? -23.94860 -7.90606 5.59084 1.000 15.93456 50 ASP B O 1
ATOM 2701 N N . VAL B 1 51 ? -23.54554 -6.11106 6.89007 1.000 14.81364 51 VAL B N 1
ATOM 2702 C CA . VAL B 1 51 ? -24.94100 -5.68739 6.87080 1.000 15.50731 51 VAL B CA 1
ATOM 2703 C C . VAL B 1 51 ? -25.37648 -5.36395 5.44653 1.000 15.38835 51 VAL B C 1
ATOM 2704 O O . VAL B 1 51 ? -26.45232 -5.77584 4.99821 1.000 16.67891 51 VAL B O 1
ATOM 2708 N N . GLN B 1 52 ? -24.54561 -4.62162 4.71417 1.000 15.90019 52 GLN B N 1
ATOM 2709 C CA . GLN B 1 52 ? -24.89697 -4.26692 3.34105 1.000 17.11897 52 GLN B CA 1
ATOM 2710 C C . GLN B 1 52 ? -24.93595 -5.48719 2.42553 1.000 18.16559 52 GLN B C 1
ATOM 2711 O O . GLN B 1 52 ? -25.72706 -5.52262 1.47482 1.000 20.21180 52 GLN B O 1
ATOM 2717 N N . MET B 1 53 ? -24.09493 -6.48781 2.68538 1.000 17.03214 53 MET B N 1
ATOM 2718 C CA . MET B 1 53 ? -24.11817 -7.71381 1.89746 1.000 18.66050 53 MET B CA 1
ATOM 2719 C C . MET B 1 53 ? -25.32157 -8.59195 2.22506 1.000 19.76561 53 MET B C 1
ATOM 2720 O O . MET B 1 53 ? -25.64638 -9.48926 1.44125 1.000 21.37998 53 MET B O 1
ATOM 2725 N N . ALA B 1 54 ? -26.00135 -8.34107 3.34722 1.000 19.35539 54 ALA B N 1
ATOM 2726 C CA . ALA B 1 54 ? -27.07518 -9.20272 3.83240 1.000 20.83565 54 ALA B CA 1
ATOM 2727 C C . ALA B 1 54 ? -28.47445 -8.66466 3.57379 1.000 23.33743 54 ALA B C 1
ATOM 2728 O O . ALA B 1 54 ? -29.43346 -9.44198 3.62458 1.000 24.68429 54 ALA B O 1
ATOM 2730 N N . ILE B 1 55 ? -28.62393 -7.36800 3.32772 0.797 24.18507 55 ILE B N 1
ATOM 2731 C CA . ILE B 1 55 ? -29.94033 -6.79492 3.05749 0.797 26.27136 55 ILE B CA 1
ATOM 2732 C C . ILE B 1 55 ? -30.40679 -7.31492 1.70219 0.797 28.01643 55 ILE B C 1
ATOM 2733 O O . ILE B 1 55 ? -29.58108 -7.81677 0.92385 0.797 27.57532 55 ILE B O 1
ATOM 2738 N N . PRO B 1 56 ? -31.69992 -7.24885 1.38664 1.000 29.87775 56 PRO B N 1
ATOM 2739 C CA . PRO B 1 56 ? -32.17210 -7.70600 0.07081 1.000 31.67443 56 PRO B CA 1
ATOM 2740 C C . PRO B 1 56 ? -31.40063 -7.03347 -1.04959 1.000 34.05156 56 PRO B C 1
ATOM 2741 O O . PRO B 1 56 ? -31.07277 -5.84075 -0.95857 1.000 34.86956 56 PRO B O 1
ATOM 2745 N N . PRO B 1 57 ? -31.08034 -7.76791 -2.11232 1.000 35.46621 57 PRO B N 1
ATOM 2746 C CA . PRO B 1 57 ? -30.27091 -7.20259 -3.19996 1.000 36.40932 57 PRO B CA 1
ATOM 2747 C C . PRO B 1 57 ? -31.02482 -6.09774 -3.91505 1.000 36.77253 57 PRO B C 1
ATOM 2748 O O . PRO B 1 57 ? -32.25855 -6.01053 -3.81561 1.000 37.00120 57 PRO B O 1
ATOM 2752 N N . PRO B 1 58 ? -30.32335 -5.23179 -4.64517 1.000 36.91214 58 PRO B N 1
ATOM 2753 C CA . PRO B 1 58 ? -31.01785 -4.16925 -5.37861 1.000 36.75590 58 PRO B CA 1
ATOM 2754 C C . PRO B 1 58 ? -31.85342 -4.75115 -6.50595 1.000 36.74576 58 PRO B C 1
ATOM 2755 O O . PRO B 1 58 ? -31.47026 -5.73091 -7.15048 1.000 37.72627 58 PRO B O 1
ATOM 2759 N N . LYS B 1 59 ? -33.01459 -4.14844 -6.72445 0.587 35.68243 59 LYS B N 1
ATOM 2760 C CA . LYS B 1 59 ? -33.85893 -4.47048 -7.86047 0.587 34.78523 59 LYS B CA 1
ATOM 2761 C C . LYS B 1 59 ? -33.92545 -3.25768 -8.77750 0.587 33.03976 59 LYS B C 1
ATOM 2762 O O . LYS B 1 59 ? -33.80240 -2.11256 -8.33218 0.587 34.16908 59 LYS B O 1
ATOM 2768 N N . GLY B 1 60 ? -34.11186 -3.51662 -10.06052 1.000 29.35356 60 GLY B N 1
ATOM 2769 C CA . GLY B 1 60 ? -34.06809 -2.45899 -11.04365 1.000 25.93755 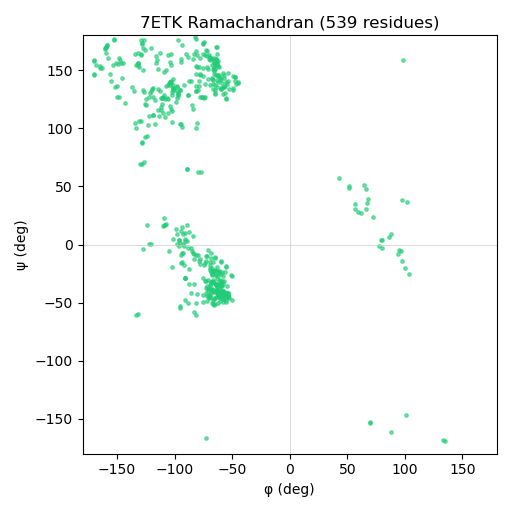60 GLY B CA 1
ATOM 2770 C C . GLY B 1 60 ? -32.65709 -2.21504 -11.54274 1.000 22.90945 60 GLY B C 1
ATOM 2771 O O . GLY B 1 60 ? -31.75060 -3.04025 -11.39936 1.000 22.74311 60 GLY B O 1
ATOM 2772 N N . GLU B 1 61 ? -32.47490 -1.03694 -12.12919 1.000 21.22157 61 GLU B N 1
ATOM 2773 C CA . GLU B 1 61 ? -31.22714 -0.72864 -12.81514 1.000 20.21220 61 GLU B CA 1
ATOM 2774 C C . GLU B 1 61 ? -30.05010 -0.69111 -11.84281 1.000 18.01566 61 GLU B C 1
ATOM 2775 O O . GLU B 1 61 ? -30.14492 -0.15381 -10.73706 1.000 18.97848 61 GLU B O 1
ATOM 2781 N N . ARG B 1 62 ? -28.93512 -1.28616 -12.26176 1.000 15.86512 62 ARG B N 1
ATOM 2782 C CA . ARG B 1 62 ? -27.65523 -1.17953 -11.56587 1.000 15.78603 62 ARG B CA 1
ATOM 2783 C C . ARG B 1 62 ? -26.64318 -0.76694 -12.62703 1.000 13.99993 62 ARG B C 1
ATOM 2784 O O . ARG B 1 62 ? -26.27865 -1.57573 -13.48667 1.000 14.87176 62 ARG B O 1
ATOM 2792 N N . LEU B 1 63 ? -26.21056 0.49758 -12.58924 1.000 12.96810 63 LEU B N 1
ATOM 2793 C CA . LEU B 1 63 ? -25.49785 1.07190 -13.73156 1.000 13.00746 63 LEU B CA 1
ATOM 2794 C C . LEU B 1 63 ? -24.19499 0.33927 -14.02107 1.000 14.28991 63 LEU B C 1
ATOM 2795 O O . LEU B 1 63 ? -23.84752 0.11465 -15.19204 1.000 15.05127 63 LEU B O 1
ATOM 2800 N N . LEU B 1 64 ? -23.44047 -0.01606 -12.97884 0.995 12.94506 64 LEU B N 1
ATOM 2801 C CA . LEU B 1 64 ? -22.21681 -0.76399 -13.20508 1.000 18.16756 64 LEU B CA 1
ATOM 2802 C C . LEU B 1 64 ? -22.47974 -2.26067 -13.16594 0.962 13.45512 64 LEU B C 1
ATOM 2803 O O . LEU B 1 64 ? -22.05531 -2.98329 -14.06595 0.847 12.36460 64 LEU B O 1
ATOM 2808 N N . ALA B 1 65 ? -23.20194 -2.73274 -12.14776 1.000 14.60470 65 ALA B N 1
ATOM 2809 C CA . ALA B 1 65 ? -23.33503 -4.17476 -11.95031 1.000 14.99274 65 ALA B CA 1
ATOM 2810 C C . ALA B 1 65 ? -24.07625 -4.85997 -13.09733 1.000 15.37216 65 ALA B C 1
ATOM 2811 O O . ALA B 1 65 ? -23.75055 -5.99977 -13.44101 1.000 17.10487 65 ALA B O 1
ATOM 2813 N N . ASP B 1 66 ? -25.05500 -4.18853 -13.71906 1.000 15.51361 66 ASP B N 1
ATOM 2814 C CA . ASP B 1 66 ? -25.78888 -4.81970 -14.81518 1.000 16.33701 66 ASP B CA 1
ATOM 2815 C C . ASP B 1 66 ? -24.93411 -5.00993 -16.06133 1.000 16.41529 66 ASP B C 1
ATOM 2816 O O . ASP B 1 66 ? -25.26023 -5.85474 -16.90291 1.000 18.08529 66 ASP B O 1
ATOM 2821 N N . LYS B 1 67 ? -23.85732 -4.24710 -16.20676 1.000 15.40997 67 LYS B N 1
ATOM 2822 C CA . LYS B 1 67 ? -23.13206 -4.24960 -17.46623 1.000 15.23896 67 LYS B CA 1
ATOM 2823 C C . LYS B 1 67 ? -22.02271 -5.27783 -17.51474 1.000 13.80921 67 LYS B C 1
ATOM 2824 O O . LYS B 1 67 ? -21.71251 -5.78934 -18.59298 1.000 14.61058 67 LYS B O 1
ATOM 2830 N N . TYR B 1 68 ? -21.44928 -5.61108 -16.37882 1.000 14.94135 68 TYR B N 1
ATOM 2831 C CA . TYR B 1 68 ? -20.31204 -6.50127 -16.27827 1.000 14.51519 68 TYR B CA 1
ATOM 2832 C C . TYR B 1 68 ? -20.74914 -7.87897 -15.79129 1.000 14.48528 68 TYR B C 1
ATOM 2833 O O . TYR B 1 68 ? -21.81230 -8.03032 -15.17800 1.000 15.37989 68 TYR B O 1
ATOM 2842 N N . PRO B 1 69 ? -19.97488 -8.92135 -16.07851 1.000 14.76684 69 PRO B N 1
ATOM 2843 C CA . PRO B 1 69 ? -20.36558 -10.26322 -15.64432 1.000 15.12192 69 PRO B CA 1
ATOM 2844 C C . PRO B 1 69 ? -20.43205 -10.34773 -14.12959 1.000 14.84899 69 PRO B C 1
ATOM 2845 O O . PRO B 1 69 ? -19.83021 -9.52319 -13.42288 1.000 15.15265 69 PRO B O 1
ATOM 2849 N N . PRO B 1 70 ? -21.18155 -11.32159 -13.58791 1.000 15.62952 70 PRO B N 1
ATOM 2850 C CA . PRO B 1 70 ? -21.36656 -11.42815 -12.12793 1.000 16.34602 70 PRO B CA 1
ATOM 2851 C C . PRO B 1 70 ? -20.17063 -12.08812 -11.45124 1.000 16.09886 70 PRO B C 1
ATOM 2852 O O . PRO B 1 70 ? -20.27364 -13.14087 -10.81395 1.000 18.17319 70 PRO B O 1
ATOM 2856 N N . HIS B 1 71 ? -19.01543 -11.43345 -11.56234 1.000 15.77946 71 HIS B N 1
ATOM 2857 C CA . HIS B 1 71 ? -17.74896 -11.97114 -11.08913 1.000 15.66656 71 HIS B CA 1
ATOM 2858 C C . HIS B 1 71 ? -17.25380 -11.24954 -9.85164 1.000 14.92996 71 HIS B C 1
ATOM 2859 O O . HIS B 1 71 ? -16.08523 -11.38202 -9.46488 1.000 15.51808 71 HIS B O 1
ATOM 2866 N N . PHE B 1 72 ? -18.14962 -10.52072 -9.20637 1.000 14.98072 72 PHE B N 1
ATOM 2867 C CA . PHE B 1 72 ? -17.88181 -9.75580 -8.00275 1.000 14.49799 72 PHE B CA 1
ATOM 2868 C C . PHE B 1 72 ? -19.23898 -9.40284 -7.42659 1.000 13.59716 72 PHE B C 1
ATOM 2869 O O . PHE B 1 72 ? -20.22337 -9.31228 -8.16466 1.000 15.25988 72 PHE B O 1
ATOM 2877 N N . LYS B 1 73 ? -19.28524 -9.23209 -6.11091 1.000 13.93339 73 LYS B N 1
ATOM 2878 C CA . LYS B 1 73 ? -20.42095 -8.61960 -5.43842 1.000 15.23247 73 LYS B CA 1
ATOM 2879 C C . LYS B 1 73 ? -20.02420 -7.19466 -5.07696 1.000 14.74515 73 LYS B C 1
ATOM 2880 O O . LYS B 1 73 ? -18.88042 -6.93455 -4.70121 1.000 16.52238 73 LYS B O 1
ATOM 2886 N N . TYR B 1 74 ? -20.96133 -6.26585 -5.23249 1.000 14.98985 74 TYR B N 1
ATOM 2887 C CA . TYR B 1 74 ? -20.66905 -4.83761 -5.26541 1.000 14.80288 74 TYR B CA 1
ATOM 2888 C C . TYR B 1 74 ? -21.48957 -4.11623 -4.21212 1.000 14.38763 74 TYR B C 1
ATOM 2889 O O . TYR B 1 74 ? -22.71924 -4.22636 -4.20232 1.000 16.38502 74 TYR B O 1
ATOM 2898 N N . VAL B 1 75 ? -20.82411 -3.36545 -3.34454 1.000 13.39849 75 VAL B N 1
ATOM 2899 C CA . VAL B 1 75 ? -21.48317 -2.40723 -2.46820 1.000 13.54650 75 VAL B CA 1
ATOM 2900 C C . VAL B 1 75 ? -20.97055 -1.02625 -2.83458 1.000 13.35587 75 VAL B C 1
ATOM 2901 O O . VAL B 1 75 ? -19.83689 -0.66928 -2.51240 1.000 13.08251 75 VAL B O 1
ATOM 2905 N N . PRO B 1 76 ? -21.76814 -0.23533 -3.54166 1.000 13.05761 76 PRO B N 1
ATOM 2906 C CA . PRO B 1 76 ? -21.32219 1.09036 -3.96652 1.000 13.84371 76 PRO B CA 1
ATOM 2907 C C . PRO B 1 76 ? -21.39396 2.07761 -2.81609 1.000 13.31362 76 PRO B C 1
ATOM 2908 O O . PRO B 1 76 ? -22.09966 1.87895 -1.82662 1.000 13.88277 76 PRO B O 1
ATOM 2912 N N . ASN B 1 77 ? -20.64457 3.16011 -2.97676 1.000 13.74278 77 ASN B N 1
ATOM 2913 C CA . ASN B 1 77 ? -20.70041 4.33357 -2.09602 1.000 13.73526 77 ASN B CA 1
ATOM 2914 C C . ASN B 1 77 ? -20.77188 3.96037 -0.61236 1.000 13.98614 77 ASN B C 1
ATOM 2915 O O . ASN B 1 77 ? -21.67108 4.36880 0.12158 1.000 14.81827 77 ASN B O 1
ATOM 2920 N N . VAL B 1 78 ? -19.77104 3.18957 -0.17279 1.000 13.12811 78 VAL B N 1
ATOM 2921 C CA . VAL B 1 78 ? -19.71963 2.71907 1.21034 1.000 13.23251 78 VAL B CA 1
ATOM 2922 C C . VAL B 1 78 ? -19.75431 3.84139 2.23947 1.000 12.74327 78 VAL B C 1
ATOM 2923 O O . VAL B 1 78 ? -20.14395 3.60337 3.38612 1.000 14.86935 78 VAL B O 1
ATOM 2927 N N . ALA B 1 79 ? -19.34769 5.05880 1.87346 1.000 12.67831 79 ALA B N 1
ATOM 2928 C CA . ALA B 1 79 ? -19.41627 6.15653 2.83153 1.000 13.43470 79 ALA B CA 1
ATOM 2929 C C . ALA B 1 79 ? -20.83188 6.38051 3.35465 1.000 13.98183 79 ALA B C 1
ATOM 2930 O O . ALA B 1 79 ? -20.99711 6.87679 4.47381 1.000 15.96829 79 ALA B O 1
ATOM 2932 N N . THR B 1 80 ? -21.86441 6.02763 2.57790 1.000 14.85726 80 THR B N 1
ATOM 2933 C CA . THR B 1 80 ? -23.23139 6.30546 3.01125 1.000 16.35632 80 THR B CA 1
ATOM 2934 C C . THR B 1 80 ? -23.79913 5.25541 3.95972 1.000 16.72762 80 THR B C 1
ATOM 2935 O O . THR B 1 80 ? -24.85146 5.50260 4.55439 1.000 18.99368 80 THR B O 1
ATOM 2939 N N . THR B 1 81 ? -23.14801 4.09532 4.10356 1.000 15.58853 81 THR B N 1
ATOM 2940 C CA . THR B 1 81 ? -23.64888 3.01962 4.95129 1.000 16.20355 81 THR B CA 1
ATOM 2941 C C . THR B 1 81 ? -22.63508 2.50016 5.96188 1.000 15.44762 81 THR B C 1
ATOM 2942 O O . THR B 1 81 ? -22.98213 1.62529 6.76231 1.000 16.56374 81 THR B O 1
ATOM 2946 N N . CYS B 1 82 ? -21.39554 2.98408 5.94251 1.000 14.38486 82 CYS B N 1
ATOM 2947 C CA . CYS B 1 82 ? -20.33545 2.43488 6.78562 1.000 14.74673 82 CYS B CA 1
ATOM 2948 C C . CYS B 1 82 ? -19.69113 3.53821 7.61016 1.000 14.81658 82 CYS B C 1
ATOM 2949 O O . CYS B 1 82 ? -18.71783 4.17311 7.16923 1.000 15.41143 82 CYS B O 1
ATOM 2952 N N . PRO B 1 83 ? -20.18528 3.76969 8.82982 1.000 15.09994 83 PRO B N 1
ATOM 2953 C CA . PRO B 1 83 ? -19.60132 4.82621 9.67311 1.000 15.48863 83 PRO B CA 1
ATOM 2954 C C . PRO B 1 83 ? -18.09912 4.69682 9.88476 1.000 14.89664 83 PRO B C 1
ATOM 2955 O O . PRO B 1 83 ? -17.40312 5.71584 9.96231 1.000 15.54210 83 PRO B O 1
ATOM 2959 N N . THR B 1 84 ? -17.56899 3.47486 9.98716 1.000 14.35223 84 THR B N 1
ATOM 2960 C CA . THR B 1 84 ? -16.12379 3.33084 10.15229 1.000 14.75511 84 THR B CA 1
ATOM 2961 C C . THR B 1 84 ? -15.36943 3.92517 8.97067 1.000 14.85445 84 THR B C 1
ATOM 2962 O O . THR B 1 84 ? -14.28259 4.49003 9.13776 1.000 14.92240 84 THR B O 1
ATOM 2966 N N . PHE B 1 85 ? -15.92365 3.80652 7.76567 1.000 14.46178 85 PHE B N 1
ATOM 2967 C CA . PHE B 1 85 ? -15.29616 4.46259 6.62874 1.000 14.92750 85 PHE B CA 1
ATOM 2968 C C . PHE B 1 85 ? -15.32774 5.98104 6.78111 1.000 14.80478 85 PHE B C 1
ATOM 2969 O O . PHE B 1 85 ? -14.29153 6.63964 6.66200 1.000 15.22376 85 PHE B O 1
ATOM 2977 N N . ARG B 1 86 ? -16.50666 6.55463 7.05692 1.000 15.09183 86 ARG B N 1
ATOM 2978 C CA . ARG B 1 86 ? -16.62476 8.01278 7.15814 1.000 16.73599 86 ARG B CA 1
ATOM 2979 C C . ARG B 1 86 ? -15.77329 8.57975 8.28197 1.000 17.73375 86 ARG B C 1
ATOM 2980 O O . ARG B 1 86 ? -15.17580 9.65455 8.14141 1.000 19.45504 86 ARG B O 1
ATOM 2988 N N . ASN B 1 87 ? -15.77133 7.91899 9.42977 1.000 16.61507 87 ASN B N 1
ATOM 2989 C CA . ASN B 1 87 ? -15.23309 8.51730 10.64002 1.000 17.44632 87 ASN B CA 1
ATOM 2990 C C . ASN B 1 87 ? -13.78178 8.16431 10.88522 1.000 16.99963 87 ASN B C 1
ATOM 2991 O O . ASN B 1 87 ? -13.14330 8.81612 11.71840 1.000 18.64735 87 ASN B O 1
ATOM 2996 N N . THR B 1 88 ? -13.25305 7.15313 10.19676 1.000 15.69952 88 THR B N 1
ATOM 2997 C CA . THR B 1 88 ? -11.91510 6.66482 10.49660 1.000 16.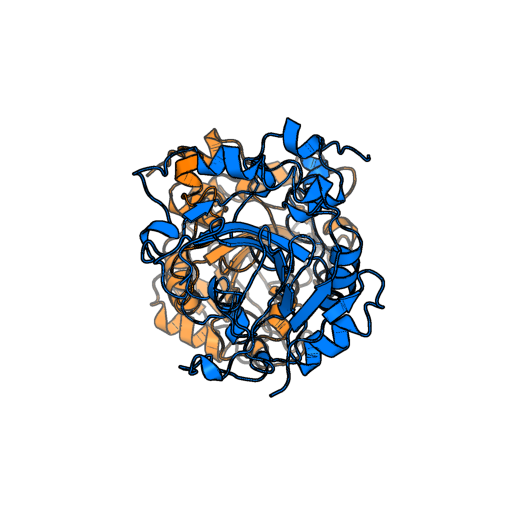15694 88 THR B CA 1
ATOM 2998 C C . THR B 1 88 ? -11.08864 6.47080 9.23448 1.000 15.37913 88 THR B C 1
ATOM 2999 O O . THR B 1 88 ? -10.04239 7.09960 9.07911 1.000 17.19335 88 THR B O 1
ATOM 3003 N N . VAL B 1 89 ? -11.53828 5.60443 8.32750 1.000 14.14729 89 VAL B N 1
ATOM 3004 C CA . VAL B 1 89 ? -10.72798 5.28942 7.15518 1.000 13.85909 89 VAL B CA 1
ATOM 3005 C C . VAL B 1 89 ? -10.56650 6.51493 6.26180 1.000 13.90154 89 VAL B C 1
ATOM 3006 O O . VAL B 1 89 ? -9.45564 6.84480 5.82816 1.000 14.62732 89 VAL B O 1
ATOM 3010 N N . LEU B 1 90 ? -11.67189 7.21504 5.99241 1.000 14.00474 90 LEU B N 1
ATOM 3011 C CA . LEU B 1 90 ? -11.67205 8.29687 5.01344 1.000 14.38424 90 LEU B CA 1
ATOM 3012 C C . LEU B 1 90 ? -10.78184 9.45051 5.44637 1.000 14.51668 90 LEU B C 1
ATOM 3013 O O . LEU B 1 90 ? -10.28909 10.20087 4.59636 1.000 16.56328 90 LEU B O 1
ATOM 3018 N N . ILE B 1 91 ? -10.57813 9.61286 6.75211 1.000 14.63065 91 ILE B N 1
ATOM 3019 C CA . ILE B 1 91 ? -9.81101 10.72579 7.29659 1.000 14.88230 91 ILE B CA 1
ATOM 3020 C C . ILE B 1 91 ? -8.44612 10.27815 7.82629 1.000 15.03751 91 ILE B C 1
ATOM 3021 O O . ILE B 1 91 ? -7.80397 11.00421 8.58307 1.000 16.86346 91 ILE B O 1
ATOM 3026 N N . ASN B 1 92 ? -7.98006 9.10612 7.41954 1.000 14.65702 92 ASN B N 1
ATOM 3027 C CA . ASN B 1 92 ? -6.72698 8.58901 7.94441 1.000 14.72866 92 ASN B CA 1
ATOM 3028 C C . ASN B 1 92 ? -5.57902 9.56020 7.66697 1.000 14.83990 92 ASN B C 1
ATOM 3029 O O . ASN B 1 92 ? -5.40624 9.99713 6.51977 1.000 14.21837 92 ASN B O 1
ATOM 3034 N N . PRO B 1 93 ? -4.77372 9.91629 8.67438 1.000 16.19655 93 PRO B N 1
ATOM 3035 C CA . PRO B 1 93 ? -3.75959 10.96071 8.44780 1.000 16.46822 93 PRO B CA 1
ATOM 3036 C C . PRO B 1 93 ? -2.65636 10.57024 7.47935 1.000 15.57474 93 PRO B C 1
ATOM 3037 O O . PRO B 1 93 ? -2.12080 11.45413 6.79846 1.000 16.08466 93 PRO B O 1
ATOM 3041 N N . VAL B 1 94 ? -2.28455 9.28915 7.39831 1.000 15.29279 94 VAL B N 1
ATOM 3042 C CA . VAL B 1 94 ? -1.25107 8.90023 6.44139 1.000 15.53352 94 VAL B CA 1
ATOM 3043 C C . VAL B 1 94 ? -1.78163 9.00621 5.01852 1.000 14.78159 94 VAL B C 1
ATOM 3044 O O . VAL B 1 94 ? -1.10386 9.52045 4.12417 1.000 15.54694 94 VAL B O 1
ATOM 3048 N N . ILE B 1 95 ? -3.00326 8.52152 4.78352 1.000 14.76785 95 ILE B N 1
ATOM 3049 C CA . ILE B 1 95 ? -3.61101 8.67711 3.46389 1.000 14.61273 95 ILE B CA 1
ATOM 3050 C C . ILE B 1 95 ? -3.62542 10.14580 3.05249 1.000 14.35471 95 ILE B C 1
ATOM 3051 O O . ILE B 1 95 ? -3.29510 10.49181 1.91254 1.000 14.61526 95 ILE B O 1
ATOM 3056 N N . HIS B 1 96 ? -3.96967 11.04252 3.97966 1.000 14.22015 96 HIS B N 1
ATOM 3057 C CA . HIS B 1 96 ? -4.02835 12.45305 3.60284 1.000 14.30355 96 HIS B CA 1
ATOM 3058 C C . HIS B 1 96 ? -2.65296 13.07307 3.43126 1.000 14.08101 96 HIS B C 1
ATOM 3059 O O . HIS B 1 96 ? -2.49042 13.96273 2.59296 1.000 14.58329 96 HIS B O 1
ATOM 3066 N N . ALA B 1 97 ? -1.64971 12.61259 4.18282 1.000 14.26783 97 ALA B N 1
ATOM 3067 C CA . ALA B 1 97 ? -0.28801 13.06561 3.91141 1.000 14.58891 97 ALA B CA 1
ATOM 3068 C C . ALA B 1 97 ? 0.14081 12.69928 2.49017 1.000 14.38895 97 ALA B C 1
ATOM 3069 O O . ALA B 1 97 ? 0.74410 13.51593 1.78495 1.000 15.40215 97 ALA B O 1
ATOM 3071 N N . ILE B 1 98 ? -0.15072 11.46727 2.06034 1.000 14.28341 98 ILE B N 1
ATOM 3072 C CA . ILE B 1 98 ? 0.14064 11.04988 0.68849 1.000 14.74218 98 ILE B CA 1
ATOM 3073 C C . ILE B 1 98 ? -0.61984 11.91789 -0.30154 1.000 13.56067 98 ILE B C 1
ATOM 3074 O O . ILE B 1 98 ? -0.05940 12.40410 -1.29152 1.000 14.22830 98 ILE B O 1
ATOM 3079 N N . CYS B 1 99 ? -1.92048 12.10032 -0.06734 1.000 13.82191 99 CYS B N 1
ATOM 3080 C CA . CYS B 1 99 ? -2.72101 12.88699 -1.00201 1.000 13.79033 99 CYS B CA 1
ATOM 3081 C C . CYS B 1 99 ? -2.21845 14.32079 -1.10027 1.000 14.33128 99 CYS B C 1
ATOM 3082 O O . CYS B 1 99 ? -2.13570 14.87878 -2.19805 1.000 14.40826 99 CYS B O 1
ATOM 3085 N N . GLU B 1 100 ? -1.88392 14.93734 0.03670 1.000 14.30455 100 GLU B N 1
ATOM 3086 C CA . GLU B 1 100 ? -1.40840 16.31697 0.01045 1.000 15.62456 100 GLU B CA 1
ATOM 3087 C C . GLU B 1 100 ? -0.11856 16.44437 -0.79105 1.000 14.73288 100 GLU B C 1
ATOM 3088 O O . GLU B 1 100 ? 0.05499 17.39886 -1.55460 1.000 16.00746 100 GLU B O 1
ATOM 3094 N N . ALA B 1 101 ? 0.79363 15.48757 -0.64220 1.000 14.19491 101 ALA B N 1
ATOM 3095 C CA . ALA B 1 101 ? 2.04414 15.54185 -1.39682 1.000 14.47137 101 ALA B CA 1
ATOM 3096 C C . ALA B 1 101 ? 1.80066 15.27204 -2.87866 1.000 13.96769 101 ALA B C 1
ATOM 3097 O O . ALA B 1 101 ? 2.33927 15.97159 -3.74773 1.000 16.04981 101 ALA B O 1
ATOM 3099 N N . TYR B 1 102 ? 0.96706 14.27532 -3.18022 1.000 14.49473 102 TYR B N 1
ATOM 3100 C CA . TYR B 1 102 ? 0.74062 13.85154 -4.55818 1.000 14.21860 102 TYR B CA 1
ATOM 3101 C C . TYR B 1 102 ? -0.05960 14.88415 -5.33947 1.000 14.16504 102 TYR B C 1
ATOM 3102 O O . TYR B 1 102 ? 0.21431 15.13250 -6.52208 1.000 15.01208 102 TYR B O 1
ATOM 3111 N N . PHE B 1 103 ? -1.06090 15.48489 -4.70189 1.000 13.97230 103 PHE B N 1
ATOM 3112 C CA . PHE B 1 103 ? -1.92957 16.45760 -5.34642 1.000 14.00129 103 PHE B CA 1
ATOM 3113 C C . PHE B 1 103 ? -1.45383 17.90049 -5.17558 1.000 14.33600 103 PHE B C 1
ATOM 3114 O O . PHE B 1 103 ? -2.18991 18.82089 -5.53956 1.000 14.45089 103 PHE B O 1
ATOM 3122 N N . GLN B 1 104 ? -0.24926 18.11911 -4.64080 0.665 12.79754 104 GLN B N 1
ATOM 3123 C CA . GLN B 1 104 ? 0.21214 19.47675 -4.36432 0.665 13.97852 104 GLN B CA 1
ATOM 3124 C C . GLN B 1 104 ? 0.09147 20.36603 -5.59436 0.665 14.25106 104 GLN B C 1
ATOM 3125 O O . GLN B 1 104 ? -0.40231 21.49204 -5.51212 0.665 13.79393 104 GLN B O 1
ATOM 3131 N N . ARG B 1 105 ? 0.51997 19.86434 -6.75325 1.000 14.43568 105 ARG B N 1
ATOM 3132 C CA . ARG B 1 105 ? 0.50631 20.68218 -7.96218 1.000 15.67650 105 ARG B CA 1
ATOM 3133 C C . ARG B 1 105 ? -0.90597 20.97571 -8.46685 1.000 15.48104 105 ARG B C 1
ATOM 3134 O O . ARG B 1 105 ? -1.13996 22.04500 -9.03814 1.000 17.87149 105 ARG B O 1
ATOM 3142 N N A THR B 1 106 ? -1.85975 20.04993 -8.30502 0.727 14.26140 106 THR B N 1
ATOM 3143 N N B THR B 1 106 ? -1.83988 20.05548 -8.25817 0.273 15.41873 106 THR B N 1
ATOM 3144 C CA A THR B 1 106 ? -3.20578 20.27793 -8.83403 0.727 13.90142 106 THR B CA 1
ATOM 3145 C CA B THR B 1 106 ? -3.19132 20.19278 -8.77745 0.273 15.48430 106 THR B CA 1
ATOM 3146 C C A THR B 1 106 ? -4.12232 21.00753 -7.85880 0.727 13.53324 106 THR B C 1
ATOM 3147 C C B THR B 1 106 ? -4.08687 21.01400 -7.86353 0.273 14.35138 106 THR B C 1
ATOM 3148 O O A THR B 1 106 ? -5.14291 21.55513 -8.28860 0.727 13.68654 106 THR B O 1
ATOM 3149 O O B THR B 1 106 ? -5.04625 21.63357 -8.33738 0.273 14.46332 106 THR B O 1
ATOM 3156 N N . GLY B 1 107 ? -3.78912 21.03894 -6.56903 1.000 13.22286 107 GLY B N 1
ATOM 3157 C CA . GLY B 1 107 ? -4.63049 21.71743 -5.59981 1.000 14.19611 107 GLY B CA 1
ATOM 3158 C C . GLY B 1 107 ? -5.47109 20.73148 -4.80964 1.000 12.97952 107 GLY B C 1
ATOM 3159 O O . GLY B 1 107 ? -5.05253 19.58869 -4.59902 1.000 13.86622 107 GLY B O 1
ATOM 3160 N N . ASP B 1 108 ? -6.67248 21.13496 -4.39399 1.000 11.98626 108 ASP B N 1
ATOM 3161 C CA . ASP B 1 108 ? -7.49395 20.28425 -3.53976 1.000 11.80257 108 ASP B CA 1
ATOM 3162 C C . ASP B 1 108 ? -7.93011 19.01191 -4.26048 1.000 11.22173 108 ASP B C 1
ATOM 3163 O O . ASP B 1 108 ? -8.05509 18.96683 -5.49533 1.000 11.74815 108 ASP B O 1
ATOM 3168 N N . TYR B 1 109 ? -8.19008 17.97912 -3.45817 1.000 11.89483 109 TYR B N 1
ATOM 3169 C CA . TYR B 1 109 ? -8.67230 16.68838 -3.92020 1.000 11.48329 109 TYR B CA 1
ATOM 3170 C C . TYR B 1 109 ? -9.90084 16.31796 -3.09156 1.000 11.29017 109 TYR B C 1
ATOM 3171 O O . TYR B 1 109 ? -10.15621 16.89292 -2.02483 1.000 11.67938 109 TYR B O 1
ATOM 3180 N N . TRP B 1 110 ? -10.66984 15.35547 -3.59311 1.000 11.51514 110 TRP B N 1
ATOM 3181 C CA . TRP B 1 110 ? -11.82716 14.83911 -2.87106 1.000 11.21122 110 TRP B CA 1
ATOM 3182 C C . TRP B 1 110 ? -12.08615 13.39940 -3.28171 1.000 11.47715 110 TRP B C 1
ATOM 3183 O O . TRP B 1 110 ? -11.41217 12.84985 -4.15502 1.000 11.90257 110 TRP B O 1
ATOM 3194 N N . LEU B 1 111 ? -13.06852 12.78507 -2.62740 1.000 11.79575 111 LEU B N 1
ATOM 3195 C CA . LEU B 1 111 ? -13.39969 11.38954 -2.89122 1.000 11.50536 111 LEU B CA 1
ATOM 3196 C C . LEU B 1 111 ? -14.33660 11.27902 -4.09191 1.000 11.49310 111 LEU B C 1
ATOM 3197 O O . LEU B 1 111 ? -15.47893 11.74984 -4.05165 1.000 12.80659 111 LEU B O 1
ATOM 3202 N N . SER B 1 112 ? -13.86084 10.63576 -5.15361 1.000 11.59931 112 SER B N 1
ATOM 3203 C CA . SER B 1 112 ? -14.68336 10.41661 -6.33461 1.000 11.69396 112 SER B CA 1
ATOM 3204 C C . SER B 1 112 ? -15.57792 9.19511 -6.18581 1.000 11.88386 112 SER B C 1
ATOM 3205 O O . SER B 1 112 ? -16.70314 9.18917 -6.69659 1.000 12.98724 112 SER B O 1
ATOM 3208 N N . ALA B 1 113 ? -15.10049 8.16423 -5.49536 1.000 11.36772 113 ALA B N 1
ATOM 3209 C CA . ALA B 1 113 ? -15.88790 6.96818 -5.24591 1.000 12.08379 113 ALA B CA 1
ATOM 3210 C C . ALA B 1 113 ? -15.21645 6.17382 -4.14185 1.000 12.00312 113 ALA B C 1
ATOM 3211 O O . ALA B 1 113 ? -13.99898 6.23408 -3.97394 1.000 11.87934 113 ALA B O 1
ATOM 3213 N N . ALA B 1 114 ? -16.00601 5.38821 -3.42580 1.000 11.63509 114 ALA B N 1
ATOM 3214 C CA . ALA B 1 114 ? -15.42629 4.34706 -2.59039 1.000 12.15535 114 ALA B CA 1
ATOM 3215 C C . ALA B 1 114 ? -16.42807 3.21010 -2.51183 1.000 11.59411 114 ALA B C 1
ATOM 3216 O O . ALA B 1 114 ? -17.59316 3.43409 -2.16844 1.000 12.09893 114 ALA B O 1
ATOM 3218 N N . PHE B 1 115 ? -15.97629 1.99521 -2.82813 1.000 11.94119 115 PHE B N 1
ATOM 3219 C CA . PHE B 1 115 ? -16.88502 0.86705 -2.94151 1.000 12.52644 115 PHE B CA 1
ATOM 3220 C C . PHE B 1 115 ? -16.17844 -0.41292 -2.53430 1.000 11.88945 115 PHE B C 1
ATOM 3221 O O . PHE B 1 115 ? -14.94640 -0.49771 -2.53484 1.000 12.28981 115 PHE B O 1
ATOM 3229 N N . LEU B 1 116 ? -16.99288 -1.41560 -2.21583 1.000 12.63867 116 LEU B N 1
ATOM 3230 C CA . LEU B 1 116 ? -16.52680 -2.76562 -1.93729 1.000 12.85176 116 LEU B CA 1
ATOM 3231 C C . LEU B 1 116 ? -16.76127 -3.67077 -3.13910 1.000 12.28239 116 LEU B C 1
ATOM 3232 O O . LEU B 1 116 ? -17.82414 -3.62743 -3.76936 1.000 13.07487 116 LEU B O 1
ATOM 3237 N N . ARG B 1 117 ? -15.76024 -4.48572 -3.44472 1.000 12.36643 117 ARG B N 1
ATOM 3238 C CA . ARG B 1 117 ? -15.93120 -5.69833 -4.23028 1.000 12.05759 117 ARG B CA 1
ATOM 3239 C C . ARG B 1 117 ? -15.67193 -6.89371 -3.32721 1.000 12.75821 117 ARG B C 1
ATOM 3240 O O . ARG B 1 117 ? -14.66285 -6.93025 -2.60773 1.000 13.61787 117 ARG B O 1
ATOM 3248 N N . GLU B 1 118 ? -16.56740 -7.87638 -3.37166 1.000 13.43009 118 GLU B N 1
ATOM 3249 C CA . GLU B 1 118 ? -16.34542 -9.15699 -2.71332 1.000 14.20081 118 GLU B CA 1
ATOM 3250 C C . GLU B 1 118 ? -16.29918 -10.22597 -3.79295 1.000 14.21053 118 GLU B C 1
ATOM 3251 O O . GLU B 1 118 ? -17.23197 -10.33836 -4.59459 1.000 14.50228 118 GLU B O 1
ATOM 3257 N N . ILE B 1 119 ? -15.21112 -10.99033 -3.83282 1.000 14.14745 119 ILE B N 1
ATOM 3258 C CA . ILE B 1 119 ? -14.97884 -11.95653 -4.90159 1.000 14.87935 119 ILE B CA 1
ATOM 3259 C C . ILE B 1 119 ? -15.03467 -13.34759 -4.29311 1.000 15.44335 119 ILE B C 1
ATOM 3260 O O . ILE B 1 119 ? -14.12319 -13.75037 -3.55820 1.000 15.49984 119 ILE B O 1
ATOM 3265 N N . GLU B 1 120 ? -16.08016 -14.09608 -4.62618 0.931 15.83568 120 GLU B N 1
ATOM 3266 C CA . GLU B 1 120 ? -16.25469 -15.41749 -4.05219 0.931 17.19266 120 GLU B CA 1
ATOM 3267 C C . GLU B 1 120 ? -15.39287 -16.43930 -4.78467 0.931 16.09360 120 GLU B C 1
ATOM 3268 O O . GLU B 1 120 ? -14.90414 -16.20431 -5.89473 0.931 16.25868 120 GLU B O 1
ATOM 3274 N N . SER B 1 121 ? -15.21136 -17.58702 -4.13771 1.000 17.23954 121 SER B N 1
ATOM 3275 C CA . SER B 1 121 ? -14.46784 -18.68833 -4.73277 1.000 18.16020 121 SER B CA 1
ATOM 3276 C C . SER B 1 121 ? -15.01696 -19.02250 -6.11196 1.000 17.91284 121 SER B C 1
ATOM 3277 O O . SER B 1 121 ? -16.23100 -19.12370 -6.30229 1.000 18.06335 121 SER B O 1
ATOM 3280 N N . GLY B 1 122 ? -14.11549 -19.19628 -7.07794 1.000 17.71956 122 GLY B N 1
ATOM 3281 C CA . GLY B 1 122 ? -14.50216 -19.57100 -8.41975 1.000 18.16259 122 GLY B CA 1
ATOM 3282 C C . GLY B 1 122 ? -14.69926 -18.42747 -9.39429 1.000 18.49157 122 GLY B C 1
ATOM 3283 O O . GLY B 1 122 ? -14.86242 -18.68432 -10.59401 1.000 19.82677 122 GLY B O 1
ATOM 3284 N N . MET B 1 123 ? -14.67934 -17.17859 -8.93374 0.704 15.33563 123 MET B N 1
ATOM 3285 C CA . MET B 1 123 ? -14.84932 -16.08231 -9.88286 0.704 14.76886 123 MET B CA 1
ATOM 3286 C C . MET B 1 123 ? -13.54565 -15.81757 -10.62905 0.704 15.64856 123 MET B C 1
ATOM 3287 O O . MET B 1 123 ? -12.47514 -15.77348 -10.01867 0.704 16.34518 123 MET B O 1
ATOM 3292 N N . PRO B 1 124 ? -13.60525 -15.60752 -11.93489 1.000 17.08836 124 PRO B N 1
ATOM 3293 C CA . PRO B 1 124 ? -12.39358 -15.26865 -12.68231 1.000 17.92890 124 PRO B CA 1
ATOM 3294 C C . PRO B 1 124 ? -11.97228 -13.82557 -12.44624 1.000 16.18038 124 PRO B C 1
ATOM 3295 O O . PRO B 1 124 ? -12.67887 -13.02436 -11.82862 1.000 17.70134 124 PRO B O 1
ATOM 3299 N N . ALA B 1 125 ? -10.80342 -13.50482 -12.99417 1.000 15.49022 125 ALA B N 1
ATOM 3300 C CA . ALA B 1 125 ? -10.17934 -12.20543 -12.81972 1.000 15.50792 125 ALA B CA 1
ATOM 3301 C C . ALA B 1 125 ? -10.99386 -11.09390 -13.47244 1.000 14.83957 125 ALA B C 1
ATOM 3302 O O . ALA B 1 125 ? -11.76444 -11.30397 -14.41713 1.000 15.16290 125 ALA B O 1
ATOM 3304 N N . GLN B 1 126 ? -10.78450 -9.89076 -12.96848 1.000 14.50953 126 GLN B N 1
ATOM 3305 C CA . GLN B 1 126 ? -11.28698 -8.65459 -13.53289 1.000 14.36754 126 GLN B CA 1
ATOM 3306 C C . GLN B 1 126 ? -10.42844 -8.24932 -14.73287 1.000 14.02960 126 GLN B C 1
ATOM 3307 O O . GLN B 1 126 ? -9.21665 -8.47453 -14.73385 1.000 14.64516 126 GLN B O 1
ATOM 3313 N N . PRO B 1 127 ? -11.02076 -7.62968 -15.75892 1.000 13.73639 127 PRO B N 1
ATOM 3314 C CA . PRO B 1 127 ? -10.20100 -7.10771 -16.86344 1.000 14.23290 127 PRO B CA 1
ATOM 3315 C C . PRO B 1 127 ? -9.22657 -6.03444 -16.39210 1.000 13.77647 127 PRO B C 1
ATOM 3316 O O . PRO B 1 127 ? -9.53664 -5.23488 -15.50529 1.000 14.58002 127 PRO B O 1
ATOM 3320 N N . PHE B 1 128 ? -8.03892 -6.01727 -17.00637 1.000 14.44043 128 PHE B N 1
ATOM 3321 C CA . PHE B 1 128 ? -7.08494 -4.94048 -16.76163 1.000 14.28294 128 PHE B CA 1
ATOM 3322 C C . PHE B 1 128 ? -7.68425 -3.59829 -17.16051 1.000 13.54162 128 PHE B C 1
ATOM 3323 O O . PHE B 1 128 ? -8.38476 -3.47962 -18.17165 1.000 15.20747 128 PHE B O 1
ATOM 3331 N N . HIS B 1 129 ? -7.38935 -2.56802 -16.37545 1.000 13.19477 129 HIS B N 1
ATOM 3332 C CA . HIS B 1 129 ? -7.93789 -1.25016 -16.65143 1.000 12.96938 129 HIS B CA 1
ATOM 3333 C C . HIS B 1 129 ? -7.09066 -0.20172 -15.94800 1.000 12.83867 129 HIS B C 1
ATOM 3334 O O . HIS B 1 129 ? -6.23883 -0.51247 -15.10764 1.000 13.46730 129 HIS B O 1
ATOM 3341 N N . ARG B 1 130 ? -7.35112 1.05048 -16.30351 1.000 13.47450 130 ARG B N 1
ATOM 3342 C CA . ARG B 1 130 ? -6.96150 2.20563 -15.51648 1.000 12.83851 130 ARG B CA 1
ATOM 3343 C C . ARG B 1 130 ? -8.22355 2.76822 -14.88428 1.000 12.38609 130 ARG B C 1
ATOM 3344 O O . ARG B 1 130 ? -9.26863 2.85730 -15.53985 1.000 12.74379 130 ARG B O 1
ATOM 3352 N N . ASP B 1 131 ? -8.14208 3.13145 -13.60324 1.000 11.94348 131 ASP B N 1
ATOM 3353 C CA . ASP B 1 131 ? -9.27981 3.80044 -12.98676 1.000 12.15901 131 ASP B CA 1
ATOM 3354 C C . ASP B 1 131 ? -9.57876 5.11588 -13.69774 1.000 11.70128 131 ASP B C 1
ATOM 3355 O O . ASP B 1 131 ? -10.72254 5.58460 -13.65580 1.000 12.96884 131 ASP B O 1
ATOM 3360 N N . ASP B 1 132 ? -8.56826 5.67638 -14.39275 1.000 11.88375 132 ASP B N 1
ATOM 3361 C CA . ASP B 1 132 ? -8.68975 6.91491 -15.16077 1.000 12.13544 132 ASP B CA 1
ATOM 3362 C C . ASP B 1 132 ? -9.86835 6.89554 -16.11552 1.000 12.43381 132 ASP B C 1
ATOM 3363 O O . ASP B 1 132 ? -10.31737 7.95936 -16.55218 1.000 12.36921 132 ASP B O 1
ATOM 3368 N N . ALA B 1 133 ? -10.29725 5.70919 -16.55856 1.000 12.70861 133 ALA B N 1
ATOM 3369 C CA . ALA B 1 133 ? -11.37762 5.62278 -17.53718 1.000 12.59037 133 ALA B CA 1
ATOM 3370 C C . ALA B 1 133 ? -12.68776 6.24126 -17.05204 1.000 11.85134 133 ALA B C 1
ATOM 3371 O O . ALA B 1 133 ? -13.57276 6.48655 -17.88143 1.000 13.21250 133 ALA B O 1
ATOM 3373 N N . THR B 1 134 ? -12.82971 6.52636 -15.74937 1.000 11.92457 134 THR B N 1
ATOM 3374 C CA . THR B 1 134 ? -14.00522 7.26407 -15.28205 1.000 11.67745 134 THR B CA 1
ATOM 3375 C C . THR B 1 134 ? -14.09081 8.62814 -15.94399 1.000 11.31242 134 THR B C 1
ATOM 3376 O O . THR B 1 134 ? -15.19068 9.13206 -16.20122 1.000 11.77978 134 THR B O 1
ATOM 3380 N N . HIS B 1 135 ? -12.93637 9.25562 -16.19340 1.000 11.16188 135 HIS B N 1
ATOM 3381 C CA . HIS B 1 135 ? -12.84729 10.60407 -16.75362 1.000 11.25957 135 HIS B CA 1
ATOM 3382 C C . HIS B 1 135 ? -11.90292 10.53449 -17.94434 1.000 10.96746 135 HIS B C 1
ATOM 3383 O O . HIS B 1 135 ? -10.69236 10.76979 -17.80243 1.000 11.52650 135 HIS B O 1
ATOM 3390 N N . PRO B 1 136 ? -12.43114 10.22484 -19.13745 1.000 11.39618 136 PRO B N 1
ATOM 3391 C CA . PRO B 1 136 ? -11.58119 10.00277 -20.32349 1.000 12.14538 136 PRO B CA 1
ATOM 3392 C C . PRO B 1 136 ? -10.63752 11.13990 -20.68657 1.000 11.47538 136 PRO B C 1
ATOM 3393 O O . PRO B 1 136 ? -9.67123 10.89644 -21.42448 1.000 12.38805 136 PRO B O 1
ATOM 3397 N N . LEU B 1 137 ? -10.86236 12.36624 -20.20490 1.000 11.70375 137 LEU B N 1
ATOM 3398 C CA . LEU B 1 137 ? -9.89814 13.43036 -20.48333 1.000 12.07937 137 LEU B CA 1
ATOM 3399 C C . LEU B 1 137 ? -8.51140 13.08779 -19.94083 1.000 11.92858 137 LEU B C 1
ATOM 3400 O O . LEU B 1 137 ? -7.49895 13.59368 -20.44657 1.000 12.70418 137 LEU B O 1
ATOM 3405 N N . MET B 1 138 ? -8.43712 12.24181 -18.90754 1.00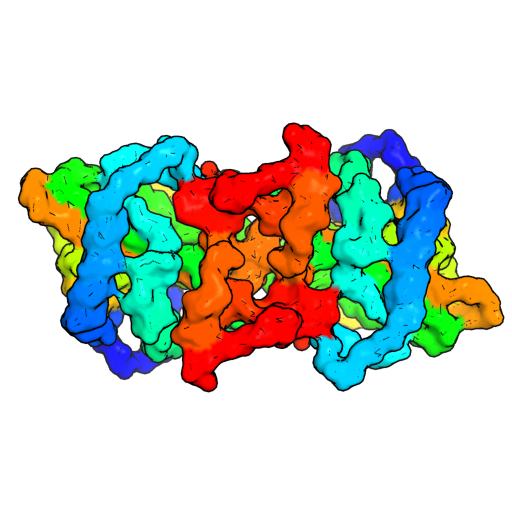0 12.20249 138 MET B N 1
ATOM 3406 C CA . MET B 1 138 ? -7.13864 11.88864 -18.34160 1.000 12.08520 138 MET B CA 1
ATOM 3407 C C . MET B 1 138 ? -6.24838 11.18414 -19.35265 1.000 12.53901 138 MET B C 1
ATOM 3408 O O . MET B 1 138 ? -5.01754 11.24629 -19.25078 1.000 12.78870 138 MET B O 1
ATOM 3413 N N . HIS B 1 139 ? -6.84388 10.50674 -20.33212 1.000 12.75948 139 HIS B N 1
ATOM 3414 C CA . HIS B 1 139 ? -6.05358 9.81945 -21.34587 1.000 13.09576 139 HIS B CA 1
ATOM 3415 C C . HIS B 1 139 ? -5.14923 10.78225 -22.09457 1.000 13.48314 139 HIS B C 1
ATOM 3416 O O . HIS B 1 139 ? -4.05496 10.40048 -22.52624 1.000 14.51755 139 HIS B O 1
ATOM 3423 N N . TYR B 1 140 ? -5.58233 12.03253 -22.24365 1.000 14.12057 140 TYR B N 1
ATOM 3424 C CA . TYR B 1 140 ? -4.86259 13.03599 -23.01077 1.000 14.15386 140 TYR B CA 1
ATOM 3425 C C . TYR B 1 140 ? -3.93555 13.88815 -22.15328 1.000 14.56982 140 TYR B C 1
ATOM 3426 O O . TYR B 1 140 ? -3.14892 14.66449 -22.70334 1.000 16.20167 140 TYR B O 1
ATOM 3435 N N . GLN B 1 141 ? -3.98311 13.75086 -20.83182 1.000 14.34850 141 GLN B N 1
ATOM 3436 C CA A GLN B 1 141 ? -3.09480 14.52291 -19.97066 0.525 14.89751 141 GLN B CA 1
ATOM 3437 C CA B GLN B 1 141 ? -3.09187 14.52660 -19.97934 0.475 14.80782 141 GLN B CA 1
ATOM 3438 C C . GLN B 1 141 ? -1.67446 13.97329 -20.07195 1.000 16.02733 141 GLN B C 1
ATOM 3439 O O . GLN B 1 141 ? -1.47478 12.76687 -19.91141 1.000 17.15377 141 GLN B O 1
ATOM 3450 N N . PRO B 1 142 ? -0.67135 14.81437 -20.33045 1.000 17.42175 142 PRO B N 1
ATOM 3451 C CA . PRO B 1 142 ? 0.71177 14.32485 -20.37350 1.000 19.06545 142 PRO B CA 1
ATOM 3452 C C . PRO B 1 142 ? 1.13561 13.77473 -19.02313 1.000 19.34938 142 PRO B C 1
ATOM 3453 O O . PRO B 1 142 ? 0.64590 14.20030 -17.97715 1.000 17.91504 142 PRO B O 1
ATOM 3457 N N . LEU B 1 143 ? 2.09469 12.84299 -19.05928 1.000 21.45134 143 LEU B N 1
ATOM 3458 C CA . LEU B 1 143 ? 2.54595 12.17981 -17.83962 1.000 22.82327 143 LEU B CA 1
ATOM 3459 C C . LEU B 1 143 ? 3.10854 13.17347 -16.83313 1.000 21.92412 143 LEU B C 1
ATOM 3460 O O . LEU B 1 143 ? 2.95460 12.98376 -15.62136 1.000 22.58733 143 LEU B O 1
ATOM 3465 N N . GLU B 1 144 ? 3.73823 14.24575 -17.31233 1.000 21.39846 144 GLU B N 1
ATOM 3466 C CA . GLU B 1 144 ? 4.39595 15.20543 -16.43841 1.000 21.73460 144 GLU B CA 1
ATOM 3467 C C . GLU B 1 144 ? 3.44737 16.25091 -15.86595 1.000 19.53405 144 GLU B C 1
ATOM 3468 O O . GLU B 1 144 ? 3.86180 17.01799 -14.99060 1.000 20.80000 144 GLU B O 1
ATOM 3474 N N . ALA B 1 145 ? 2.19886 16.30047 -16.33113 1.000 17.32195 145 ALA B N 1
ATOM 3475 C CA . ALA B 1 145 ? 1.24296 17.26929 -15.82826 1.000 16.76121 145 ALA B CA 1
ATOM 3476 C C . ALA B 1 145 ? 0.87786 16.93222 -14.38348 1.000 14.76003 145 ALA B C 1
ATOM 3477 O O . ALA B 1 145 ? 1.07735 15.80238 -13.93484 1.000 15.29565 145 ALA B O 1
ATOM 3479 N N . PRO B 1 146 ? 0.34427 17.89500 -13.63348 1.000 14.20901 146 PRO B N 1
ATOM 3480 C CA . PRO B 1 146 ? -0.09573 17.60922 -12.25786 1.000 14.04466 146 PRO B CA 1
ATOM 3481 C C . PRO B 1 146 ? -1.08604 16.45926 -12.24006 1.000 14.22285 146 PRO B C 1
ATOM 3482 O O . PRO B 1 146 ? -2.09154 16.48924 -12.96531 1.000 14.00587 146 PRO B O 1
ATOM 3486 N N . PRO B 1 147 ? -0.84342 15.42062 -11.44184 1.000 13.92699 147 PRO B N 1
ATOM 3487 C CA . PRO B 1 147 ? -1.79352 14.30363 -11.41042 1.000 13.77872 147 PRO B CA 1
ATOM 3488 C C . PRO B 1 147 ? -3.13286 14.73175 -10.83341 1.000 13.58939 147 PRO B C 1
ATOM 3489 O O . PRO B 1 147 ? -3.21162 15.58724 -9.94246 1.000 13.85691 147 PRO B O 1
ATOM 3493 N N . VAL B 1 148 ? -4.19466 14.11323 -11.35454 1.000 12.37335 148 VAL B N 1
ATOM 3494 C CA . VAL B 1 148 ? -5.55563 14.43524 -10.95631 1.000 11.96140 148 VAL B CA 1
ATOM 3495 C C . VAL B 1 148 ? -6.31656 13.25179 -10.38330 1.000 11.73698 148 VAL B C 1
ATOM 3496 O O . VAL B 1 148 ? -7.47130 13.42262 -9.98061 1.000 11.93655 148 VAL B O 1
ATOM 3500 N N . SER B 1 149 ? -5.70301 12.07187 -10.27957 1.000 12.04590 149 SER B N 1
ATOM 3501 C CA A SER B 1 149 ? -6.39606 10.91549 -9.73082 0.157 12.18480 149 SER B CA 1
ATOM 3502 C CA B SER B 1 149 ? -6.40282 10.93974 -9.68414 0.843 12.10004 149 SER B CA 1
ATOM 3503 C C . SER B 1 149 ? -5.41246 10.02925 -8.97365 1.000 11.81189 149 SER B C 1
ATOM 3504 O O . SER B 1 149 ? -4.23268 9.96095 -9.32992 1.000 12.56695 149 SER B O 1
ATOM 3509 N N . LEU B 1 150 ? -5.91396 9.32119 -7.95197 1.000 11.97676 150 LEU B N 1
ATOM 3510 C CA . LEU B 1 150 ? -5.11840 8.40254 -7.14074 1.000 12.68910 150 LEU B CA 1
ATOM 3511 C C . LEU B 1 150 ? -6.03341 7.31332 -6.59623 1.000 11.98717 150 LEU B C 1
ATOM 3512 O O . LEU B 1 150 ? -7.13710 7.61111 -6.13001 1.000 12.77809 150 LEU B O 1
ATOM 3517 N N . SER B 1 151 ? -5.58883 6.06124 -6.66039 1.000 11.72314 151 SER B N 1
ATOM 3518 C CA . SER B 1 151 ? -6.39136 4.94182 -6.19362 1.000 12.63738 151 SER B CA 1
ATOM 3519 C C . SER B 1 151 ? -5.79866 4.36924 -4.91376 1.000 12.48997 151 SER B C 1
ATOM 3520 O O . SER B 1 151 ? -4.60667 4.05159 -4.85579 1.000 13.21707 151 SER B O 1
ATOM 3523 N N . VAL B 1 152 ? -6.63211 4.22532 -3.89406 1.000 12.37774 152 VAL B N 1
ATOM 3524 C CA . VAL B 1 152 ? -6.22234 3.73177 -2.58662 1.000 12.83460 152 VAL B CA 1
ATOM 3525 C C . VAL B 1 152 ? -7.01333 2.45460 -2.32508 1.000 12.52135 152 VAL B C 1
ATOM 3526 O O . VAL B 1 152 ? -8.24044 2.49154 -2.16985 1.000 12.95095 152 VAL B O 1
ATOM 3530 N N . ILE B 1 153 ? -6.31980 1.32257 -2.30554 1.000 12.49882 153 ILE B N 1
ATOM 3531 C CA . ILE B 1 153 ? -6.94930 0.00902 -2.33973 1.000 13.44008 153 ILE B CA 1
ATOM 3532 C C . ILE B 1 153 ? -6.72585 -0.68450 -0.99770 1.000 13.21296 153 ILE B C 1
ATOM 3533 O O . ILE B 1 153 ? -5.58497 -0.98966 -0.63308 1.000 14.94670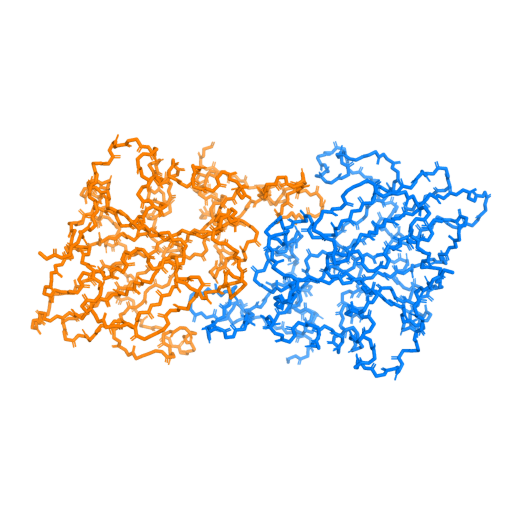 153 ILE B O 1
ATOM 3538 N N . PHE B 1 154 ? -7.82036 -0.94752 -0.26878 1.000 12.81596 154 PHE B N 1
ATOM 3539 C CA . PHE B 1 154 ? -7.76011 -1.53044 1.07264 1.000 13.48713 154 PHE B CA 1
ATOM 3540 C C . PHE B 1 154 ? -8.12667 -3.00340 1.01036 1.000 12.86527 154 PHE B C 1
ATOM 3541 O O . PHE B 1 154 ? -9.28047 -3.32800 0.68840 1.000 13.95713 154 PHE B O 1
ATOM 3549 N N . PRO B 1 155 ? -7.21849 -3.91848 1.34354 1.000 12.44437 155 PRO B N 1
ATOM 3550 C CA . PRO B 1 155 ? -7.61989 -5.31815 1.54318 1.000 13.67892 155 PRO B CA 1
ATOM 3551 C C . PRO B 1 155 ? -8.37250 -5.45800 2.85716 1.000 13.26653 155 PRO B C 1
ATOM 3552 O O . PRO B 1 155 ? -7.88431 -5.04366 3.91046 1.000 13.93477 155 PRO B O 1
ATOM 3556 N N . LEU B 1 156 ? -9.56830 -6.04129 2.79510 1.000 13.63703 156 LEU B N 1
ATOM 3557 C CA . LEU B 1 156 ? -10.32449 -6.31739 4.01006 1.000 14.93962 156 LEU B CA 1
ATOM 3558 C C . LEU B 1 156 ? -10.29904 -7.78496 4.38389 1.000 15.56753 156 LEU B C 1
ATOM 3559 O O . LEU B 1 156 ? -10.83238 -8.15693 5.43837 1.000 16.44945 156 LEU B O 1
ATOM 3564 N N . THR B 1 157 ? -9.71656 -8.61471 3.52501 1.000 15.99741 157 THR B N 1
ATOM 3565 C CA . THR B 1 157 ? -9.28506 -9.96830 3.82307 1.000 15.99719 157 THR B CA 1
ATOM 3566 C C . THR B 1 157 ? -7.83728 -10.06549 3.37942 1.000 15.98299 157 THR B C 1
ATOM 3567 O O . THR B 1 157 ? -7.30219 -9.14692 2.75291 1.000 16.63101 157 THR B O 1
ATOM 3571 N N . GLU B 1 158 ? -7.20083 -11.19060 3.68544 1.000 15.83543 158 GLU B N 1
ATOM 3572 C CA . GLU B 1 158 ? -5.91165 -11.46520 3.07419 1.000 17.75041 158 GLU B CA 1
ATOM 3573 C C . GLU B 1 158 ? -6.04100 -11.43982 1.55201 1.000 15.80687 158 GLU B C 1
ATOM 3574 O O . GLU B 1 158 ? -7.08495 -11.78963 0.98518 1.000 15.49849 158 GLU B O 1
ATOM 3580 N N . PHE B 1 159 ? -4.97889 -10.97609 0.89526 1.000 15.64699 159 PHE B N 1
ATOM 3581 C CA . PHE B 1 159 ? -4.81918 -11.05637 -0.55483 1.000 14.81763 159 PHE B CA 1
ATOM 3582 C C . PHE B 1 159 ? -3.68788 -12.04318 -0.80416 1.000 14.89251 159 PHE B C 1
ATOM 3583 O O . PHE B 1 159 ? -2.55081 -11.79370 -0.38906 1.000 15.39318 159 PHE B O 1
ATOM 3591 N N . THR B 1 160 ? -3.98582 -13.13949 -1.49494 1.000 15.85186 160 THR B N 1
ATOM 3592 C CA . THR B 1 160 ? -3.00705 -14.18599 -1.76340 1.000 16.74736 160 THR B CA 1
ATOM 3593 C C . THR B 1 160 ? -2.93733 -14.46662 -3.25953 1.000 17.59981 160 THR B C 1
ATOM 3594 O O . THR B 1 160 ? -3.79781 -14.04749 -4.03543 1.000 17.02800 160 THR B O 1
ATOM 3598 N N . GLU B 1 161 ? -1.90227 -15.20375 -3.67072 1.000 18.53263 161 GLU B N 1
ATOM 3599 C CA . GLU B 1 161 ? -1.84926 -15.66118 -5.05583 1.000 19.92049 161 GLU B CA 1
ATOM 3600 C C . GLU B 1 161 ? -3.07888 -16.49620 -5.39992 1.000 19.24915 161 GLU B C 1
ATOM 3601 O O . GLU B 1 161 ? -3.66512 -16.34822 -6.48157 1.000 20.18066 161 GLU B O 1
ATOM 3607 N N . GLU B 1 162 ? -3.50082 -17.36217 -4.47483 1.000 18.30103 162 GLU B N 1
ATOM 3608 C CA . GLU B 1 162 ? -4.62806 -18.24949 -4.74171 1.000 18.31981 162 GLU B CA 1
ATOM 3609 C C . GLU B 1 162 ? -5.94551 -17.49034 -4.84189 1.000 17.86705 162 GLU B C 1
ATOM 3610 O O . GLU B 1 162 ? -6.80166 -17.84631 -5.65625 1.000 18.92710 162 GLU B O 1
ATOM 3616 N N . ASN B 1 163 ? -6.14852 -16.47125 -4.00778 1.000 15.44784 163 ASN B N 1
ATOM 3617 C CA . ASN B 1 163 ? -7.46591 -15.84673 -3.93678 1.000 15.44954 163 ASN B CA 1
ATOM 3618 C C . ASN B 1 163 ? -7.62761 -14.61130 -4.81312 1.000 15.69089 163 ASN B C 1
ATOM 3619 O O . ASN B 1 163 ? -8.70189 -14.01202 -4.79912 1.000 16.02883 163 ASN B O 1
ATOM 3624 N N . GLY B 1 164 ? -6.60125 -14.22382 -5.56751 1.000 15.73968 164 GLY B N 1
ATOM 3625 C CA . GLY B 1 164 ? -6.72165 -13.16479 -6.55290 1.000 16.10494 164 GLY B CA 1
ATOM 3626 C C . GLY B 1 164 ? -6.26443 -11.78502 -6.12069 1.000 14.97708 164 GLY B C 1
ATOM 3627 O O . GLY B 1 164 ? -6.87865 -10.78362 -6.50674 1.000 15.78315 164 GLY B O 1
ATOM 3628 N N . ALA B 1 165 ? -5.17635 -11.71280 -5.34876 1.000 14.82157 165 ALA B N 1
ATOM 3629 C CA . ALA B 1 165 ? -4.57048 -10.43615 -4.98227 1.000 14.73306 165 ALA B CA 1
ATOM 3630 C C . ALA B 1 165 ? -4.45695 -9.51419 -6.19046 1.000 14.58835 165 ALA B C 1
ATOM 3631 O O . ALA B 1 165 ? -4.09957 -9.94909 -7.28516 1.000 15.27928 165 ALA B O 1
ATOM 3633 N N . THR B 1 166 ? -4.73089 -8.22687 -5.97193 1.000 13.42609 166 THR B N 1
ATOM 3634 C CA . THR B 1 166 ? -4.70056 -7.24640 -7.05263 1.000 13.79952 166 THR B CA 1
ATOM 3635 C C . THR B 1 166 ? -3.41010 -7.35068 -7.85263 1.000 13.30153 166 THR B C 1
ATOM 3636 O O . THR B 1 166 ? -2.31410 -7.43877 -7.28989 1.000 14.92983 166 THR B O 1
ATOM 3640 N N . GLU B 1 167 ? -3.55191 -7.33021 -9.17183 1.000 13.78845 167 GLU B N 1
ATOM 3641 C CA . GLU B 1 167 ? -2.43540 -7.42649 -10.10026 1.000 15.39404 167 GLU B CA 1
ATOM 3642 C C . GLU B 1 167 ? -2.14321 -6.03417 -10.63993 1.000 14.54892 167 GLU B C 1
ATOM 3643 O O . GLU B 1 167 ? -3.05840 -5.33160 -11.06887 1.000 16.22795 167 GLU B O 1
ATOM 3649 N N . VAL B 1 168 ? -0.87955 -5.61857 -10.57021 1.000 14.07255 168 VAL B N 1
ATOM 3650 C CA . VAL B 1 168 ? -0.45921 -4.27898 -10.96587 1.000 15.10819 168 VAL B CA 1
ATOM 3651 C C . VAL B 1 168 ? 0.67618 -4.41881 -11.96878 1.000 14.56840 168 VAL B C 1
ATOM 3652 O O . VAL B 1 168 ? 1.63490 -5.15652 -11.72019 1.000 15.24764 168 VAL B O 1
ATOM 3656 N N . ILE B 1 169 ? 0.58441 -3.70802 -13.09159 1.000 14.78282 169 ILE B N 1
ATOM 3657 C CA . ILE B 1 169 ? 1.67172 -3.69248 -14.06989 1.000 14.87845 169 ILE B CA 1
ATOM 3658 C C . ILE B 1 169 ? 2.54932 -2.47911 -13.77068 1.000 15.14575 169 ILE B C 1
ATOM 3659 O O . ILE B 1 169 ? 2.18604 -1.33947 -14.07634 1.000 15.20825 169 ILE B O 1
ATOM 3664 N N . LEU B 1 170 ? 3.70955 -2.71901 -13.15713 1.000 15.81435 170 LEU B N 1
ATOM 3665 C CA . LEU B 1 170 ? 4.59274 -1.61530 -12.79819 1.000 16.54820 170 LEU B CA 1
ATOM 3666 C C . LEU B 1 170 ? 5.06762 -0.89407 -14.05137 1.000 15.82361 170 LEU B C 1
ATOM 3667 O O . LEU B 1 170 ? 5.32173 -1.51455 -15.08544 1.000 17.09950 170 LEU B O 1
ATOM 3672 N N . GLY B 1 171 ? 5.15746 0.43211 -13.96101 1.000 15.86143 171 GLY B N 1
ATOM 3673 C CA . GLY B 1 171 ? 5.61537 1.24946 -15.06504 1.000 16.47033 171 GLY B CA 1
ATOM 3674 C C . GLY B 1 171 ? 4.59911 1.49483 -16.15670 1.000 16.38580 171 GLY B C 1
ATOM 3675 O O . GLY B 1 171 ? 4.90499 2.22244 -17.10956 1.000 17.42399 171 GLY B O 1
ATOM 3676 N N . SER B 1 172 ? 3.39371 0.93130 -16.04918 1.000 16.26971 172 SER B N 1
ATOM 3677 C CA . SER B 1 172 ? 2.41304 1.06627 -17.12242 1.000 15.92280 172 SER B CA 1
ATOM 3678 C C . SER B 1 172 ? 1.81942 2.46830 -17.22006 1.000 15.87229 172 SER B C 1
ATOM 3679 O O . SER B 1 172 ? 1.14004 2.77153 -18.21244 1.000 16.04720 172 SER B O 1
ATOM 3682 N N . HIS B 1 173 ? 2.07240 3.33738 -16.23783 1.000 16.04995 173 HIS B N 1
ATOM 3683 C CA . HIS B 1 173 ? 1.72237 4.74502 -16.40135 1.000 16.55421 173 HIS B CA 1
ATOM 3684 C C . HIS B 1 173 ? 2.54796 5.43787 -17.47494 1.000 17.58188 173 HIS B C 1
ATOM 3685 O O . HIS B 1 173 ? 2.17662 6.53146 -17.90500 1.000 18.74455 173 HIS B O 1
ATOM 3692 N N . ARG B 1 174 ? 3.64806 4.83985 -17.91917 1.000 18.23836 174 ARG B N 1
ATOM 3693 C CA . ARG B 1 174 ? 4.42441 5.40008 -19.01575 1.000 19.50516 174 ARG B CA 1
ATOM 3694 C C . ARG B 1 174 ? 3.91049 4.96937 -20.38314 1.000 20.24499 174 ARG B C 1
ATOM 3695 O O . ARG B 1 174 ? 4.43834 5.43232 -21.39902 1.000 22.79592 174 ARG B O 1
ATOM 3703 N N . TRP B 1 175 ? 2.88905 4.11468 -20.43507 1.000 19.29683 175 TRP B N 1
ATOM 3704 C CA . TRP B 1 175 ? 2.29402 3.70040 -21.69868 1.000 18.82404 175 TRP B CA 1
ATOM 3705 C C . TRP B 1 175 ? 1.21214 4.68882 -22.10517 1.000 18.96632 175 TRP B C 1
ATOM 3706 O O . TRP B 1 175 ? 0.42418 5.13842 -21.27000 1.000 18.41554 175 TRP B O 1
ATOM 3717 N N . THR B 1 176 ? 1.14221 4.98936 -23.40216 1.000 20.40767 176 THR B N 1
ATOM 3718 C CA . THR B 1 176 ? 0.00371 5.75367 -23.89773 1.000 21.70184 176 THR B CA 1
ATOM 3719 C C . THR B 1 176 ? -1.28273 4.94743 -23.76922 1.000 20.70051 176 THR B C 1
ATOM 3720 O O . THR B 1 176 ? -2.26675 5.41615 -23.18156 1.000 19.88034 176 THR B O 1
ATOM 3724 N N . GLU B 1 177 ? -1.28117 3.71752 -24.27714 1.000 20.72682 177 GLU B N 1
ATOM 3725 C CA . GLU B 1 177 ? -2.46983 2.88090 -24.32097 1.000 21.53074 177 GLU B CA 1
ATOM 3726 C C . GLU B 1 177 ? -2.38682 1.75021 -23.30341 1.000 20.85288 177 GLU B C 1
ATOM 3727 O O . GLU B 1 177 ? -1.30126 1.26645 -22.97343 1.000 20.63394 177 GLU B O 1
ATOM 3733 N N . VAL B 1 178 ? -3.55761 1.33150 -22.81301 1.000 19.68794 178 VAL B N 1
ATOM 3734 C CA . VAL B 1 178 ? -3.64124 0.12445 -21.99414 1.000 19.75903 178 VAL B CA 1
ATOM 3735 C C . VAL B 1 178 ? -3.24443 -1.09263 -22.81347 1.000 20.97807 178 VAL B C 1
ATOM 3736 O O . VAL B 1 178 ? -2.48651 -1.95394 -22.35436 1.000 20.88468 178 VAL B O 1
ATOM 3740 N N . GLY B 1 179 ? -3.75028 -1.18382 -24.04022 1.000 22.76358 179 GLY B N 1
ATOM 3741 C CA . GLY B 1 179 ? -3.47410 -2.35005 -24.85019 1.000 23.62505 179 GLY B CA 1
ATOM 3742 C C . GLY B 1 179 ? -4.18116 -3.57960 -24.30738 1.000 24.16673 179 GLY B C 1
ATOM 3743 O O . GLY B 1 179 ? -5.20962 -3.49825 -23.63330 1.000 24.32043 179 GLY B O 1
ATOM 3744 N N . THR B 1 180 ? -3.60987 -4.74290 -24.60291 1.000 25.03822 180 THR B N 1
ATOM 3745 C CA . THR B 1 180 ? -4.14505 -6.03099 -24.15901 1.000 25.97007 180 THR B CA 1
ATOM 3746 C C . THR B 1 180 ? -3.03738 -6.82837 -23.48159 1.000 25.57435 180 THR B C 1
ATOM 3747 O O . THR B 1 180 ? -2.57738 -7.85093 -24.00522 1.000 26.17264 180 THR B O 1
ATOM 3751 N N . PRO B 1 181 ? -2.58739 -6.38859 -22.30723 1.000 25.07212 181 PRO B N 1
ATOM 3752 C CA . PRO B 1 181 ? -1.45306 -7.06057 -21.66556 1.000 25.13571 181 PRO B CA 1
ATOM 3753 C C . PRO B 1 181 ? -1.83107 -8.42742 -21.11569 1.000 25.37234 181 PRO B C 1
ATOM 3754 O O . PRO B 1 181 ? -2.98668 -8.69529 -20.77231 1.000 25.71883 181 PRO B O 1
ATOM 3758 N N . GLU B 1 182 ? -0.82717 -9.29763 -21.04291 1.000 25.98228 182 GLU B N 1
ATOM 3759 C CA . GLU B 1 182 ? -0.97386 -10.61012 -20.43040 1.000 26.87281 182 GLU B CA 1
ATOM 3760 C C . GLU B 1 182 ? -0.87562 -10.49036 -18.91470 1.000 24.61395 182 GLU B C 1
ATOM 3761 O O . GLU B 1 182 ? -0.21692 -9.59189 -18.38890 1.000 24.03079 182 GLU B O 1
ATOM 3767 N N . ARG B 1 183 ? -1.52494 -11.42676 -18.21335 1.000 24.23470 183 ARG B N 1
ATOM 3768 C CA A ARG B 1 183 ? -1.50200 -11.38432 -16.75498 0.608 24.31148 183 ARG B CA 1
ATOM 3769 C CA B ARG B 1 183 ? -1.50424 -11.42950 -16.75240 0.392 24.43902 183 ARG B CA 1
ATOM 3770 C C . ARG B 1 183 ? -0.08056 -11.47507 -16.21326 1.000 23.44235 183 ARG B C 1
ATOM 3771 O O . ARG B 1 183 ? 0.22077 -10.87285 -15.17542 1.000 22.95671 183 ARG B O 1
ATOM 3786 N N . ASP B 1 184 ? 0.80868 -12.20112 -16.89996 1.000 23.19536 184 ASP B N 1
ATOM 3787 C CA . ASP B 1 184 ? 2.18420 -12.36399 -16.43441 1.000 24.72264 184 ASP B CA 1
ATOM 3788 C C . ASP B 1 184 ? 3.00905 -11.08194 -16.50039 1.000 23.11086 184 ASP B C 1
ATOM 3789 O O . ASP B 1 184 ? 4.14028 -11.07521 -16.00566 1.000 23.34823 184 ASP B O 1
ATOM 3794 N N . GLN B 1 185 ? 2.48339 -10.00863 -17.09312 1.000 21.73804 185 GLN B N 1
ATOM 3795 C CA . GLN B 1 185 ? 3.15019 -8.71426 -17.03112 1.000 20.91905 185 GLN B CA 1
ATOM 3796 C C . GLN B 1 185 ? 2.94914 -8.02249 -15.69234 1.000 19.45846 185 GLN B C 1
ATOM 3797 O O . GLN B 1 185 ? 3.67976 -7.07453 -15.38347 1.000 20.27700 185 GLN B O 1
ATOM 3803 N N . ALA B 1 186 ? 1.97222 -8.46435 -14.90735 1.000 18.00723 186 ALA B N 1
ATOM 3804 C CA . ALA B 1 186 ? 1.65839 -7.86837 -13.62040 1.000 17.09470 186 ALA B CA 1
ATOM 3805 C C . ALA B 1 186 ? 2.36716 -8.60277 -12.48906 1.000 17.27211 186 ALA B C 1
ATOM 3806 O O . ALA B 1 186 ? 2.79933 -9.74699 -12.62881 1.000 18.66953 186 ALA B O 1
ATOM 3808 N N . VAL B 1 187 ? 2.49104 -7.91132 -11.36117 1.000 16.41549 187 VAL B N 1
ATOM 3809 C CA . VAL B 1 187 ? 2.92546 -8.50392 -10.10763 1.000 16.25183 187 VAL B CA 1
ATOM 3810 C C . VAL B 1 187 ? 1.76904 -8.38930 -9.12382 1.000 14.96679 187 VAL B C 1
ATOM 3811 O O . VAL B 1 187 ? 0.82492 -7.61669 -9.32068 1.000 15.98820 187 VAL B O 1
ATOM 3815 N N . LEU B 1 188 ? 1.83476 -9.18776 -8.06547 1.000 14.89800 188 LEU B N 1
ATOM 3816 C CA . LEU B 1 188 ? 0.71987 -9.32663 -7.13656 1.000 15.56486 188 LEU B CA 1
ATOM 3817 C C . LEU B 1 188 ? 0.89819 -8.45821 -5.89981 1.000 14.85322 188 LEU B C 1
ATOM 3818 O O . LEU B 1 188 ? 1.96924 -8.44147 -5.28105 1.000 15.49000 188 LEU B O 1
ATOM 3823 N N . ALA B 1 189 ? -0.18435 -7.79028 -5.50700 1.000 14.81884 189 ALA B N 1
ATOM 3824 C CA . ALA B 1 189 ? -0.24251 -7.06186 -4.24191 1.000 14.71010 189 ALA B CA 1
ATOM 3825 C C . ALA B 1 189 ? -0.74509 -7.99363 -3.13624 1.000 14.30107 189 ALA B C 1
ATOM 3826 O O . ALA B 1 189 ? -1.82885 -7.82642 -2.57259 1.000 15.24747 189 ALA B O 1
ATOM 3828 N N . THR B 1 190 ? 0.05724 -9.01606 -2.84131 1.000 14.86017 190 THR B N 1
ATOM 3829 C CA . THR B 1 190 ? -0.23815 -9.84779 -1.68318 1.000 15.54006 190 THR B CA 1
ATOM 3830 C C . THR B 1 190 ? -0.09547 -8.99797 -0.42527 1.000 15.29236 190 THR B C 1
ATOM 3831 O O . THR B 1 190 ? 0.86871 -8.23666 -0.28295 1.000 16.28455 190 THR B O 1
ATOM 3835 N N . MET B 1 191 ? -1.08622 -9.09074 0.45979 1.000 14.69406 191 MET B N 1
ATOM 3836 C CA . MET B 1 191 ? -1.25007 -8.17530 1.58070 1.000 15.69236 191 MET B CA 1
ATOM 3837 C C . MET B 1 191 ? -2.09162 -8.86073 2.64285 1.000 15.41610 191 MET B C 1
ATOM 3838 O O . MET B 1 191 ? -2.82278 -9.81418 2.36137 1.000 15.58064 191 MET B O 1
ATOM 3843 N N . ASP B 1 192 ? -1.99941 -8.34449 3.84917 1.000 16.26261 192 ASP B N 1
ATOM 3844 C CA . ASP B 1 192 ? -2.82664 -8.68644 4.99304 1.000 18.00299 192 ASP B CA 1
ATOM 3845 C C . ASP B 1 192 ? -3.85831 -7.58736 5.22662 1.000 15.60351 192 ASP B C 1
ATOM 3846 O O . ASP B 1 192 ? -3.62587 -6.43246 4.85608 1.000 15.75818 192 ASP B O 1
ATOM 3851 N N . PRO B 1 193 ? -5.00458 -7.90063 5.83919 1.000 16.66502 193 PRO B N 1
ATOM 3852 C CA . PRO B 1 193 ? -5.94939 -6.83888 6.21039 1.000 16.46088 193 PRO B CA 1
ATOM 3853 C C . PRO B 1 193 ? -5.26099 -5.78394 7.06032 1.000 16.81718 193 PRO B C 1
ATOM 3854 O O . PRO B 1 193 ? -4.46835 -6.09758 7.94991 1.000 17.12782 193 PRO B O 1
ATOM 3858 N N . GLY B 1 194 ? -5.56347 -4.52004 6.77876 1.000 17.08378 194 GLY B N 1
ATOM 3859 C CA . GLY B 1 194 ? -4.90271 -3.41030 7.42207 1.000 18.02937 194 GLY B CA 1
ATOM 3860 C C . GLY B 1 194 ? -3.81125 -2.76564 6.59170 1.000 15.83509 194 GLY B C 1
ATOM 3861 O O . GLY B 1 194 ? -3.43773 -1.62332 6.87261 1.000 15.84880 194 GLY B O 1
ATOM 3862 N N . ASP B 1 195 ? -3.28134 -3.47320 5.59302 1.000 14.28513 195 ASP B N 1
ATOM 3863 C CA . ASP B 1 195 ? -2.35385 -2.89128 4.63508 1.000 13.31855 195 ASP B CA 1
ATOM 3864 C C . ASP B 1 195 ? -3.12509 -2.00027 3.66032 1.000 12.89934 195 ASP B C 1
ATOM 3865 O O . ASP B 1 195 ? -4.35809 -1.94978 3.66445 1.000 13.64780 195 ASP B O 1
ATOM 3870 N N . VAL B 1 196 ? -2.39961 -1.30149 2.78934 1.000 13.40748 196 VAL B N 1
ATOM 3871 C CA . VAL B 1 196 ? -3.03312 -0.55510 1.70555 1.000 13.78522 196 VAL B CA 1
ATOM 3872 C C . VAL B 1 196 ? -2.13280 -0.60001 0.47857 1.000 13.12557 196 VAL B C 1
ATOM 3873 O O . VAL B 1 196 ? -0.90423 -0.55646 0.59020 1.000 13.83802 196 VAL B O 1
ATOM 3877 N N . LEU B 1 197 ? -2.75690 -0.68525 -0.69131 1.000 12.75780 197 LEU B N 1
ATOM 3878 C CA . LEU B 1 197 ? -2.07832 -0.57408 -1.97525 1.000 12.24112 197 LEU B CA 1
ATOM 3879 C C . LEU B 1 197 ? -2.43336 0.77715 -2.57936 1.000 12.46744 197 LEU B C 1
ATOM 3880 O O . LEU B 1 197 ? -3.61318 1.11313 -2.69156 1.000 12.79904 197 LEU B O 1
ATOM 3885 N N . ILE B 1 198 ? -1.42127 1.55726 -2.94334 1.000 12.82071 198 ILE B N 1
ATOM 3886 C CA . ILE B 1 198 ? -1.61112 2.88684 -3.51996 1.000 12.38334 198 ILE B CA 1
ATOM 3887 C C . ILE B 1 198 ? -1.17693 2.83048 -4.97390 1.000 12.08579 198 ILE B C 1
ATOM 3888 O O . ILE B 1 198 ? -0.04648 2.41111 -5.26262 1.000 13.48388 198 ILE B O 1
ATOM 3893 N N . VAL B 1 199 ? -2.06609 3.25114 -5.88331 1.000 12.25646 199 VAL B N 1
ATOM 3894 C CA . VAL B 1 199 ? -1.85285 3.12358 -7.32238 1.000 12.46934 199 VAL B CA 1
ATOM 3895 C C . VAL B 1 199 ? -1.99923 4.48908 -7.99361 1.000 11.76321 199 VAL B C 1
ATOM 3896 O O . VAL B 1 199 ? -3.07015 5.10971 -7.93342 1.000 12.71643 199 VAL B O 1
ATOM 3900 N N . ARG B 1 200 ? -0.93286 4.92969 -8.66078 1.000 11.83860 200 ARG B N 1
ATOM 3901 C CA . ARG B 1 200 ? -0.88292 6.20000 -9.37016 1.000 12.77028 200 ARG B CA 1
ATOM 3902 C C . ARG B 1 200 ? -1.89250 6.22667 -10.51960 1.000 12.65064 200 ARG B C 1
ATOM 3903 O O . ARG B 1 200 ? -2.26203 5.19039 -11.08350 1.000 12.92713 200 ARG B O 1
ATOM 3911 N N . GLN B 1 201 ? -2.30246 7.44397 -10.88403 1.000 12.58321 201 GLN B N 1
ATOM 3912 C CA . GLN B 1 201 ? -2.99443 7.68604 -12.14500 1.000 12.83875 201 GLN B CA 1
ATOM 3913 C C . GLN B 1 201 ? -2.26423 6.98694 -13.28156 1.000 12.72253 201 GLN B C 1
ATOM 3914 O O . GLN B 1 201 ? -1.02878 6.97092 -13.33148 1.000 12.84346 201 GLN B O 1
ATOM 3920 N N . ARG B 1 202 ? -3.03982 6.37762 -14.17832 1.000 12.81789 202 ARG B N 1
ATOM 3921 C CA . ARG B 1 202 ? -2.58638 5.80377 -15.44177 1.000 13.24402 202 ARG B CA 1
ATOM 3922 C C . ARG B 1 202 ? -1.95470 4.42079 -15.28487 1.000 13.60146 202 ARG B C 1
ATOM 3923 O O . ARG B 1 202 ? -1.49278 3.85075 -16.28003 1.000 14.07062 202 ARG B O 1
ATOM 3931 N N . VAL B 1 203 ? -1.94680 3.83591 -14.08756 1.000 12.76931 203 VAL B N 1
ATOM 3932 C CA . VAL B 1 203 ? -1.35107 2.51629 -13.88255 1.000 13.14404 203 VAL B CA 1
ATOM 3933 C C . VAL B 1 203 ? -2.40082 1.43978 -14.14447 1.000 12.85367 203 VAL B C 1
ATOM 3934 O O . VAL B 1 203 ? -3.50604 1.48409 -13.58858 1.000 13.15063 203 VAL B O 1
ATOM 3938 N N . VAL B 1 204 ? -2.04496 0.46848 -14.98985 1.000 13.10068 204 VAL B N 1
ATOM 3939 C CA . VAL B 1 204 ? -2.92697 -0.63624 -15.35994 1.000 13.32614 204 VAL B CA 1
ATOM 3940 C C . VAL B 1 204 ? -2.90725 -1.68577 -14.25462 1.000 12.89155 204 VAL B C 1
ATOM 3941 O O . VAL B 1 204 ? -1.83816 -2.08556 -13.77435 1.000 13.96184 204 VAL B O 1
ATOM 3945 N N . HIS B 1 205 ? -4.08907 -2.14899 -13.85482 1.000 13.23392 205 HIS B N 1
ATOM 3946 C CA . HIS B 1 205 ? -4.19869 -3.09269 -12.74925 1.000 12.98406 205 HIS B CA 1
ATOM 3947 C C . HIS B 1 205 ? -5.53548 -3.81901 -12.87395 1.000 13.05854 205 HIS B C 1
ATOM 3948 O O . HIS B 1 205 ? -6.38724 -3.44814 -13.69206 1.000 13.83998 205 HIS B O 1
ATOM 3955 N N . ALA B 1 206 ? -5.72650 -4.84252 -12.03632 1.000 13.60635 206 ALA B N 1
ATOM 3956 C CA . ALA B 1 206 ? -6.96732 -5.61333 -12.05806 1.000 14.54018 206 ALA B CA 1
ATOM 3957 C C . ALA B 1 206 ? -7.02649 -6.53871 -10.85531 1.000 13.24947 206 ALA B C 1
ATOM 3958 O O . ALA B 1 206 ? -6.00918 -7.09145 -10.43693 1.000 14.24735 206 ALA B O 1
ATOM 3960 N N . GLY B 1 207 ? -8.23723 -6.74264 -10.33937 1.000 13.37021 207 GLY B N 1
ATOM 3961 C CA . GLY B 1 207 ? -8.45767 -7.85665 -9.43473 1.000 13.87085 207 GLY B CA 1
ATOM 3962 C C . GLY B 1 207 ? -8.18069 -9.18815 -10.10872 1.000 14.27746 207 GLY B C 1
ATOM 3963 O O . GLY B 1 207 ? -8.42175 -9.37351 -11.30617 1.000 14.62944 207 GLY B O 1
ATOM 3964 N N . GLY B 1 208 ? -7.66276 -10.14035 -9.31785 1.000 14.55365 208 GLY B N 1
ATOM 3965 C CA . GLY B 1 208 ? -7.37943 -11.46255 -9.83375 1.000 15.63421 208 GLY B CA 1
ATOM 3966 C C . GLY B 1 208 ? -8.52850 -12.43344 -9.62142 1.000 15.85520 208 GLY B C 1
ATOM 3967 O O . GLY B 1 208 ? -9.52705 -12.13311 -8.96381 1.000 15.49001 208 GLY B O 1
ATOM 3968 N N . GLY B 1 209 ? -8.39136 -13.61322 -10.22464 1.000 17.42694 209 GLY B N 1
ATOM 3969 C CA . GLY B 1 209 ? -9.38642 -14.65487 -10.04027 1.000 17.75301 209 GLY B CA 1
ATOM 3970 C C . GLY B 1 209 ? -9.24065 -15.29632 -8.66906 1.000 17.43127 209 GLY B C 1
ATOM 3971 O O . GLY B 1 209 ? -8.14014 -15.44593 -8.14149 1.000 18.25615 209 GLY B O 1
ATOM 3972 N N . ASN B 1 210 ? -10.37139 -15.66621 -8.08027 1.000 17.53964 210 ASN B N 1
ATOM 3973 C CA . ASN B 1 210 ? -10.34763 -16.35622 -6.79439 1.000 17.50318 210 ASN B CA 1
ATOM 3974 C C . ASN B 1 210 ? -10.37068 -17.85364 -7.06550 1.000 17.64513 210 ASN B C 1
ATOM 3975 O O . ASN B 1 210 ? -11.42333 -18.43293 -7.34636 1.000 17.74165 210 ASN B O 1
ATOM 3980 N N . ARG B 1 211 ? -9.19994 -18.47828 -6.97398 1.000 17.48559 211 ARG B N 1
ATOM 3981 C CA . ARG B 1 211 ? -9.04920 -19.89200 -7.27993 1.000 20.25950 211 ARG B CA 1
ATOM 3982 C C . ARG B 1 211 ? -9.22787 -20.79214 -6.06736 1.000 19.52394 211 ARG B C 1
ATOM 3983 O O . ARG B 1 211 ? -9.02574 -22.00210 -6.18759 1.000 20.44941 211 ARG B O 1
ATOM 3991 N N . THR B 1 212 ? -9.59253 -20.24450 -4.90824 1.000 19.28865 212 THR B N 1
ATOM 3992 C CA . THR B 1 212 ? -9.98583 -21.10112 -3.79690 1.000 19.03981 212 THR B CA 1
ATOM 3993 C C . THR B 1 212 ? -11.24884 -21.87624 -4.17459 1.000 19.73536 212 THR B C 1
ATOM 3994 O O . THR B 1 212 ? -11.99619 -21.49351 -5.07778 1.000 20.52476 212 THR B O 1
ATOM 3998 N N . THR B 1 213 ? -11.48680 -22.98698 -3.47831 1.000 21.51660 213 THR B N 1
ATOM 3999 C CA . THR B 1 213 ? -12.54449 -23.88632 -3.93292 1.000 24.31922 213 THR B CA 1
ATOM 4000 C C . THR B 1 213 ? -13.93148 -23.43564 -3.48630 1.000 27.15871 213 THR B C 1
ATOM 4001 O O . THR B 1 213 ? -14.85751 -23.35555 -4.30405 1.000 28.57940 213 THR B O 1
ATOM 4005 N N . ALA B 1 214 ? -14.10435 -23.15241 -2.19896 1.000 27.87737 214 ALA B N 1
ATOM 4006 C CA . ALA B 1 214 ? -15.41668 -22.75086 -1.71701 1.000 29.14118 214 ALA B CA 1
ATOM 4007 C C . ALA B 1 214 ? -15.27442 -21.93039 -0.44478 1.000 29.96810 214 ALA B C 1
ATOM 4008 O O . ALA B 1 214 ? -14.43227 -22.23220 0.40620 1.000 30.34187 214 ALA B O 1
ATOM 4010 N N . GLY B 1 215 ? -16.09886 -20.88742 -0.33705 1.000 30.27693 215 GLY B N 1
ATOM 4011 C CA . GLY B 1 215 ? -16.31134 -20.19481 0.91972 1.000 30.20192 215 GLY B CA 1
ATOM 4012 C C . GLY B 1 215 ? -15.17009 -19.33645 1.41070 1.000 29.58178 215 GLY B C 1
ATOM 4013 O O . GLY B 1 215 ? -15.07654 -19.07922 2.61375 1.000 29.69419 215 GLY B O 1
ATOM 4014 N N . LYS B 1 216 ? -14.29255 -18.87866 0.52781 1.000 28.44584 216 LYS B N 1
ATOM 4015 C CA . LYS B 1 216 ? -13.14386 -18.06374 0.92527 1.000 27.86802 216 LYS B CA 1
ATOM 4016 C C . LYS B 1 216 ? -13.12403 -16.77152 0.11597 1.000 26.36791 216 LYS B C 1
ATOM 4017 O O . LYS B 1 216 ? -12.25103 -16.57824 -0.73815 1.000 25.59172 216 LYS B O 1
ATOM 4023 N N . PRO B 1 217 ? -14.06079 -15.85096 0.37968 1.000 24.83940 217 PRO B N 1
ATOM 4024 C CA . PRO B 1 217 ? -14.18119 -14.64816 -0.46012 1.000 22.17602 217 PRO B CA 1
ATOM 4025 C C . PRO B 1 217 ? -13.14255 -13.59042 -0.12518 1.000 20.44822 217 PRO B C 1
ATOM 4026 O O . PRO B 1 217 ? -12.82664 -13.33652 1.03903 1.000 24.19571 217 PRO B O 1
ATOM 4030 N N . ARG B 1 218 ? -12.63531 -12.95123 -1.16926 1.000 16.40486 218 ARG B N 1
ATOM 4031 C CA . ARG B 1 218 ? -11.71121 -11.83808 -1.03163 1.000 15.84052 218 ARG B CA 1
ATOM 4032 C C . ARG B 1 218 ? -12.50919 -10.53742 -1.01008 1.000 14.92867 218 ARG B C 1
ATOM 4033 O O . ARG B 1 218 ? -13.44731 -10.36099 -1.79472 1.000 15.75146 218 ARG B O 1
ATOM 4041 N N . ARG B 1 219 ? -12.14275 -9.62380 -0.11143 1.000 14.01571 219 ARG B N 1
ATOM 4042 C CA . ARG B 1 219 ? -12.81061 -8.32985 -0.00877 1.000 13.87398 219 ARG B CA 1
ATOM 4043 C C . ARG B 1 219 ? -11.80952 -7.21765 -0.23925 1.000 13.59943 219 ARG B C 1
ATOM 4044 O O . ARG B 1 219 ? -10.74049 -7.19740 0.38994 1.000 14.45539 219 ARG B O 1
ATOM 4052 N N . VAL B 1 220 ? -12.18372 -6.26667 -1.09387 1.000 13.52458 220 VAL B N 1
ATOM 4053 C CA . VAL B 1 220 ? -11.35894 -5.10595 -1.39511 1.000 14.25270 220 VAL B CA 1
ATOM 4054 C C . VAL B 1 220 ? -12.24291 -3.86602 -1.43318 1.000 14.22983 220 VAL B C 1
ATOM 4055 O O . VAL B 1 220 ? -13.32454 -3.88044 -2.02999 1.000 14.90991 220 VAL B O 1
ATOM 4059 N N . VAL B 1 221 ? -11.78280 -2.78691 -0.80456 1.000 13.29822 221 VAL B N 1
ATOM 4060 C CA . VAL B 1 221 ? -12.42736 -1.48551 -0.92270 1.000 13.54927 221 VAL B CA 1
ATOM 4061 C C . VAL B 1 221 ? -11.49606 -0.55650 -1.68495 1.000 12.89168 221 VAL B C 1
ATOM 4062 O O . VAL B 1 221 ? -10.32099 -0.41328 -1.33011 1.000 14.11696 221 VAL B O 1
ATOM 4066 N N . LEU B 1 222 ? -12.00130 0.04019 -2.75501 1.000 12.53310 222 LEU B N 1
ATOM 4067 C CA . LEU B 1 222 ? -11.28353 1.09540 -3.45104 1.000 13.08109 222 LEU B CA 1
ATOM 4068 C C . LEU B 1 222 ? -11.80217 2.43116 -2.95962 1.000 12.47107 222 LEU B C 1
ATOM 4069 O O . LEU B 1 222 ? -13.01474 2.65773 -2.96439 1.000 13.28359 222 LEU B O 1
ATOM 4074 N N . ALA B 1 223 ? -10.88475 3.30192 -2.54526 1.000 11.92906 223 ALA B N 1
ATOM 4075 C CA . ALA B 1 223 ? -11.16088 4.71156 -2.31502 1.000 12.08513 223 ALA B CA 1
ATOM 4076 C C . ALA B 1 223 ? -10.43390 5.46197 -3.42428 1.000 11.58346 223 ALA B C 1
ATOM 4077 O O . ALA B 1 223 ? -9.19758 5.45837 -3.48672 1.000 12.80681 223 ALA B O 1
ATOM 4079 N N . TYR B 1 224 ? -11.20287 6.07876 -4.31085 1.000 11.55655 224 TYR B N 1
ATOM 4080 C CA . TYR B 1 224 ? -10.69100 6.71433 -5.51605 1.000 11.58334 224 TYR B CA 1
ATOM 4081 C C . TYR B 1 224 ? -10.74443 8.21663 -5.29045 1.000 10.80684 224 TYR B C 1
ATOM 4082 O O . TYR B 1 224 ? -11.83292 8.78621 -5.16026 1.000 12.23000 224 TYR B O 1
ATOM 4091 N N . PHE B 1 225 ? -9.57649 8.84836 -5.21766 1.000 11.49361 225 PHE B N 1
ATOM 4092 C CA . PHE B 1 225 ? -9.48553 10.28306 -4.99919 1.000 11.93012 225 PHE B CA 1
ATOM 4093 C C . PHE B 1 225 ? -9.19373 10.98388 -6.31769 1.000 12.43747 225 PHE B C 1
ATOM 4094 O O . PHE B 1 225 ? -8.43594 10.47687 -7.14947 1.000 13.49100 225 PHE B O 1
ATOM 4102 N N . ASN B 1 226 ? -9.79929 12.15215 -6.50330 1.000 12.00974 226 ASN B N 1
ATOM 4103 C CA . ASN B 1 226 ? -9.57077 12.96102 -7.68766 1.000 11.99977 226 ASN B CA 1
ATOM 4104 C C . ASN B 1 226 ? -9.33177 14.40394 -7.26521 1.000 11.79659 226 ASN B C 1
ATOM 4105 O O . ASN B 1 226 ? -9.83129 14.86075 -6.23281 1.000 11.69292 226 ASN B O 1
ATOM 4110 N N . SER B 1 227 ? -8.61752 15.14219 -8.10947 1.000 11.33534 227 SER B N 1
ATOM 4111 C CA . SER B 1 227 ? -8.66790 16.59916 -8.04819 1.000 10.93741 227 SER B CA 1
ATOM 4112 C C . SER B 1 227 ? -10.11811 17.06292 -7.97208 1.000 10.85896 227 SER B C 1
ATOM 4113 O O . SER B 1 227 ? -11.00143 16.49095 -8.62089 1.000 11.27593 227 SER B O 1
ATOM 4116 N N . VAL B 1 228 ? -10.35705 18.13326 -7.20891 1.000 10.46539 228 VAL B N 1
ATOM 4117 C CA . VAL B 1 228 ? -11.68629 18.73162 -7.15145 1.000 10.82680 228 VAL B CA 1
ATOM 4118 C C . VAL B 1 228 ? -12.11597 19.32533 -8.47973 1.000 10.13578 228 VAL B C 1
ATOM 4119 O O . VAL B 1 228 ? -13.28725 19.67354 -8.63846 1.000 11.02182 228 VAL B O 1
ATOM 4123 N N . GLN B 1 229 ? -11.19297 19.45417 -9.43590 1.000 10.99168 229 GLN B N 1
ATOM 4124 C CA . GLN B 1 229 ? -11.56399 19.81553 -10.79888 1.000 10.90475 229 GLN B CA 1
ATOM 4125 C C . GLN B 1 229 ? -12.41817 18.75555 -11.47866 1.000 10.80705 229 GLN B C 1
ATOM 4126 O O . GLN B 1 229 ? -13.10845 19.07440 -12.45218 1.000 10.72981 229 GLN B O 1
ATOM 4132 N N . LEU B 1 230 ? -12.36710 17.51187 -11.00426 1.000 10.89490 230 LEU B N 1
ATOM 4133 C CA . LEU B 1 230 ? -13.06978 16.39507 -11.61900 1.000 10.74917 230 LEU B CA 1
ATOM 4134 C C . LEU B 1 230 ? -14.34413 16.05891 -10.86054 1.000 10.86939 230 LEU B C 1
ATOM 4135 O O . LEU B 1 230 ? -14.33918 15.95557 -9.63075 1.000 11.36726 230 LEU B O 1
ATOM 4140 N N . THR B 1 231 ? -15.41638 15.85886 -11.60975 1.000 10.75943 231 THR B N 1
ATOM 4141 C CA . THR B 1 231 ? -16.71442 15.53255 -11.03493 1.000 11.06269 231 THR B CA 1
ATOM 4142 C C . THR B 1 231 ? -16.67159 14.18397 -10.33125 1.000 10.62744 231 THR B C 1
ATOM 4143 O O . THR B 1 231 ? -16.25560 13.18900 -10.93272 1.000 11.59878 231 THR B O 1
ATOM 4147 N N . PRO B 1 232 ? -17.12675 14.09414 -9.08844 1.000 10.86092 232 PRO B N 1
ATOM 4148 C CA . PRO B 1 232 ? -17.15203 12.78260 -8.43104 1.000 10.99701 232 PRO B CA 1
ATOM 4149 C C . PRO B 1 232 ? -18.01948 11.78595 -9.19207 1.000 11.14929 232 PRO B C 1
ATOM 4150 O O . PRO B 1 232 ? -19.13778 12.09438 -9.61825 1.000 12.11401 232 PRO B O 1
ATOM 4154 N N . PHE B 1 233 ? -17.48280 10.57691 -9.35276 1.000 11.31414 233 PHE B N 1
ATOM 4155 C CA . PHE B 1 233 ? -18.24528 9.47908 -9.92901 1.000 11.40723 233 PHE B CA 1
ATOM 4156 C C . PHE B 1 233 ? -19.50523 9.22873 -9.10779 1.000 10.52695 233 PHE B C 1
ATOM 4157 O O . PHE B 1 233 ? -20.62104 9.19166 -9.64742 1.000 12.39645 233 PHE B O 1
ATOM 4165 N N . GLU B 1 234 ? -19.34238 9.11613 -7.78612 1.000 11.79340 234 GLU B N 1
ATOM 4166 C CA . GLU B 1 234 ? -20.43756 8.97898 -6.83009 1.000 12.60704 234 GLU B CA 1
ATOM 4167 C C . GLU B 1 234 ? -20.75145 10.34628 -6.23788 1.000 11.10410 234 GLU B C 1
ATOM 4168 O O . GLU B 1 234 ? -19.84115 11.03526 -5.76605 1.000 12.11134 234 GLU B O 1
ATOM 4174 N N . THR B 1 235 ? -22.03021 10.73936 -6.24282 1.000 11.72563 235 THR B N 1
ATOM 4175 C CA . THR B 1 235 ? -22.44161 11.97875 -5.58546 1.000 12.30285 235 THR B CA 1
ATOM 4176 C C . THR B 1 235 ? -23.01785 11.69360 -4.19945 1.000 12.14884 235 THR B C 1
ATOM 4177 O O . THR B 1 235 ? -24.00179 10.96034 -4.06667 1.000 13.34717 235 THR B O 1
ATOM 4181 N N . TYR B 1 236 ? -22.41903 12.30266 -3.17400 1.000 12.35641 236 TYR B N 1
ATOM 4182 C CA . TYR B 1 236 ? -22.86039 12.14982 -1.79133 1.000 12.54886 236 TYR B CA 1
ATOM 4183 C C . TYR B 1 236 ? -23.91030 13.18734 -1.38488 1.000 12.18538 236 TYR B C 1
ATOM 4184 O O . TYR B 1 236 ? -24.19988 13.34189 -0.18842 1.000 13.18208 236 TYR B O 1
ATOM 4193 N N . ARG B 1 237 ? -24.53503 13.84851 -2.36713 1.000 13.10695 237 ARG B N 1
ATOM 4194 C CA A ARG B 1 237 ? -25.42348 14.96985 -2.07960 0.520 14.54295 237 ARG B CA 1
ATOM 4195 C CA B ARG B 1 237 ? -25.43145 14.96827 -2.09855 0.480 14.61820 237 ARG B CA 1
ATOM 4196 C C . ARG B 1 237 ? -26.74276 14.55819 -1.44223 1.000 15.61064 237 ARG B C 1
ATOM 4197 O O . ARG B 1 237 ? -27.46358 15.43165 -0.95807 1.000 16.97444 237 ARG B O 1
ATOM 4212 N N . THR B 1 238 ? -27.09155 13.27736 -1.43269 1.000 15.36711 238 THR B N 1
ATOM 4213 C CA . THR B 1 238 ? -28.34035 12.88499 -0.79286 1.000 17.38857 238 THR B CA 1
ATOM 4214 C C . THR B 1 238 ? -28.15183 12.40175 0.64033 1.000 17.66395 238 THR B C 1
ATOM 4215 O O . THR B 1 238 ? -29.12471 11.98009 1.26545 1.000 19.10755 238 THR B O 1
ATOM 4219 N N . MET B 1 239 ? -26.93586 12.46013 1.17700 1.000 15.59262 239 MET B N 1
ATOM 4220 C CA . MET B 1 239 ? -26.74138 12.15033 2.58665 1.000 15.73001 239 MET B CA 1
ATOM 4221 C C . MET B 1 239 ? -27.57758 13.08655 3.45435 1.000 16.58155 239 MET B C 1
ATOM 4222 O O . MET B 1 239 ? -27.63776 14.29372 3.18715 1.000 16.98838 239 MET B O 1
ATOM 4227 N N . PRO B 1 240 ? -28.20350 12.57495 4.51237 1.000 17.36073 240 PRO B N 1
ATOM 4228 C CA . PRO B 1 240 ? -28.96628 13.44647 5.41156 1.000 19.06297 240 PRO B CA 1
ATOM 4229 C C . PRO B 1 240 ? -28.05579 14.42014 6.13538 1.000 18.80632 240 PRO B C 1
ATOM 4230 O O . PRO B 1 240 ? -26.88610 14.12915 6.40393 1.000 17.71311 240 PRO B O 1
ATOM 4234 N N . ARG B 1 241 ? -28.62281 15.58257 6.47714 1.000 20.48446 241 ARG B N 1
ATOM 4235 C CA . ARG B 1 241 ? -27.83240 16.63226 7.11511 1.000 21.28476 241 ARG B CA 1
ATOM 4236 C C . ARG B 1 241 ? -27.18947 16.14319 8.40392 1.000 20.61297 241 ARG B C 1
ATOM 4237 O O . ARG B 1 241 ? -26.02511 16.45386 8.68099 1.000 19.77432 241 ARG B O 1
ATOM 4245 N N . GLU B 1 242 ? -27.92424 15.37202 9.20482 1.000 20.38609 242 GLU B N 1
ATOM 4246 C CA . GLU B 1 242 ? -27.35653 14.93371 10.47235 1.000 22.74017 242 GLU B CA 1
ATOM 4247 C C . GLU B 1 242 ? -26.15047 14.03244 10.25825 1.000 20.89780 242 GLU B C 1
ATOM 4248 O O . GLU B 1 242 ? -25.19472 14.08616 11.03904 1.000 21.33721 242 GLU B O 1
ATOM 4254 N N . MET B 1 243 ? -26.16012 13.22531 9.19350 1.000 17.98422 243 MET B N 1
ATOM 4255 C CA . MET B 1 243 ? -24.98481 12.42501 8.87649 1.000 17.41590 243 MET B CA 1
ATOM 4256 C C . MET B 1 243 ? -23.81981 13.31175 8.45539 1.000 17.04366 243 MET B C 1
ATOM 4257 O O . MET B 1 243 ? -22.69423 13.13854 8.93452 1.000 17.51495 243 MET B O 1
ATOM 4262 N N . VAL B 1 244 ? -24.07125 14.26876 7.55589 1.000 16.54270 244 VAL B N 1
ATOM 4263 C CA . VAL B 1 244 ? -23.01242 15.16760 7.10064 1.000 16.87230 244 VAL B CA 1
ATOM 4264 C C . VAL B 1 244 ? -22.39568 15.90568 8.28439 1.000 16.29254 244 VAL B C 1
ATOM 4265 O O . VAL B 1 244 ? -21.16925 15.98775 8.42159 1.000 16.10956 244 VAL B O 1
ATOM 4269 N N . GLU B 1 245 ? -23.24273 16.45034 9.16160 1.000 16.78062 245 GLU B N 1
ATOM 4270 C CA . GLU B 1 245 ? -22.76527 17.25752 10.28100 1.000 17.45998 245 GLU B CA 1
ATOM 4271 C C . GLU B 1 245 ? -22.03342 16.43114 11.33529 1.000 17.57821 245 GLU B C 1
ATOM 4272 O O . GLU B 1 245 ? -21.28266 16.99884 12.13841 1.000 18.99071 245 GLU B O 1
ATOM 4278 N N . SER B 1 246 ? -22.21711 15.10971 11.33762 1.000 17.30742 246 SER B N 1
ATOM 4279 C CA . SER B 1 246 ? -21.46905 14.22721 12.22439 1.000 17.65842 246 SER B CA 1
ATOM 4280 C C . SER B 1 246 ? -20.04757 13.97100 11.73849 1.000 17.91451 246 SER B C 1
ATOM 4281 O O . SER B 1 246 ? -19.23813 13.42102 12.49378 1.000 19.06897 246 SER B O 1
ATOM 4284 N N . MET B 1 247 ? -19.72804 14.34136 10.50381 1.000 16.98672 247 MET B N 1
ATOM 4285 C CA . MET B 1 247 ? -18.37665 14.18754 9.99871 1.000 16.49415 247 MET B CA 1
ATOM 4286 C C . MET B 1 247 ? -17.51013 15.37082 10.41218 1.000 16.22015 247 MET B C 1
ATOM 4287 O O . MET B 1 247 ? -17.99919 16.45262 10.74693 1.000 17.02897 247 MET B O 1
ATOM 4292 N N . THR B 1 248 ? -16.19973 15.15179 10.37264 1.000 16.09033 248 THR B N 1
ATOM 4293 C CA . THR B 1 248 ? -15.26385 16.25131 10.52672 1.000 16.38350 248 THR B CA 1
ATOM 4294 C C . THR B 1 248 ? -15.28586 17.12219 9.27169 1.000 15.44227 248 THR B C 1
ATOM 4295 O O . THR B 1 248 ? -15.81117 16.74033 8.21862 1.000 14.94410 248 THR B O 1
ATOM 4299 N N . VAL B 1 249 ? -14.68159 18.30612 9.38917 1.000 15.42335 249 VAL B N 1
ATOM 4300 C CA . VAL B 1 249 ? -14.52883 19.18441 8.22890 1.000 15.31254 249 VAL B CA 1
ATOM 4301 C C . VAL B 1 249 ? -13.84984 18.44206 7.08052 1.000 14.27087 249 VAL B C 1
ATOM 4302 O O . VAL B 1 249 ? -14.28869 18.51083 5.92862 1.000 13.79359 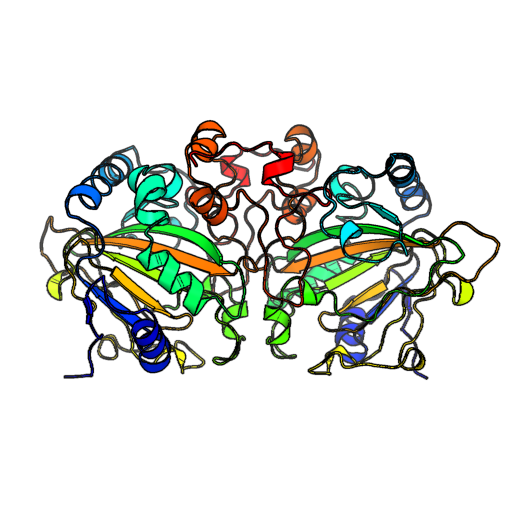249 VAL B O 1
ATOM 4306 N N . LEU B 1 250 ? -12.77310 17.70710 7.38168 1.000 14.55330 250 LEU B N 1
ATOM 4307 C CA . LEU B 1 250 ? -12.06095 16.97900 6.33364 1.000 14.89993 250 LEU B CA 1
ATOM 4308 C C . LEU B 1 250 ? -12.97139 15.96971 5.64740 1.000 13.49147 250 LEU B C 1
ATOM 4309 O O . LEU B 1 250 ? -12.95730 15.84674 4.41653 1.000 13.76383 250 LEU B O 1
ATOM 4314 N N . GLY B 1 251 ? -13.77502 15.24169 6.42880 1.000 14.03359 251 GLY B N 1
ATOM 4315 C CA . GLY B 1 251 ? -14.71264 14.30422 5.83601 1.000 14.10616 251 GLY B CA 1
ATOM 4316 C C . GLY B 1 251 ? -15.72519 14.98321 4.93182 1.000 13.04970 251 GLY B C 1
ATOM 4317 O O . GLY B 1 251 ? -16.02276 14.49372 3.83868 1.000 12.87493 251 GLY B O 1
ATOM 4318 N N . GLN B 1 252 ? -16.27227 16.11688 5.37678 1.000 13.00625 252 GLN B N 1
ATOM 4319 C CA . GLN B 1 252 ? -17.22880 16.85560 4.56010 1.000 13.26763 252 GLN B CA 1
ATOM 4320 C C . GLN B 1 252 ? -16.58615 17.32813 3.26836 1.000 12.65500 252 GLN B C 1
ATOM 4321 O O . GLN B 1 252 ? -17.20510 17.26137 2.19659 1.000 13.00980 252 GLN B O 1
ATOM 4327 N N . ARG B 1 253 ? -15.34526 17.82466 3.35385 1.000 12.60734 253 ARG B N 1
ATOM 4328 C CA . ARG B 1 253 ? -14.62005 18.23830 2.15661 1.000 12.16851 253 ARG B CA 1
ATOM 4329 C C . ARG B 1 253 ? -14.45224 17.07467 1.19157 1.000 11.86340 253 ARG B C 1
ATOM 4330 O O . ARG B 1 253 ? -14.64161 17.23630 -0.02024 1.000 12.08121 253 ARG B O 1
ATOM 4338 N N . MET B 1 254 ? -14.11032 15.89173 1.71044 1.000 11.22259 254 MET B N 1
ATOM 4339 C CA . MET B 1 254 ? -13.93164 14.74091 0.83144 1.000 11.05511 254 MET B CA 1
ATOM 4340 C C . MET B 1 254 ? -15.22419 14.35494 0.12913 1.000 10.89377 254 MET B C 1
ATOM 4341 O O . MET B 1 254 ? -15.18654 13.90373 -1.02213 1.000 11.91787 254 MET B O 1
ATOM 4346 N N . LEU B 1 255 ? -16.36930 14.51270 0.79470 1.000 11.63401 255 LEU B N 1
ATOM 4347 C CA . LEU B 1 255 ? -17.63295 14.03352 0.24844 1.000 11.43547 255 LEU B CA 1
ATOM 4348 C C . LEU B 1 255 ? -18.41044 15.09089 -0.53897 1.000 11.17437 255 LEU B C 1
ATOM 4349 O O . LEU B 1 255 ? -19.58882 14.86799 -0.84057 1.000 12.37333 255 LEU B O 1
ATOM 4354 N N . GLY B 1 256 ? -17.77758 16.20614 -0.91276 1.000 11.74583 256 GLY B N 1
ATOM 4355 C CA . GLY B 1 256 ? -18.40313 17.14823 -1.82105 1.000 11.82792 256 GLY B CA 1
ATOM 4356 C C . GLY B 1 256 ? -19.29140 18.18631 -1.17153 1.000 11.71405 256 GLY B C 1
ATOM 4357 O O . GLY B 1 256 ? -19.95870 18.94254 -1.89102 1.000 12.38596 256 GLY B O 1
ATOM 4358 N N . TRP B 1 257 ? -19.32978 18.24633 0.15670 1.000 12.18301 257 TRP B N 1
ATOM 4359 C CA . TRP B 1 257 ? -20.23102 19.13114 0.88596 1.000 12.30563 257 TRP B CA 1
ATOM 4360 C C . TRP B 1 257 ? -19.64320 20.50887 1.16910 1.000 12.23943 257 TRP B C 1
ATOM 4361 O O . TRP B 1 257 ? -20.30974 21.32927 1.81264 1.000 13.74602 257 TRP B O 1
ATOM 4372 N N . ARG B 1 258 ? -18.43219 20.79858 0.69098 1.000 12.26401 258 ARG B N 1
ATOM 4373 C CA . ARG B 1 258 ? -17.81430 22.09700 0.91742 1.000 12.26411 258 ARG B CA 1
ATOM 4374 C C . ARG B 1 258 ? -17.25545 22.66812 -0.37963 1.000 11.83641 258 ARG B C 1
ATOM 4375 O O . ARG B 1 258 ? -16.94805 21.94050 -1.32283 1.000 12.53265 258 ARG B O 1
ATOM 4383 N N . THR B 1 259 ? -17.11874 23.99194 -0.40947 1.000 12.63651 259 THR B N 1
ATOM 4384 C CA . THR B 1 259 ? -16.39176 24.63510 -1.49631 1.000 12.26063 259 THR B CA 1
ATOM 4385 C C . THR B 1 259 ? -14.91517 24.25416 -1.40404 1.000 12.10427 259 THR B C 1
ATOM 4386 O O . THR B 1 259 ? -14.36702 24.08964 -0.31034 1.000 13.10263 259 THR B O 1
ATOM 4390 N N . MET B 1 260 ? -14.28194 24.05862 -2.55556 1.000 11.71901 260 MET B N 1
ATOM 4391 C CA . MET B 1 260 ? -12.90762 23.57247 -2.62251 1.000 12.17217 260 MET B CA 1
ATOM 4392 C C . MET B 1 260 ? -12.09354 24.49133 -3.52294 1.000 12.22288 260 MET B C 1
ATOM 4393 O O . MET B 1 260 ? -12.62619 25.41081 -4.14251 1.000 13.59272 260 MET B O 1
ATOM 4398 N N . LYS B 1 261 ? -10.79308 24.22084 -3.61458 1.000 12.80560 261 LYS B N 1
ATOM 4399 C CA . LYS B 1 261 ? -9.85418 25.12079 -4.27969 1.000 15.62712 261 LYS B CA 1
ATOM 4400 C C . LYS B 1 261 ? -8.90277 24.36727 -5.20277 1.000 14.11888 261 LYS B C 1
ATOM 4401 O O . LYS B 1 261 ? -7.95082 23.72769 -4.72496 1.000 13.96833 261 LYS B O 1
ATOM 4407 N N . PRO B 1 262 ? -9.10140 24.42824 -6.51912 1.000 13.56686 262 PRO B N 1
ATOM 4408 C CA . PRO B 1 262 ? -8.04776 23.98586 -7.43861 1.000 13.92742 262 PRO B CA 1
ATOM 4409 C C . PRO B 1 262 ? -6.82725 24.88183 -7.29299 1.000 13.13196 262 PRO B C 1
ATOM 4410 O O . PRO B 1 262 ? -6.85400 25.93711 -6.65435 1.000 13.94265 262 PRO B O 1
ATOM 4414 N N . SER B 1 263 ? -5.73268 24.45582 -7.91395 1.000 12.92324 263 SER B N 1
ATOM 4415 C CA A SER B 1 263 ? -4.51801 25.24997 -7.90054 0.181 13.75512 263 SER B CA 1
ATOM 4416 C CA B SER B 1 263 ? -4.51428 25.25077 -7.90871 0.819 13.98061 263 SER B CA 1
ATOM 4417 C C . SER B 1 263 ? -4.73782 26.59325 -8.59575 1.000 14.12285 263 SER B C 1
ATOM 4418 O O . SER B 1 263 ? -5.69725 26.79760 -9.35111 1.000 13.95264 263 SER B O 1
ATOM 4423 N N . ASP B 1 264 ? -3.83034 27.51857 -8.32148 0.851 13.73099 264 ASP B N 1
ATOM 4424 C CA . ASP B 1 264 ? -3.72522 28.68415 -9.16490 1.000 16.23776 264 ASP B CA 1
ATOM 4425 C C . ASP B 1 264 ? -3.55810 28.19192 -10.61008 0.893 15.19792 264 ASP B C 1
ATOM 4426 O O . ASP B 1 264 ? -2.98907 27.11960 -10.84718 0.699 15.20643 264 ASP B O 1
ATOM 4431 N N . PRO B 1 265 ? -4.07910 28.92832 -11.60360 1.000 16.89694 265 PRO B N 1
ATOM 4432 C CA . PRO B 1 265 ? -4.60640 30.29626 -11.52653 1.000 16.74942 265 PRO B CA 1
ATOM 4433 C C . PRO B 1 265 ? -6.05263 30.47581 -11.07203 1.000 15.61194 265 PRO B C 1
ATOM 4434 O O . PRO B 1 265 ? -6.54193 31.60217 -11.12819 1.000 16.44212 265 PRO B O 1
ATOM 4438 N N . ASN B 1 266 ? -6.73175 29.42330 -10.63010 1.000 14.41313 266 ASN B N 1
ATOM 4439 C CA . ASN B 1 266 ? -8.06264 29.60946 -10.06151 1.000 13.85030 266 ASN B CA 1
ATOM 4440 C C . ASN B 1 266 ? -7.87493 30.06219 -8.61674 1.000 13.67834 266 ASN B C 1
ATOM 4441 O O . ASN B 1 266 ? -7.60595 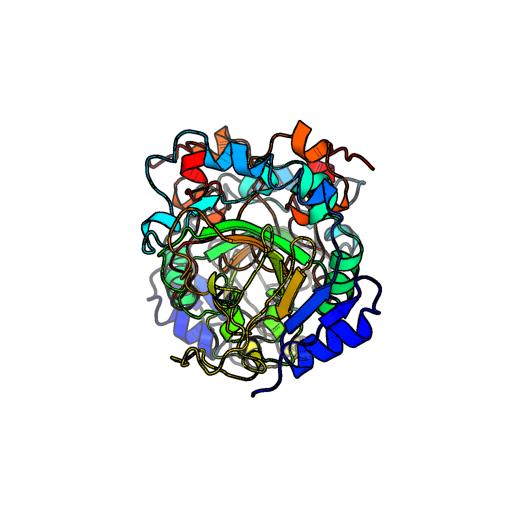29.24575 -7.73091 1.000 15.04495 266 ASN B O 1
ATOM 4446 N N . ILE B 1 267 ? -8.00285 31.37237 -8.37189 1.000 13.46527 267 ILE B N 1
ATOM 4447 C CA . ILE B 1 267 ? -7.86572 31.90976 -7.01980 1.000 14.93171 267 ILE B CA 1
ATOM 4448 C C . ILE B 1 267 ? -9.20021 31.99380 -6.29284 1.000 14.33538 267 ILE B C 1
ATOM 4449 O O . ILE B 1 267 ? -9.23505 32.39061 -5.11636 1.000 16.05151 267 ILE B O 1
ATOM 4454 N N . VAL B 1 268 ? -10.29354 31.62028 -6.95060 1.000 13.21569 268 VAL B N 1
ATOM 4455 C CA . VAL B 1 268 ? -11.63807 31.77018 -6.40422 1.000 13.51387 268 VAL B CA 1
ATOM 4456 C C . VAL B 1 268 ? -12.11765 30.49122 -5.73725 1.000 14.49745 268 VAL B C 1
ATOM 4457 O O . VAL B 1 268 ? -12.50970 30.49937 -4.57209 1.000 16.85471 268 VAL B O 1
ATOM 4461 N N . GLY B 1 269 ? -12.09538 29.37972 -6.46313 1.000 13.50999 269 GLY B N 1
ATOM 4462 C CA . GLY B 1 269 ? -12.53798 28.10982 -5.93846 1.000 14.21526 269 GLY B CA 1
ATOM 4463 C C . GLY B 1 269 ? -13.41689 27.38010 -6.92725 1.000 13.00773 269 GLY B C 1
ATOM 4464 O O . GLY B 1 269 ? -13.51971 27.74613 -8.10257 1.000 12.94547 269 GLY B O 1
ATOM 4465 N N . ILE B 1 270 ? -14.05752 26.31836 -6.44357 1.000 13.46286 270 ILE B N 1
ATOM 4466 C CA . ILE B 1 270 ? -14.94426 25.49551 -7.24929 1.000 13.04405 270 ILE B CA 1
ATOM 4467 C C . ILE B 1 270 ? -16.00031 24.95130 -6.29709 1.000 11.45242 270 ILE B C 1
ATOM 4468 O O . ILE B 1 270 ? -15.76907 24.85604 -5.08530 1.000 12.01598 270 ILE B O 1
ATOM 4473 N N . ASN B 1 271 ? -17.17905 24.61463 -6.83401 1.000 12.39211 271 ASN B N 1
ATOM 4474 C CA . ASN B 1 271 ? -18.27086 24.10060 -6.00234 1.000 12.20156 271 ASN B CA 1
ATOM 4475 C C . ASN B 1 271 ? -18.77733 25.18932 -5.04739 1.000 11.65104 271 ASN B C 1
ATOM 4476 O O . ASN B 1 271 ? -18.93265 24.96364 -3.84532 1.000 13.02867 271 ASN B O 1
ATOM 4481 N N . LEU B 1 272 ? -19.01394 26.37952 -5.59740 1.000 13.50744 272 LEU B N 1
ATOM 4482 C CA A LEU B 1 272 ? -19.55589 27.44810 -4.78241 0.426 13.73176 272 LEU B CA 1
ATOM 4483 C CA B LEU B 1 272 ? -19.50178 27.58691 -4.93588 0.574 13.91716 272 LEU B CA 1
ATOM 4484 C C . LEU B 1 272 ? -20.99195 27.74476 -5.19646 1.000 12.94532 272 LEU B C 1
ATOM 4485 O O . LEU B 1 272 ? -21.53347 27.16626 -6.13650 1.000 13.56671 272 LEU B O 1
ATOM 4494 N N . ILE B 1 273 ? -21.62905 28.62156 -4.42434 1.000 13.37537 273 ILE B N 1
ATOM 4495 C CA . ILE B 1 273 ? -23.03353 28.95395 -4.65294 1.000 15.07743 273 ILE B CA 1
ATOM 4496 C C . ILE B 1 273 ? -23.26171 30.39764 -4.23620 1.000 14.08477 273 ILE B C 1
ATOM 4497 O O . ILE B 1 273 ? -22.94601 30.78086 -3.10521 1.000 14.43098 273 ILE B O 1
ATOM 4502 N N . ASP B 1 274 ? -23.82561 31.19616 -5.14817 1.000 15.32540 274 ASP B N 1
ATOM 4503 C CA . ASP B 1 274 ? -24.15006 32.59686 -4.86906 1.000 16.95784 274 ASP B CA 1
ATOM 4504 C C . ASP B 1 274 ? -22.92054 33.39221 -4.42332 1.000 14.99274 274 ASP B C 1
ATOM 4505 O O . ASP B 1 274 ? -23.00963 34.29953 -3.59106 1.000 16.49077 274 ASP B O 1
ATOM 4510 N N . ASP B 1 275 ? -21.76252 33.05343 -4.99670 1.000 13.58898 275 ASP B N 1
ATOM 4511 C CA . ASP B 1 275 ? -20.47119 33.66314 -4.65911 1.000 13.57953 275 ASP B CA 1
ATOM 4512 C C . ASP B 1 275 ? -20.08219 33.43273 -3.20452 1.000 13.93058 275 ASP B C 1
ATOM 4513 O O . ASP B 1 275 ? -19.30883 34.20831 -2.63014 1.000 15.42091 275 ASP B O 1
ATOM 4518 N N . LYS B 1 276 ? -20.57982 32.34526 -2.61996 1.000 13.12702 276 LYS B N 1
ATOM 4519 C CA . LYS B 1 276 ? -20.33566 31.99966 -1.23157 1.000 14.80776 276 LYS B CA 1
ATOM 4520 C C . LYS B 1 276 ? -19.91451 30.54218 -1.13534 1.000 13.94766 276 LYS B C 1
ATOM 4521 O O . LYS B 1 276 ? -20.09178 29.75721 -2.06549 1.000 13.74723 276 LYS B O 1
ATOM 4527 N N . ARG B 1 277 ? -19.36039 30.18178 0.01738 1.000 13.80297 277 ARG B N 1
ATOM 4528 C CA . ARG B 1 277 ? -19.00810 28.78954 0.24998 1.000 14.39831 277 ARG B CA 1
ATOM 4529 C C . ARG B 1 277 ? -20.26311 27.96254 0.49141 1.000 14.07979 277 ARG B C 1
ATOM 4530 O O . ARG B 1 277 ? -21.18129 28.38780 1.20036 1.000 15.03523 277 ARG B O 1
ATOM 4538 N N . LEU B 1 278 ? -20.28471 26.76533 -0.09947 1.000 13.63925 278 LEU B N 1
ATOM 4539 C CA . LEU B 1 278 ? -21.42758 25.87230 0.03534 1.000 14.02292 278 LEU B CA 1
ATOM 4540 C C . LEU B 1 278 ? -21.76070 25.61371 1.49839 1.000 14.31870 278 LEU B C 1
ATOM 4541 O O . LEU B 1 278 ? -22.93228 25.65548 1.89345 1.000 15.05415 278 LEU B O 1
ATOM 4546 N N . GLU B 1 279 ? -20.73978 25.36201 2.32070 1.000 15.03229 279 GLU B N 1
ATOM 4547 C CA . GLU B 1 279 ? -20.97150 25.08024 3.73191 1.000 15.98212 279 GLU B CA 1
ATOM 4548 C C . GLU B 1 279 ? -21.50136 26.29091 4.48329 1.000 17.64430 279 GLU B C 1
ATOM 4549 O O . GLU B 1 279 ? -22.13392 26.12800 5.52932 1.000 18.74293 279 GLU B O 1
ATOM 4555 N N . ASN B 1 280 ? -21.25890 27.49570 3.97802 1.000 17.53301 280 ASN B N 1
ATOM 4556 C CA . ASN B 1 280 ? -21.84280 28.67186 4.60866 1.000 18.78075 280 ASN B CA 1
ATOM 4557 C C . ASN B 1 280 ? -23.29458 28.86218 4.19553 1.000 18.27801 280 ASN B C 1
ATOM 4558 O O . ASN B 1 280 ? -24.14691 29.15992 5.03859 1.000 19.23554 280 ASN B O 1
ATOM 4563 N N . VAL B 1 281 ? -23.60321 28.66952 2.91258 1.000 17.47201 281 VAL B N 1
ATOM 4564 C CA . VAL B 1 281 ? -24.99511 28.72605 2.47178 1.000 18.85534 281 VAL B CA 1
ATOM 4565 C C . VAL B 1 281 ? -25.83584 27.69687 3.21818 1.000 18.75333 281 VAL B C 1
ATOM 4566 O O . VAL B 1 281 ? -26.97057 27.97905 3.62662 1.000 20.87306 281 VAL B O 1
ATOM 4570 N N . LEU B 1 282 ? -25.28060 26.50122 3.43859 1.000 18.61581 282 LEU B N 1
ATOM 4571 C CA . LEU B 1 282 ? -25.98445 25.44030 4.14668 1.000 19.29799 282 LEU B CA 1
ATOM 4572 C C . LEU B 1 282 ? -25.87594 25.54206 5.66186 1.000 20.34370 282 LEU B C 1
ATOM 4573 O O . LEU B 1 282 ? -26.54576 24.76991 6.35740 1.000 21.79722 282 LEU B O 1
ATOM 4578 N N . GLN B 1 283 ? -25.05528 26.45433 6.18550 1.000 20.78624 283 GLN B N 1
ATOM 4579 C CA . GLN B 1 283 ? -24.81659 26.57058 7.62702 1.000 21.75614 283 GLN B CA 1
ATOM 4580 C C . GLN B 1 283 ? -24.42594 25.22698 8.23743 1.000 21.50083 283 GLN B C 1
ATOM 4581 O O . GLN B 1 283 ? -24.96754 24.79403 9.25653 1.000 21.87228 283 GLN B O 1
ATOM 4587 N N . LEU B 1 284 ? -23.47402 24.55729 7.60216 1.000 20.75468 284 LEU B N 1
ATOM 4588 C CA . LEU B 1 284 ? -23.11820 23.21413 8.03372 1.000 21.11606 284 LEU B CA 1
ATOM 4589 C C . LEU B 1 284 ? -22.30492 23.25196 9.31629 1.000 21.30045 284 LEU B C 1
ATOM 4590 O O . LEU B 1 284 ? -21.26894 23.92189 9.39228 1.000 22.81937 284 LEU B O 1
ATOM 4595 N N . LYS B 1 285 ? -22.76287 22.50848 10.31555 1.000 21.03403 285 LYS B N 1
ATOM 4596 C CA . LYS B 1 285 ? -21.92112 22.19265 11.45204 1.000 21.67323 285 LYS B CA 1
ATOM 4597 C C . LYS B 1 285 ? -21.00794 21.02034 11.09833 1.000 20.21551 285 LYS B C 1
ATOM 4598 O O . LYS B 1 285 ? -21.20558 20.32233 10.10012 1.000 19.48354 285 LYS B O 1
ATOM 4604 N N . ALA B 1 286 ? -19.99147 20.80791 11.93243 1.000 20.16658 286 ALA B N 1
ATOM 4605 C CA . ALA B 1 286 ? -19.07112 19.69226 11.75567 1.000 20.24925 286 ALA B CA 1
ATOM 4606 C C . ALA B 1 286 ? -18.62763 19.20449 13.12765 1.000 21.30174 286 ALA B C 1
ATOM 4607 O O . ALA B 1 286 ? -18.66331 19.94911 14.11064 1.000 22.46937 286 ALA B O 1
ATOM 4609 N N . ALA B 1 287 ? -18.20517 17.93688 13.18186 1.000 21.50010 287 ALA B N 1
ATOM 4610 C CA . ALA B 1 287 ? -17.79502 17.33251 14.44715 1.000 24.18464 287 ALA B CA 1
ATOM 4611 C C . ALA B 1 287 ? -16.62364 18.07276 15.08068 1.000 26.58501 287 ALA B C 1
ATOM 4612 O O . ALA B 1 287 ? -16.53622 18.15697 16.31189 1.000 27.52038 287 ALA B O 1
ATOM 4614 N N . ASP B 1 288 ? -15.72158 18.61464 14.27191 1.000 28.41181 288 ASP B N 1
ATOM 4615 C CA . ASP B 1 288 ? -14.58457 19.35655 14.80684 1.000 29.35801 288 ASP B CA 1
ATOM 4616 C C . ASP B 1 288 ? -14.67553 20.83927 14.46742 1.000 31.02647 288 ASP B C 1
ATOM 4617 O O . ASP B 1 288 ? -13.65627 21.52305 14.36249 1.000 32.56368 288 ASP B O 1
#

Organism: Aspergillus fumigatus (strain ATCC MYA-4609 / CBS 101355 / FGSC A1100 / Af293) (NCBI:txid330879)

Solvent-accessible surface area: 22652 Å² total; per-residue (Å²): 148,108,86,3,72,86,15,57,32,128,29,103,35,86,86,1,40,116,10,4,107,105,31,0,0,0,0,0,74,54,20,12,76,164,88,16,13,61,46,0,30,150,35,0,71,91,47,44,83,107,102,89,66,207,51,71,51,0,28,17,89,91,90,66,112,60,29,88,18,12,15,15,0,0,32,41,0,54,16,1,16,71,58,2,2,46,19,105,34,3,8,37,2,0,105,44,22,2,128,119,3,21,29,17,6,3,0,1,0,30,0,25,17,1,67,60,68,21,65,38,47,99,31,52,15,19,10,32,27,0,12,5,0,66,78,8,45,76,129,4,11,15,0,1,0,5,1,8,3,1,5,20,91,2,33,124,98,8,3,1,6,21,0,6,37,11,0,2,138,78,90,104,43,53,138,23,122,86,111,80,9,7,47,0,52,7,78,56,2,5,0,0,0,2,14,15,19,1,0,9,0,5,3,17,3,210,31,139,85,73,167,45,1,23,12,0,18,1,3,2,0,0,0,1,0,5,23,10,3,14,7,40,50,9,78,109,150,52,0,37,63,2,35,41,52,0,0,62,1,6,8,23,28,12,4,128,2,19,115,87,11,84,19,2,0,9,2,2,64,5,52,86,0,19,81,49,31,147,20,147,10,69,94,109,157,84,111,76,4,72,87,18,56,21,127,32,104,32,80,92,0,34,116,7,1,88,103,34,0,0,0,0,0,80,53,20,10,73,152,89,18,9,74,50,1,16,127,38,0,49,88,39,55,85,87,109,93,72,145,60,65,65,1,31,18,88,94,88,69,117,56,33,93,18,11,24,3,0,0,32,52,0,55,17,1,20,71,54,2,2,40,18,107,37,3,9,38,2,0,105,46,16,1,134,129,3,21,34,15,5,1,0,2,0,28,0,26,18,1,70,15,54,39,67,37,48,95,29,51,14,18,10,33,26,0,10,4,0,67,76,7,48,68,129,5,11,14,0,2,1,5,0,9,3,1,4,34,98,3,43,136,90,9,4,0,6,22,0,5,39,9,0,2,138,79,90,104,42,53,136,23,120,85,110,76,8,7,53,0,52,6,88,59,2,4,0,0,0,1,11,15,20,1,0,9,0,5,2,18,2,198,7,131,76,73,109,54,1,20,10,0,19,2,3,3,0,0,0,1,0,5,22,11,0,13,6,38,54,10,76,117,148,40,0,37,61,2,33,49,52,0,0,57,0,4,8,23,32,10,4,72,0,30,96,86,9,70,18,0,0,9,0,10,54,7,58,82,0,18,82,56,34,145,21,149,30,72,121

Radius of gyration: 24.91 Å; Cα contacts (8 Å, |Δi|>4): 1322; chains: 2; bounding box: 53×83×56 Å